Protein 2W82 (pdb70)

CATH classification: 3.10.20.480 (+2 more: 1.10.8.560, 1.10.10.1190)

Foldseek 3Di:
DWKFKKFQQPDDDPNHTFIDIADPPGDLVVRCVRRPADPVSDRMFTPGTDHPDDDDRPDDSVNVNVLVVLLVPADPLCNVCVNQVCVPPVDSVRCSVQRVQKDFPQVAQALLVVLLCCVPVNQVPHDDDDVNSVPDDSVVVSVVCVVPFDWTHDPRGIMGGHD/DWWFKKAAQVQVVVPDTFIDIDDPPGDLVCRCVRRPDDPVSDGMFTPDTDHLADDGRPQDSVNVNVLVVLLVVADPVCNVCVSQVCVVVVGSVRCSVQVVQKDFPQPAQALLSVLCCCVPVVCVPHDDDDVCVVVDDSVVVSVVDVVVFPWTGDPRHIMTGD/DWKFWKWQVLCVVVVHTFIDIDDPPDDVVCRCVRRPDDPRRPDIFTPDIDDLDDDGRRQDSVNVNVLVVLLVVADPLCNVCVNQVCVPPVDSVRCSVQVVQKDFPQVAQALLRVLLCCVPVNVVVHDDDPVCSVVDPSVVVSVVCVVPFDWTGDPRGIMGGDD/DWKFKKFAQPDDDPHHTQIDMADPPGDLVVRCVRRPADPVSDRMFTPGIDDLDDDGRPQDSVNVNVLVVLLVPADPVCSVCVNQVCVPPVGSVVCSVQVVQKDFPQPDPALLSVQCCVCDPVVVVHDDDPVVVVVDDSVVVSVVCVVVFPWTQDPRHIMGGD

InterPro domains:
  IPR009899 Antirestriction [PF07275] (6-162)
  IPR041893 Antirestriction protein ArdA, domain 3 [G3DSA:1.10.10.1190] (104-165)
  IPR041895 Antirestriction protein ArdA, domain 1 [G3DSA:3.10.20.480] (1-61)
  IPR041896 Antirestriction protein ArdA, domain 2 [G3DSA:1.10.8.560] (62-103)

Secondary structure (DSSP, 8-state):
--EEEEEEEEEESSSSEEEEEEESS--HHHHHHHHT--TT--SEEEEEEE-SS---TT--HHHHHHHHHHHHHS-HHHHTTHHHHTTTSS-HHHHHHTGGGEEEETT-SSHHHHHHIIIIII-TTS---TGGGGGB-HHHHHHHHHHHSEEEEETTEEEEE--/--EEEEEEHHHHTTT---EEEEESSPPHHHHHHHHT--TT--SEEEEEEE-SS---TT--HHHHHHHHHHHHHS-HHHHTTHHHHHHHSSSHHHHHHTGGGEEEETT-SSHHHHHHIIIIIS-BTB---TTTGGGB-HHHHHHHHHHTSEEEEETTEEEEE-/--EEEEEEHHHHTTT---EEEEESSP-HHHHHHHHT--SS---EEEEEEE-SS---TT--HHHHHHHHHHHHHS-HHHHTTHHHHTTTSSSHHHHHHHGGGEEEETT-SSHHHHHHIIIIII-TTSPPPGGGTTSB-HHHHHHHHHHHSEEEEETTEEEEE--/--EEEEEEEEEEETTEEEEEEEESSPPHHHHHHHTT--TT--SEEEEEEE-SS---TT--HHHHHHHHHHHHTS-HHHHTTHHHHTTTSSSHHHHHHTGGGEEEETT-SSHHHHHHHHHHTS-TT----HHHHTTB-HHHHHHHHHHHSEEEEETTEEEEE-

Radius of gyration: 52.3 Å; Cα contacts (8 Å, |Δi|>4): 930; chains: 4; bounding box: 96×124×121 Å

B-factor: mean 51.29, std 2.62, range [3.96, 64.61]

Sequence (650 aa):
DMQVYIANLGKYNEGELVGAWFTFPIDFEEVKEKIGLNDEYEEYAIHDYELPFTVDEYTSIGELNRLWEMVSELPEELQSELSALLTHFSSIEELSEHQEDIIIHSDCDDMYDVARYYIEETGALGEVPASLQNYIDYQAYGRDLDLSGTFISTNHGIFEIVYDMQVYIANLGKYNEGELVGAWFTFPIDFEEVKEKIGLNDEYEEYAIHDYELPFTVDEYTSIGELNRLWEMVSELPEELQSELSALLTHFSSIEELSEHQEDIIIHSDCDDMYDVARYYIEETGALGEVPASLQNYIDYQAYGRDLDLSGTFISTNHGIFEIVDMQVYIANLGKYNEGELVGAWFTFPIDFEEVKEKIGLNDEYEEYAIHDYELPFTVDEYTSIGELNRLWEMVSELPEELQSELSALLTHFSSIEELSEHQEDIIIHSDCDDMYDVARYYIEETGALGEVPASLQNYIDYQAYGRDLDLSGTFISTNHGIFEIVYDMQVYIANLGKYNEGELVGAWFTFPIDFEEVKEKIGLNDEYEEYAIHDYELPFTVDEYTSIGELNRLWEMVSELPEELQSELSALLTHFSSIEELSEHQEDIIIHSDCDDMYDVARYYIEETGALGEVPASLQNYIDYQAYGRDLDLSGTFISTNHGIFEIV

GO terms:
  GO:0042802 identical protein binding (F, IPI)

Nearest PDB structures (foldseek):
  2w82-assembly1_B  TM=1.006E+00  e=1.323E-33  Enterococcus faecalis
  7btr-assembly1_B  TM=9.242E-01  e=1.184E-25  Enterococcus faecalis EnGen0302
  2w82-assembly1_B  TM=9.680E-01  e=2.582E-30  Enterococcus faecalis
  7btr-assembly1_B  TM=9.147E-01  e=4.686E-24  Enterococcus faecalis EnGen0302
  2w82-assembly1_B  TM=8.583E-01  e=1.904E-29  Enterococcus faecalis

Structure (mmCIF, N/CA/C/O backbone):
data_2W82
#
_entry.id   2W82
#
_cell.length_a   63.810
_cell.length_b   103.440
_cell.length_c   172.980
_cell.angle_alpha   90.00
_cell.angle_beta   90.00
_cell.angle_gamma   90.00
#
_symmetry.space_group_name_H-M   'P 21 21 21'
#
loop_
_entity.id
_entity.type
_entity.pdbx_description
1 polymer ORF18
2 water water
#
loop_
_atom_site.group_PDB
_atom_site.id
_atom_site.type_symbol
_atom_site.label_atom_id
_atom_site.label_alt_id
_atom_site.label_comp_id
_atom_site.label_asym_id
_atom_site.label_entity_id
_atom_site.label_seq_id
_atom_site.pdbx_PDB_ins_code
_atom_site.Cartn_x
_atom_site.Cartn_y
_atom_site.Cartn_z
_atom_site.occupancy
_atom_site.B_iso_or_equiv
_atom_site.auth_seq_id
_atom_site.auth_comp_id
_atom_site.auth_asym_id
_atom_site.auth_atom_id
_atom_site.pdbx_PDB_model_num
ATOM 1 N N . ASP A 1 3 ? 45.980 31.743 87.792 1.00 52.85 3 ASP A N 1
ATOM 2 C CA . ASP A 1 3 ? 46.146 33.200 88.073 1.00 52.84 3 ASP A CA 1
ATOM 3 C C . ASP A 1 3 ? 46.268 34.026 86.786 1.00 52.74 3 ASP A C 1
ATOM 4 O O . ASP A 1 3 ? 45.770 35.147 86.707 1.00 52.78 3 ASP A O 1
ATOM 9 N N . MET A 1 4 ? 46.912 33.454 85.776 1.00 52.60 4 MET A N 1
ATOM 10 C CA . MET A 1 4 ? 47.298 34.191 84.579 1.00 52.54 4 MET A CA 1
ATOM 11 C C . MET A 1 4 ? 46.441 33.749 83.389 1.00 52.34 4 MET A C 1
ATOM 12 O O . MET A 1 4 ? 46.464 32.577 83.008 1.00 52.32 4 MET A O 1
ATOM 17 N N . GLN A 1 5 ? 45.676 34.680 82.816 1.00 52.09 5 GLN A N 1
ATOM 18 C CA . GLN A 1 5 ? 44.798 34.363 81.682 1.00 51.95 5 GLN A CA 1
ATOM 19 C C . GLN A 1 5 ? 44.400 35.581 80.843 1.00 51.73 5 GLN A C 1
ATOM 20 O O . GLN A 1 5 ? 44.485 36.720 81.305 1.00 51.61 5 GLN A O 1
ATOM 26 N N . VAL A 1 6 ? 43.972 35.315 79.607 1.00 51.57 6 VAL A N 1
ATOM 27 C CA . VAL A 1 6 ? 43.604 36.357 78.634 1.00 51.51 6 VAL A CA 1
ATOM 28 C C . VAL A 1 6 ? 42.288 36.025 77.932 1.00 51.34 6 VAL A C 1
ATOM 29 O O . VAL A 1 6 ? 41.999 34.860 77.673 1.00 51.40 6 VAL A O 1
ATOM 33 N N . TYR A 1 7 ? 41.509 37.059 77.615 1.00 51.14 7 TYR A N 1
ATOM 34 C CA . TYR A 1 7 ? 40.245 36.905 76.888 1.00 50.97 7 TYR A CA 1
ATOM 35 C C . TYR A 1 7 ? 40.447 37.249 75.416 1.00 50.87 7 TYR A C 1
ATOM 36 O O . TYR A 1 7 ? 40.730 38.404 75.084 1.00 50.99 7 TYR A O 1
ATOM 45 N N . ILE A 1 8 ? 40.296 36.254 74.541 1.00 50.70 8 ILE A N 1
ATOM 46 C CA . ILE A 1 8 ? 40.556 36.430 73.107 1.00 50.44 8 ILE A CA 1
ATOM 47 C C . ILE A 1 8 ? 39.251 36.381 72.318 1.00 50.27 8 ILE A C 1
ATOM 48 O O . ILE A 1 8 ? 38.526 35.396 72.383 1.00 50.48 8 ILE A O 1
ATOM 53 N N . ALA A 1 9 ? 38.968 37.446 71.573 1.00 49.98 9 ALA A N 1
ATOM 54 C CA . ALA A 1 9 ? 37.740 37.558 70.792 1.00 49.79 9 ALA A CA 1
ATOM 55 C C . ALA A 1 9 ? 38.016 37.338 69.311 1.00 49.71 9 ALA A C 1
ATOM 56 O O . ALA A 1 9 ? 39.052 37.763 68.797 1.00 49.69 9 ALA A O 1
ATOM 58 N N . ASN A 1 10 ? 37.078 36.671 68.640 1.00 49.46 10 ASN A N 1
ATOM 59 C CA . ASN A 1 10 ? 37.081 36.519 67.184 1.00 49.25 10 ASN A CA 1
ATOM 60 C C . ASN A 1 10 ? 36.427 37.751 66.574 1.00 49.08 10 ASN A C 1
ATOM 61 O O . ASN A 1 10 ? 35.224 37.951 66.712 1.00 49.17 10 ASN A O 1
ATOM 66 N N . LEU A 1 11 ? 37.220 38.573 65.898 1.00 48.93 11 LEU A N 1
ATOM 67 C CA . LEU A 1 11 ? 36.750 39.868 65.398 1.00 48.79 11 LEU A CA 1
ATOM 68 C C . LEU A 1 11 ? 35.685 39.759 64.303 1.00 48.75 11 LEU A C 1
ATOM 69 O O . LEU A 1 11 ? 34.935 40.706 64.064 1.00 48.62 11 LEU A O 1
ATOM 74 N N . GLY A 1 12 ? 35.628 38.608 63.641 1.00 48.80 12 GLY A N 1
ATOM 75 C CA . GLY A 1 12 ? 34.721 38.407 62.520 1.00 48.76 12 GLY A CA 1
ATOM 76 C C . GLY A 1 12 ? 33.511 37.554 62.824 1.00 48.74 12 GLY A C 1
ATOM 77 O O . GLY A 1 12 ? 32.610 37.468 62.000 1.00 48.93 12 GLY A O 1
ATOM 78 N N . LYS A 1 13 ? 33.485 36.918 63.992 1.00 48.62 13 LYS A N 1
ATOM 79 C CA . LYS A 1 13 ? 32.381 36.042 64.358 1.00 48.52 13 LYS A CA 1
ATOM 80 C C . LYS A 1 13 ? 31.589 36.639 65.516 1.00 48.43 13 LYS A C 1
ATOM 81 O O . LYS A 1 13 ? 32.103 36.824 66.621 1.00 48.49 13 LYS A O 1
ATOM 87 N N . TYR A 1 14 ? 30.334 36.955 65.237 1.00 48.31 14 TYR A N 1
ATOM 88 C CA . TYR A 1 14 ? 29.415 37.473 66.236 1.00 48.18 14 TYR A CA 1
ATOM 89 C C . TYR A 1 14 ? 28.484 36.365 66.694 1.00 48.14 14 TYR A C 1
ATOM 90 O O . TYR A 1 14 ? 28.171 35.443 65.944 1.00 48.03 14 TYR A O 1
ATOM 99 N N . ASN A 1 15 ? 28.048 36.463 67.938 1.00 48.24 15 ASN A N 1
ATOM 100 C CA . ASN A 1 15 ? 26.979 35.619 68.435 1.00 48.24 15 ASN A CA 1
ATOM 101 C C . ASN A 1 15 ? 26.079 36.419 69.375 1.00 48.23 15 ASN A C 1
ATOM 102 O O . ASN A 1 15 ? 26.510 36.858 70.438 1.00 48.12 15 ASN A O 1
ATOM 107 N N . GLU A 1 16 ? 24.837 36.622 68.945 1.00 48.34 16 GLU A N 1
ATOM 108 C CA . GLU A 1 16 ? 23.837 37.388 69.692 1.00 48.47 16 GLU A CA 1
ATOM 109 C C . GLU A 1 16 ? 24.287 38.828 69.923 1.00 48.55 16 GLU A C 1
ATOM 110 O O . GLU A 1 16 ? 24.234 39.341 71.037 1.00 48.38 16 GLU A O 1
ATOM 116 N N . GLY A 1 17 ? 24.742 39.466 68.849 1.00 48.74 17 GLY A N 1
ATOM 117 C CA . GLY A 1 17 ? 25.141 40.862 68.882 1.00 48.88 17 GLY A CA 1
ATOM 118 C C . GLY A 1 17 ? 26.418 41.103 69.651 1.00 48.94 17 GLY A C 1
ATOM 119 O O . GLY A 1 17 ? 26.728 42.242 69.989 1.00 49.01 17 GLY A O 1
ATOM 120 N N . GLU A 1 18 ? 27.164 40.040 69.931 1.00 49.08 18 GLU A N 1
ATOM 121 C CA . GLU A 1 18 ? 28.403 40.174 70.677 1.00 49.40 18 GLU A CA 1
ATOM 122 C C . GLU A 1 18 ? 29.453 39.238 70.093 1.00 49.21 18 GLU A C 1
ATOM 123 O O . GLU A 1 18 ? 29.164 38.096 69.755 1.00 49.28 18 GLU A O 1
ATOM 129 N N . LEU A 1 19 ? 30.669 39.745 69.950 1.00 49.13 19 LEU A N 1
ATOM 130 C CA . LEU A 1 19 ? 31.752 38.966 69.385 1.00 49.19 19 LEU A CA 1
ATOM 131 C C . LEU A 1 19 ? 31.962 37.704 70.206 1.00 49.28 19 LEU A C 1
ATOM 132 O O . LEU A 1 19 ? 31.842 37.730 71.429 1.00 49.27 19 LEU A O 1
ATOM 137 N N . VAL A 1 20 ? 32.255 36.603 69.519 1.00 49.39 20 VAL A N 1
ATOM 138 C CA . VAL A 1 20 ? 32.537 35.329 70.169 1.00 49.36 20 VAL A CA 1
ATOM 139 C C . VAL A 1 20 ? 33.926 35.407 70.800 1.00 49.39 20 VAL A C 1
ATOM 140 O O . VAL A 1 20 ? 34.888 35.798 70.138 1.00 49.34 20 VAL A O 1
ATOM 144 N N . GLY A 1 21 ? 34.016 35.054 72.082 1.00 49.32 21 GLY A N 1
ATOM 145 C CA . GLY A 1 21 ? 35.288 35.037 72.800 1.00 49.26 21 GLY A CA 1
ATOM 146 C C . GLY A 1 21 ? 35.289 34.062 73.963 1.00 49.19 21 GLY A C 1
ATOM 147 O O . GLY A 1 21 ? 34.272 33.444 74.268 1.00 49.36 21 GLY A O 1
ATOM 148 N N . ALA A 1 22 ? 36.441 33.927 74.608 1.00 49.19 22 ALA A N 1
ATOM 149 C CA . ALA A 1 22 ? 36.601 33.022 75.745 1.00 49.16 22 ALA A CA 1
ATOM 150 C C . ALA A 1 22 ? 37.889 33.340 76.501 1.00 49.24 22 ALA A C 1
ATOM 151 O O . ALA A 1 22 ? 38.804 33.977 75.955 1.00 49.29 22 ALA A O 1
ATOM 153 N N . TRP A 1 23 ? 37.951 32.897 77.756 1.00 49.12 23 TRP A N 1
ATOM 154 C CA . TRP A 1 23 ? 39.163 33.021 78.560 1.00 49.04 23 TRP A CA 1
ATOM 155 C C . TRP A 1 23 ? 40.067 31.822 78.320 1.00 49.04 23 TRP A C 1
ATOM 156 O O . TRP A 1 23 ? 39.590 30.697 78.166 1.00 49.03 23 TRP A O 1
ATOM 167 N N . PHE A 1 24 ? 41.373 32.075 78.290 1.00 49.11 24 PHE A N 1
ATOM 168 C CA . PHE A 1 24 ? 42.370 31.036 78.060 1.00 49.08 24 PHE A CA 1
ATOM 169 C C . PHE A 1 24 ? 43.502 31.155 79.064 1.00 48.95 24 PHE A C 1
ATOM 170 O O . PHE A 1 24 ? 44.058 32.232 79.251 1.00 48.70 24 PHE A O 1
ATOM 178 N N . THR A 1 25 ? 43.830 30.037 79.705 1.00 48.99 25 THR A N 1
ATOM 179 C CA . THR A 1 25 ? 44.953 29.962 80.627 1.00 49.08 25 THR A CA 1
ATOM 180 C C . THR A 1 25 ? 46.211 29.550 79.865 1.00 49.23 25 THR A C 1
ATOM 181 O O . THR A 1 25 ? 46.126 29.012 78.757 1.00 49.16 25 THR A O 1
ATOM 185 N N . PHE A 1 26 ? 47.373 29.791 80.468 1.00 49.43 26 PHE A N 1
ATOM 186 C CA . PHE A 1 26 ? 48.654 29.507 79.818 1.00 49.52 26 PHE A CA 1
ATOM 187 C C . PHE A 1 26 ? 49.125 28.075 80.067 1.00 49.77 26 PHE A C 1
ATOM 188 O O . PHE A 1 26 ? 48.791 27.487 81.089 1.00 49.68 26 PHE A O 1
ATOM 196 N N . PRO A 1 27 ? 49.893 27.501 79.120 1.00 50.16 27 PRO A N 1
ATOM 197 C CA . PRO A 1 27 ? 50.251 28.088 77.831 1.00 50.52 27 PRO A CA 1
ATOM 198 C C . PRO A 1 27 ? 49.062 28.033 76.878 1.00 50.68 27 PRO A C 1
ATOM 199 O O . PRO A 1 27 ? 48.381 27.011 76.802 1.00 50.60 27 PRO A O 1
ATOM 203 N N . ILE A 1 28 ? 48.815 29.135 76.173 1.00 51.13 28 ILE A N 1
ATOM 204 C CA . ILE A 1 28 ? 47.654 29.251 75.296 1.00 51.40 28 ILE A CA 1
ATOM 205 C C . ILE A 1 28 ? 47.829 28.376 74.064 1.00 51.80 28 ILE A C 1
ATOM 206 O O . ILE A 1 28 ? 48.627 28.685 73.178 1.00 51.79 28 ILE A O 1
ATOM 211 N N . ASP A 1 29 ? 47.069 27.286 74.025 1.00 52.33 29 ASP A N 1
ATOM 212 C CA . ASP A 1 29 ? 47.126 26.322 72.941 1.00 52.53 29 ASP A CA 1
ATOM 213 C C . ASP A 1 29 ? 46.430 26.914 71.716 1.00 52.77 29 ASP A C 1
ATOM 214 O O . ASP A 1 29 ? 45.258 27.277 71.788 1.00 53.01 29 ASP A O 1
ATOM 219 N N . PHE A 1 30 ? 47.154 27.025 70.603 1.00 53.04 30 PHE A N 1
ATOM 220 C CA . PHE A 1 30 ? 46.605 27.587 69.364 1.00 53.34 30 PHE A CA 1
ATOM 221 C C . PHE A 1 30 ? 45.352 26.847 68.900 1.00 53.52 30 PHE A C 1
ATOM 222 O O . PHE A 1 30 ? 44.345 27.467 68.550 1.00 53.53 30 PHE A O 1
ATOM 230 N N . GLU A 1 31 ? 45.423 25.520 68.893 1.00 53.72 31 GLU A N 1
ATOM 231 C CA . GLU A 1 31 ? 44.319 24.711 68.411 1.00 53.77 31 GLU A CA 1
ATOM 232 C C . GLU A 1 31 ? 43.097 24.916 69.292 1.00 53.87 31 GLU A C 1
ATOM 233 O O . GLU A 1 31 ? 41.994 25.108 68.786 1.00 53.96 31 GLU A O 1
ATOM 239 N N . GLU A 1 32 ? 43.297 24.898 70.608 1.00 53.92 32 GLU A N 1
ATOM 240 C CA . GLU A 1 32 ? 42.205 25.167 71.548 1.00 53.93 32 GLU A CA 1
ATOM 241 C C . GLU A 1 32 ? 41.488 26.472 71.192 1.00 53.68 32 GLU A C 1
ATOM 242 O O . GLU A 1 32 ? 40.262 26.505 71.091 1.00 53.50 32 GLU A O 1
ATOM 248 N N . VAL A 1 33 ? 42.263 27.538 70.998 1.00 53.50 33 VAL A N 1
ATOM 249 C CA . VAL A 1 33 ? 41.704 28.847 70.652 1.00 53.43 33 VAL A CA 1
ATOM 250 C C . VAL A 1 33 ? 40.874 28.770 69.377 1.00 53.30 33 VAL A C 1
ATOM 251 O O . VAL A 1 33 ? 39.711 29.165 69.362 1.00 53.14 33 VAL A O 1
ATOM 255 N N . LYS A 1 34 ? 41.490 28.248 68.320 1.00 53.29 34 LYS A N 1
ATOM 256 C CA . LYS A 1 34 ? 40.842 28.088 67.018 1.00 53.23 34 LYS A CA 1
ATOM 257 C C . LYS A 1 34 ? 39.496 27.373 67.165 1.00 53.17 34 LYS A C 1
ATOM 258 O O . LYS A 1 34 ? 38.476 27.843 66.665 1.00 53.17 34 LYS A O 1
ATOM 264 N N . GLU A 1 35 ? 39.505 26.253 67.883 1.00 53.18 35 GLU A N 1
ATOM 265 C CA . GLU A 1 35 ? 38.311 25.431 68.081 1.00 53.05 35 GLU A CA 1
ATOM 266 C C . GLU A 1 35 ? 37.242 26.166 68.895 1.00 52.96 35 GLU A C 1
ATOM 267 O O . GLU A 1 35 ? 36.063 26.102 68.556 1.00 53.02 35 GLU A O 1
ATOM 273 N N . LYS A 1 36 ? 37.657 26.860 69.957 1.00 52.86 36 LYS A N 1
ATOM 274 C CA . LYS A 1 36 ? 36.715 27.485 70.896 1.00 52.84 36 LYS A CA 1
ATOM 275 C C . LYS A 1 36 ? 36.022 28.729 70.335 1.00 52.80 36 LYS A C 1
ATOM 276 O O . LYS A 1 36 ? 34.803 28.852 70.446 1.00 52.88 36 LYS A O 1
ATOM 282 N N . ILE A 1 37 ? 36.786 29.649 69.746 1.00 52.73 37 ILE A N 1
ATOM 283 C CA . ILE A 1 37 ? 36.208 30.885 69.199 1.00 52.61 37 ILE A CA 1
ATOM 284 C C . ILE A 1 37 ? 36.078 30.896 67.667 1.00 52.65 37 ILE A C 1
ATOM 285 O O . ILE A 1 37 ? 35.715 31.915 67.082 1.00 52.50 37 ILE A O 1
ATOM 290 N N . GLY A 1 38 ? 36.376 29.765 67.028 1.00 52.77 38 GLY A N 1
ATOM 291 C CA . GLY A 1 38 ? 36.065 29.556 65.611 1.00 52.84 38 GLY A CA 1
ATOM 292 C C . GLY A 1 38 ? 36.871 30.361 64.605 1.00 52.92 38 GLY A C 1
ATOM 293 O O . GLY A 1 38 ? 36.305 30.933 63.675 1.00 52.95 38 GLY A O 1
ATOM 294 N N . LEU A 1 39 ? 38.189 30.398 64.780 1.00 53.05 39 LEU A N 1
ATOM 295 C CA . LEU A 1 39 ? 39.083 31.057 63.823 1.00 53.17 39 LEU A CA 1
ATOM 296 C C . LEU A 1 39 ? 39.285 30.190 62.578 1.00 53.33 39 LEU A C 1
ATOM 297 O O . LEU A 1 39 ? 39.065 28.977 62.609 1.00 53.22 39 LEU A O 1
ATOM 302 N N . ASN A 1 40 ? 39.714 30.819 61.486 1.00 53.66 40 ASN A N 1
ATOM 303 C CA . ASN A 1 40 ? 39.999 30.099 60.234 1.00 54.00 40 ASN A CA 1
ATOM 304 C C . ASN A 1 40 ? 41.316 29.315 60.300 1.00 54.20 40 ASN A C 1
ATOM 305 O O . ASN A 1 40 ? 42.064 29.418 61.276 1.00 54.08 40 ASN A O 1
ATOM 310 N N . ASP A 1 41 ? 41.597 28.542 59.249 1.00 54.53 41 ASP A N 1
ATOM 311 C CA . ASP A 1 41 ? 42.781 27.668 59.202 1.00 54.75 41 ASP A CA 1
ATOM 312 C C . ASP A 1 41 ? 44.118 28.403 59.331 1.00 54.96 41 ASP A C 1
ATOM 313 O O . ASP A 1 41 ? 45.118 27.800 59.728 1.00 54.87 41 ASP A O 1
ATOM 318 N N . GLU A 1 42 ? 44.130 29.695 59.006 1.00 55.24 42 GLU A N 1
ATOM 319 C CA . GLU A 1 42 ? 45.329 30.522 59.157 1.00 55.40 42 GLU A CA 1
ATOM 320 C C . GLU A 1 42 ? 45.351 31.297 60.488 1.00 55.47 42 GLU A C 1
ATOM 321 O O . GLU A 1 42 ? 46.195 32.175 60.678 1.00 55.36 42 GLU A O 1
ATOM 327 N N . TYR A 1 43 ? 44.434 30.948 61.401 1.00 55.65 43 TYR A N 1
ATOM 328 C CA . TYR A 1 43 ? 44.375 31.494 62.779 1.00 55.67 43 TYR A CA 1
ATOM 329 C C . TYR A 1 43 ? 44.132 33.006 62.831 1.00 55.75 43 TYR A C 1
ATOM 330 O O . TYR A 1 43 ? 44.567 33.681 63.767 1.00 55.89 43 TYR A O 1
ATOM 339 N N . GLU A 1 44 ? 43.416 33.526 61.838 1.00 55.83 44 GLU A N 1
ATOM 340 C CA . GLU A 1 44 ? 43.278 34.971 61.665 1.00 55.89 44 GLU A CA 1
ATOM 341 C C . GLU A 1 44 ? 41.947 35.513 62.171 1.00 55.82 44 GLU A C 1
ATOM 342 O O . GLU A 1 44 ? 40.950 34.783 62.259 1.00 55.64 44 GLU A O 1
ATOM 348 N N . GLU A 1 45 ? 41.971 36.808 62.502 1.00 55.72 45 GLU A N 1
ATOM 349 C CA . GLU A 1 45 ? 40.795 37.586 62.877 1.00 55.36 45 GLU A CA 1
ATOM 350 C C . GLU A 1 45 ? 40.504 37.513 64.379 1.00 54.81 45 GLU A C 1
ATOM 351 O O . GLU A 1 45 ? 39.360 37.324 64.782 1.00 54.64 45 GLU A O 1
ATOM 357 N N . TYR A 1 46 ? 41.538 37.685 65.202 1.00 54.30 46 TYR A N 1
ATOM 358 C CA . TYR A 1 46 ? 41.370 37.695 66.660 1.00 53.95 46 TYR A CA 1
ATOM 359 C C . TYR A 1 46 ? 42.114 38.833 67.344 1.00 53.63 46 TYR A C 1
ATOM 360 O O . TYR A 1 46 ? 43.064 39.376 66.802 1.00 53.45 46 TYR A O 1
ATOM 369 N N . ALA A 1 47 ? 41.675 39.163 68.555 1.00 53.54 47 ALA A N 1
ATOM 370 C CA . ALA A 1 47 ? 42.305 40.201 69.363 1.00 53.47 47 ALA A CA 1
ATOM 371 C C . ALA A 1 47 ? 42.035 39.976 70.848 1.00 53.41 47 ALA A C 1
ATOM 372 O O . ALA A 1 47 ? 41.077 39.292 71.222 1.00 53.56 47 ALA A O 1
ATOM 374 N N . ILE A 1 48 ? 42.878 40.559 71.692 1.00 53.28 48 ILE A N 1
ATOM 375 C CA . ILE A 1 48 ? 42.728 40.429 73.140 1.00 53.24 48 ILE A CA 1
ATOM 376 C C . ILE A 1 48 ? 41.865 41.575 73.657 1.00 53.01 48 ILE A C 1
ATOM 377 O O . ILE A 1 48 ? 42.286 42.729 73.640 1.00 52.78 48 ILE A O 1
ATOM 382 N N . HIS A 1 49 ? 40.656 41.253 74.109 1.00 52.90 49 HIS A N 1
ATOM 383 C CA . HIS A 1 49 ? 39.723 42.270 74.595 1.00 52.70 49 HIS A CA 1
ATOM 384 C C . HIS A 1 49 ? 39.642 42.355 76.114 1.00 52.52 49 HIS A C 1
ATOM 385 O O . HIS A 1 49 ? 38.997 43.249 76.640 1.00 52.64 49 HIS A O 1
ATOM 392 N N . ASP A 1 50 ? 40.296 41.431 76.812 1.00 52.46 50 ASP A N 1
ATOM 393 C CA . ASP A 1 50 ? 40.443 41.516 78.265 1.00 52.28 50 ASP A CA 1
ATOM 394 C C . ASP A 1 50 ? 41.580 40.598 78.706 1.00 52.13 50 ASP A C 1
ATOM 395 O O . ASP A 1 50 ? 41.966 39.682 77.968 1.00 51.92 50 ASP A O 1
ATOM 400 N N . TYR A 1 51 ? 42.118 40.842 79.899 1.00 51.97 51 TYR A N 1
ATOM 401 C CA . TYR A 1 51 ? 43.182 39.991 80.435 1.00 51.89 51 TYR A CA 1
ATOM 402 C C . TYR A 1 51 ? 43.401 40.164 81.932 1.00 51.81 51 TYR A C 1
ATOM 403 O O . TYR A 1 51 ? 43.097 41.215 82.493 1.00 51.99 51 TYR A O 1
ATOM 412 N N . GLU A 1 52 ? 43.913 39.112 82.568 1.00 51.76 52 GLU A N 1
ATOM 413 C CA . GLU A 1 52 ? 44.338 39.170 83.963 1.00 51.82 52 GLU A CA 1
ATOM 414 C C . GLU A 1 52 ? 45.798 38.728 84.025 1.00 51.73 52 GLU A C 1
ATOM 415 O O . GLU A 1 52 ? 46.112 37.549 84.208 1.00 51.79 52 GLU A O 1
ATOM 421 N N . LEU A 1 53 ? 46.677 39.709 83.838 1.00 51.61 53 LEU A N 1
ATOM 422 C CA . LEU A 1 53 ? 48.114 39.503 83.782 1.00 51.46 53 LEU A CA 1
ATOM 423 C C . LEU A 1 53 ? 48.801 40.518 84.690 1.00 51.38 53 LEU A C 1
ATOM 424 O O . LEU A 1 53 ? 48.259 41.595 84.922 1.00 51.45 53 LEU A O 1
ATOM 429 N N . PRO A 1 54 ? 50.006 40.194 85.189 1.00 51.43 54 PRO A N 1
ATOM 430 C CA . PRO A 1 54 ? 50.783 41.151 85.980 1.00 51.52 54 PRO A CA 1
ATOM 431 C C . PRO A 1 54 ? 51.549 42.208 85.160 1.00 51.58 54 PRO A C 1
ATOM 432 O O . PRO A 1 54 ? 52.460 42.847 85.693 1.00 51.58 54 PRO A O 1
ATOM 436 N N . PHE A 1 55 ? 51.183 42.397 83.890 1.00 51.66 55 PHE A N 1
ATOM 437 C CA . PHE A 1 55 ? 51.781 43.440 83.051 1.00 51.68 55 PHE A CA 1
ATOM 438 C C . PHE A 1 55 ? 50.826 43.926 81.954 1.00 51.72 55 PHE A C 1
ATOM 439 O O . PHE A 1 55 ? 49.772 43.331 81.726 1.00 51.73 55 PHE A O 1
ATOM 447 N N . THR A 1 56 ? 51.211 45.014 81.288 1.00 51.74 56 THR A N 1
ATOM 448 C CA . THR A 1 56 ? 50.417 45.619 80.217 1.00 51.70 56 THR A CA 1
ATOM 449 C C . THR A 1 56 ? 50.625 44.882 78.901 1.00 51.70 56 THR A C 1
ATOM 450 O O . THR A 1 56 ? 51.734 44.449 78.593 1.00 51.68 56 THR A O 1
ATOM 454 N N . VAL A 1 57 ? 49.551 44.760 78.128 1.00 51.67 57 VAL A N 1
ATOM 455 C CA . VAL A 1 57 ? 49.594 44.089 76.842 1.00 51.67 57 VAL A CA 1
ATOM 456 C C . VAL A 1 57 ? 48.523 44.699 75.935 1.00 51.71 57 VAL A C 1
ATOM 457 O O . VAL A 1 57 ? 47.482 45.147 76.416 1.00 51.78 57 VAL A O 1
ATOM 461 N N . ASP A 1 58 ? 48.788 44.723 74.631 1.00 51.77 58 ASP A N 1
ATOM 462 C CA . ASP A 1 58 ? 47.917 45.410 73.669 1.00 51.75 58 ASP A CA 1
ATOM 463 C C . ASP A 1 58 ? 46.826 44.516 73.098 1.00 51.64 58 ASP A C 1
ATOM 464 O O . ASP A 1 58 ? 46.926 43.287 73.130 1.00 51.62 58 ASP A O 1
ATOM 469 N N . GLU A 1 59 ? 45.787 45.164 72.573 1.00 51.55 59 GLU A N 1
ATOM 470 C CA . GLU A 1 59 ? 44.672 44.485 71.917 1.00 51.55 59 GLU A CA 1
ATOM 471 C C . GLU A 1 59 ? 45.146 43.648 70.730 1.00 51.48 59 GLU A C 1
ATOM 472 O O . GLU A 1 59 ? 44.589 42.586 70.457 1.00 51.69 59 GLU A O 1
ATOM 478 N N . TYR A 1 60 ? 46.195 44.108 70.053 1.00 51.35 60 TYR A N 1
ATOM 479 C CA . TYR A 1 60 ? 46.724 43.409 68.879 1.00 51.09 60 TYR A CA 1
ATOM 480 C C . TYR A 1 60 ? 47.989 42.568 69.158 1.00 50.71 60 TYR A C 1
ATOM 481 O O . TYR A 1 60 ? 48.793 42.335 68.254 1.00 50.59 60 TYR A O 1
ATOM 490 N N . THR A 1 61 ? 48.147 42.094 70.395 1.00 50.16 61 THR A N 1
ATOM 491 C CA . THR A 1 61 ? 49.275 41.220 70.762 1.00 49.78 61 THR A CA 1
ATOM 492 C C . THR A 1 61 ? 48.955 39.781 70.396 1.00 49.27 61 THR A C 1
ATOM 493 O O . THR A 1 61 ? 47.903 39.280 70.754 1.00 49.18 61 THR A O 1
ATOM 497 N N . SER A 1 62 ? 49.874 39.112 69.708 1.00 48.98 62 SER A N 1
ATOM 498 C CA . SER A 1 62 ? 49.631 37.755 69.203 1.00 48.78 62 SER A CA 1
ATOM 499 C C . SER A 1 62 ? 49.755 36.670 70.276 1.00 48.72 62 SER A C 1
ATOM 500 O O . SER A 1 62 ? 50.463 36.840 71.272 1.00 48.80 62 SER A O 1
ATOM 503 N N . ILE A 1 63 ? 49.086 35.543 70.034 1.00 48.52 63 ILE A N 1
ATOM 504 C CA . ILE A 1 63 ? 49.166 34.366 70.904 1.00 48.43 63 ILE A CA 1
ATOM 505 C C . ILE A 1 63 ? 50.613 33.923 71.108 1.00 48.24 63 ILE A C 1
ATOM 506 O O . ILE A 1 63 ? 50.996 33.506 72.202 1.00 48.21 63 ILE A O 1
ATOM 511 N N . GLY A 1 64 ? 51.408 34.017 70.048 1.00 48.08 64 GLY A N 1
ATOM 512 C CA . GLY A 1 64 ? 52.838 33.727 70.122 1.00 47.94 64 GLY A CA 1
ATOM 513 C C . GLY A 1 64 ? 53.581 34.645 71.077 1.00 47.76 64 GLY A C 1
ATOM 514 O O . GLY A 1 64 ? 54.383 34.183 71.879 1.00 47.87 64 GLY A O 1
ATOM 515 N N . GLU A 1 65 ? 53.316 35.945 70.995 1.00 47.60 65 GLU A N 1
ATOM 516 C CA . GLU A 1 65 ? 53.940 36.903 71.907 1.00 47.48 65 GLU A CA 1
ATOM 517 C C . GLU A 1 65 ? 53.550 36.596 73.352 1.00 47.29 65 GLU A C 1
ATOM 518 O O . GLU A 1 65 ? 54.412 36.519 74.224 1.00 47.27 65 GLU A O 1
ATOM 524 N N . LEU A 1 66 ? 52.257 36.395 73.596 1.00 46.96 66 LEU A N 1
ATOM 525 C CA . LEU A 1 66 ? 51.771 36.097 74.945 1.00 46.82 66 LEU A CA 1
ATOM 526 C C . LEU A 1 66 ? 52.473 34.884 75.544 1.00 46.60 66 LEU A C 1
ATOM 527 O O . LEU A 1 66 ? 52.986 34.950 76.658 1.00 46.60 66 LEU A O 1
ATOM 532 N N . ASN A 1 67 ? 52.488 33.778 74.806 1.00 46.29 67 ASN A N 1
ATOM 533 C CA . ASN A 1 67 ? 53.169 32.565 75.257 1.00 46.18 67 ASN A CA 1
ATOM 534 C C . ASN A 1 67 ? 54.652 32.785 75.508 1.00 46.12 67 ASN A C 1
ATOM 535 O O . ASN A 1 67 ? 55.242 32.135 76.372 1.00 46.01 67 ASN A O 1
ATOM 540 N N . ARG A 1 68 ? 55.251 33.692 74.742 1.00 46.06 68 ARG A N 1
ATOM 541 C CA . ARG A 1 68 ? 56.650 34.059 74.932 1.00 46.03 68 ARG A CA 1
ATOM 542 C C . ARG A 1 68 ? 56.834 34.882 76.218 1.00 45.99 68 ARG A C 1
ATOM 543 O O . ARG A 1 68 ? 57.827 34.711 76.928 1.00 45.91 68 ARG A O 1
ATOM 551 N N . LEU A 1 69 ? 55.875 35.757 76.520 1.00 45.98 69 LEU A N 1
ATOM 552 C CA . LEU A 1 69 ? 55.912 36.531 77.761 1.00 46.11 69 LEU A CA 1
ATOM 553 C C . LEU A 1 69 ? 55.744 35.609 78.960 1.00 46.18 69 LEU A C 1
ATOM 554 O O . LEU A 1 69 ? 56.400 35.782 79.984 1.00 45.98 69 LEU A O 1
ATOM 559 N N . TRP A 1 70 ? 54.853 34.633 78.826 1.00 46.42 70 TRP A N 1
ATOM 560 C CA . TRP A 1 70 ? 54.626 33.654 79.882 1.00 46.68 70 TRP A CA 1
ATOM 561 C C . TRP A 1 70 ? 55.882 32.833 80.160 1.00 46.94 70 TRP A C 1
ATOM 562 O O . TRP A 1 70 ? 56.239 32.605 81.318 1.00 47.02 70 TRP A O 1
ATOM 573 N N . GLU A 1 71 ? 56.544 32.386 79.096 1.00 47.23 71 GLU A N 1
ATOM 574 C CA . GLU A 1 71 ? 57.799 31.651 79.232 1.00 47.52 71 GLU A CA 1
ATOM 575 C C . GLU A 1 71 ? 58.847 32.485 79.955 1.00 48.02 71 GLU A C 1
ATOM 576 O O . GLU A 1 71 ? 59.548 31.982 80.831 1.00 48.13 71 GLU A O 1
ATOM 582 N N . MET A 1 72 ? 58.946 33.761 79.587 1.00 48.53 72 MET A N 1
ATOM 583 C CA . MET A 1 72 ? 59.973 34.640 80.141 1.00 48.85 72 MET A CA 1
ATOM 584 C C . MET A 1 72 ? 59.751 34.892 81.619 1.00 49.10 72 MET A C 1
ATOM 585 O O . MET A 1 72 ? 60.695 34.849 82.405 1.00 49.44 72 MET A O 1
ATOM 590 N N . VAL A 1 73 ? 58.503 35.152 81.991 1.00 49.54 73 VAL A N 1
ATOM 591 C CA . VAL A 1 73 ? 58.136 35.349 83.396 1.00 49.67 73 VAL A CA 1
ATOM 592 C C . VAL A 1 73 ? 58.355 34.069 84.215 1.00 49.84 73 VAL A C 1
ATOM 593 O O . VAL A 1 73 ? 58.946 34.122 85.290 1.00 49.90 73 VAL A O 1
ATOM 597 N N . SER A 1 74 ? 57.910 32.927 83.693 1.00 50.10 74 SER A N 1
ATOM 598 C CA . SER A 1 74 ? 58.064 31.639 84.385 1.00 50.45 74 SER A CA 1
ATOM 599 C C . SER A 1 74 ? 59.521 31.266 84.665 1.00 50.65 74 SER A C 1
ATOM 600 O O . SER A 1 74 ? 59.813 30.531 85.607 1.00 50.60 74 SER A O 1
ATOM 603 N N . GLU A 1 75 ? 60.425 31.775 83.839 1.00 51.16 75 GLU A N 1
ATOM 604 C CA . GLU A 1 75 ? 61.839 31.435 83.923 1.00 51.42 75 GLU A CA 1
ATOM 605 C C . GLU A 1 75 ? 62.585 32.310 84.932 1.00 51.48 75 GLU A C 1
ATOM 606 O O . GLU A 1 75 ? 63.679 31.955 85.367 1.00 51.36 75 GLU A O 1
ATOM 612 N N . LEU A 1 76 ? 62.000 33.454 85.293 1.00 51.68 76 LEU A N 1
ATOM 613 C CA . LEU A 1 76 ? 62.590 34.343 86.300 1.00 51.71 76 LEU A CA 1
ATOM 614 C C . LEU A 1 76 ? 62.593 33.675 87.670 1.00 51.85 76 LEU A C 1
ATOM 615 O O . LEU A 1 76 ? 61.787 32.777 87.923 1.00 51.95 76 LEU A O 1
ATOM 620 N N . PRO A 1 77 ? 63.495 34.113 88.565 1.00 52.04 77 PRO A N 1
ATOM 621 C CA . PRO A 1 77 ? 63.434 33.685 89.963 1.00 52.17 77 PRO A CA 1
ATOM 622 C C . PRO A 1 77 ? 62.109 34.079 90.627 1.00 52.32 77 PRO A C 1
ATOM 623 O O . PRO A 1 77 ? 61.512 35.089 90.251 1.00 52.26 77 PRO A O 1
ATOM 627 N N . GLU A 1 78 ? 61.666 33.292 91.607 1.00 52.54 78 GLU A N 1
ATOM 628 C CA . GLU A 1 78 ? 60.354 33.497 92.238 1.00 52.73 78 GLU A CA 1
ATOM 629 C C . GLU A 1 78 ? 60.173 34.913 92.774 1.00 52.73 78 GLU A C 1
ATOM 630 O O . GLU A 1 78 ? 59.133 35.534 92.565 1.00 52.73 78 GLU A O 1
ATOM 636 N N . GLU A 1 79 ? 61.186 35.416 93.471 1.00 52.77 79 GLU A N 1
ATOM 637 C CA . GLU A 1 79 ? 61.096 36.739 94.099 1.00 52.78 79 GLU A CA 1
ATOM 638 C C . GLU A 1 79 ? 60.952 37.866 93.076 1.00 52.77 79 GLU A C 1
ATOM 639 O O . GLU A 1 79 ? 60.317 38.879 93.362 1.00 52.83 79 GLU A O 1
ATOM 645 N N . LEU A 1 80 ? 61.525 37.690 91.889 1.00 52.79 80 LEU A N 1
ATOM 646 C CA . LEU A 1 80 ? 61.301 38.629 90.790 1.00 52.73 80 LEU A CA 1
ATOM 647 C C . LEU A 1 80 ? 59.895 38.465 90.223 1.00 52.70 80 LEU A C 1
ATOM 648 O O . LEU A 1 80 ? 59.258 39.448 89.862 1.00 52.80 80 LEU A O 1
ATOM 653 N N . GLN A 1 81 ? 59.420 37.224 90.135 1.00 52.65 81 GLN A N 1
ATOM 654 C CA . GLN A 1 81 ? 58.076 36.951 89.628 1.00 52.56 81 GLN A CA 1
ATOM 655 C C . GLN A 1 81 ? 57.021 37.686 90.437 1.00 52.58 81 GLN A C 1
ATOM 656 O O . GLN A 1 81 ? 56.125 38.312 89.874 1.00 52.77 81 GLN A O 1
ATOM 662 N N . SER A 1 82 ? 57.135 37.624 91.757 1.00 52.48 82 SER A N 1
ATOM 663 C CA . SER A 1 82 ? 56.119 38.200 92.628 1.00 52.49 82 SER A CA 1
ATOM 664 C C . SER A 1 82 ? 56.242 39.720 92.789 1.00 52.42 82 SER A C 1
ATOM 665 O O . SER A 1 82 ? 55.410 40.338 93.454 1.00 52.49 82 SER A O 1
ATOM 668 N N . GLU A 1 83 ? 57.267 40.322 92.191 1.00 52.34 83 GLU A N 1
ATOM 669 C CA . GLU A 1 83 ? 57.464 41.769 92.282 1.00 52.36 83 GLU A CA 1
ATOM 670 C C . GLU A 1 83 ? 57.651 42.394 90.898 1.00 52.27 83 GLU A C 1
ATOM 671 O O . GLU A 1 83 ? 58.525 43.238 90.692 1.00 52.29 83 GLU A O 1
ATOM 677 N N . LEU A 1 84 ? 56.805 41.984 89.957 1.00 52.21 84 LEU A N 1
ATOM 678 C CA . LEU A 1 84 ? 56.882 42.472 88.580 1.00 52.19 84 LEU A CA 1
ATOM 679 C C . LEU A 1 84 ? 56.478 43.933 88.474 1.00 52.11 84 LEU A C 1
ATOM 680 O O . LEU A 1 84 ? 57.127 44.713 87.782 1.00 52.24 84 LEU A O 1
ATOM 685 N N . SER A 1 85 ? 55.399 44.297 89.151 1.00 52.02 85 SER A N 1
ATOM 686 C CA . SER A 1 85 ? 54.892 45.659 89.082 1.00 51.98 85 SER A CA 1
ATOM 687 C C . SER A 1 85 ? 55.964 46.678 89.462 1.00 51.98 85 SER A C 1
ATOM 688 O O . SER A 1 85 ? 56.048 47.749 88.854 1.00 52.02 85 SER A O 1
ATOM 691 N N . ALA A 1 86 ? 56.783 46.335 90.457 1.00 51.91 86 ALA A N 1
ATOM 692 C CA . ALA A 1 86 ? 57.872 47.211 90.906 1.00 51.77 86 ALA A CA 1
ATOM 693 C C . ALA A 1 86 ? 59.025 47.241 89.909 1.00 51.64 86 ALA A C 1
ATOM 694 O O . ALA A 1 86 ? 59.614 48.295 89.670 1.00 51.62 86 ALA A O 1
ATOM 696 N N . LEU A 1 87 ? 59.353 46.083 89.344 1.00 51.50 87 LEU A N 1
ATOM 697 C CA . LEU A 1 87 ? 60.433 45.990 88.359 1.00 51.50 87 LEU A CA 1
ATOM 698 C C . LEU A 1 87 ? 60.108 46.774 87.091 1.00 51.53 87 LEU A C 1
ATOM 699 O O . LEU A 1 87 ? 60.982 47.445 86.532 1.00 51.64 87 LEU A O 1
ATOM 704 N N . LEU A 1 88 ? 58.851 46.700 86.650 1.00 51.44 88 LEU A N 1
ATOM 705 C CA . LEU A 1 88 ? 58.420 47.364 85.419 1.00 51.32 88 LEU A CA 1
ATOM 706 C C . LEU A 1 88 ? 58.243 48.876 85.572 1.00 51.21 88 LEU A C 1
ATOM 707 O O . LEU A 1 88 ? 57.842 49.545 84.625 1.00 51.23 88 LEU A O 1
ATOM 712 N N . THR A 1 89 ? 58.534 49.415 86.754 1.00 51.14 89 THR A N 1
ATOM 713 C CA . THR A 1 89 ? 58.666 50.864 86.913 1.00 51.25 89 THR A CA 1
ATOM 714 C C . THR A 1 89 ? 60.094 51.297 86.586 1.00 51.27 89 THR A C 1
ATOM 715 O O . THR A 1 89 ? 60.377 52.489 86.493 1.00 51.38 89 THR A O 1
ATOM 719 N N . HIS A 1 90 ? 60.988 50.323 86.433 1.00 51.42 90 HIS A N 1
ATOM 720 C CA . HIS A 1 90 ? 62.379 50.581 86.080 1.00 51.38 90 HIS A CA 1
ATOM 721 C C . HIS A 1 90 ? 62.678 50.090 84.662 1.00 51.34 90 HIS A C 1
ATOM 722 O O . HIS A 1 90 ? 63.149 50.860 83.823 1.00 51.30 90 HIS A O 1
ATOM 729 N N . PHE A 1 91 ? 62.409 48.810 84.408 1.00 51.10 91 PHE A N 1
ATOM 730 C CA . PHE A 1 91 ? 62.564 48.236 83.076 1.00 51.02 91 PHE A CA 1
ATOM 731 C C . PHE A 1 91 ? 61.327 48.571 82.256 1.00 51.08 91 PHE A C 1
ATOM 732 O O . PHE A 1 91 ? 60.222 48.633 82.794 1.00 51.25 91 PHE A O 1
ATOM 740 N N . SER A 1 92 ? 61.507 48.768 80.954 1.00 51.07 92 SER A N 1
ATOM 741 C CA . SER A 1 92 ? 60.410 49.186 80.084 1.00 51.00 92 SER A CA 1
ATOM 742 C C . SER A 1 92 ? 59.489 48.040 79.651 1.00 51.08 92 SER A C 1
ATOM 743 O O . SER A 1 92 ? 58.402 48.292 79.141 1.00 51.35 92 SER A O 1
ATOM 746 N N . SER A 1 93 ? 59.907 46.794 79.852 1.00 51.07 93 SER A N 1
ATOM 747 C CA . SER A 1 93 ? 59.126 45.647 79.396 1.00 51.06 93 SER A CA 1
ATOM 748 C C . SER A 1 93 ? 59.612 44.342 80.014 1.00 51.23 93 SER A C 1
ATOM 749 O O . SER A 1 93 ? 60.693 44.286 80.603 1.00 51.29 93 SER A O 1
ATOM 752 N N . ILE A 1 94 ? 58.815 43.289 79.858 1.00 51.43 94 ILE A N 1
ATOM 753 C CA . ILE A 1 94 ? 59.189 41.958 80.342 1.00 51.57 94 ILE A CA 1
ATOM 754 C C . ILE A 1 94 ? 60.377 41.452 79.530 1.00 51.73 94 ILE A C 1
ATOM 755 O O . ILE A 1 94 ? 61.261 40.786 80.063 1.00 51.73 94 ILE A O 1
ATOM 760 N N . GLU A 1 95 ? 60.391 41.788 78.239 1.00 52.06 95 GLU A N 1
ATOM 761 C CA . GLU A 1 95 ? 61.511 41.472 77.353 1.00 52.21 95 GLU A CA 1
ATOM 762 C C . GLU A 1 95 ? 62.820 42.026 77.915 1.00 52.18 95 GLU A C 1
ATOM 763 O O . GLU A 1 95 ? 63.814 41.300 78.004 1.00 52.22 95 GLU A O 1
ATOM 769 N N . GLU A 1 96 ? 62.817 43.301 78.307 1.00 52.02 96 GLU A N 1
ATOM 770 C CA . GLU A 1 96 ? 64.034 43.940 78.829 1.00 51.98 96 GLU A CA 1
ATOM 771 C C . GLU A 1 96 ? 64.431 43.397 80.201 1.00 51.73 96 GLU A C 1
ATOM 772 O O . GLU A 1 96 ? 65.609 43.237 80.484 1.00 51.56 96 GLU A O 1
ATOM 778 N N . LEU A 1 97 ? 63.443 43.124 81.044 1.00 51.85 97 LEU A N 1
ATOM 779 C CA . LEU A 1 97 ? 63.682 42.526 82.354 1.00 51.92 97 LEU A CA 1
ATOM 780 C C . LEU A 1 97 ? 64.346 41.164 82.206 1.00 52.08 97 LEU A C 1
ATOM 781 O O . LEU A 1 97 ? 65.338 40.874 82.874 1.00 52.25 97 LEU A O 1
ATOM 786 N N . SER A 1 98 ? 63.792 40.338 81.320 1.00 52.20 98 SER A N 1
ATOM 787 C CA . SER A 1 98 ? 64.340 39.010 81.024 1.00 52.22 98 SER A CA 1
ATOM 788 C C . SER A 1 98 ? 65.801 39.091 80.561 1.00 52.13 98 SER A C 1
ATOM 789 O O . SER A 1 98 ? 66.643 38.348 81.052 1.00 51.86 98 SER A O 1
ATOM 792 N N . GLU A 1 99 ? 66.086 39.999 79.626 1.00 52.30 99 GLU A N 1
ATOM 793 C CA . GLU A 1 99 ? 67.454 40.234 79.131 1.00 52.79 99 GLU A CA 1
ATOM 794 C C . GLU A 1 99 ? 68.450 40.601 80.227 1.00 52.64 99 GLU A C 1
ATOM 795 O O . GLU A 1 99 ? 69.583 40.112 80.236 1.00 52.49 99 GLU A O 1
ATOM 801 N N . HIS A 1 100 ? 68.020 41.468 81.141 1.00 52.56 100 HIS A N 1
ATOM 802 C CA . HIS A 1 100 ? 68.892 41.987 82.186 1.00 52.57 100 HIS A CA 1
ATOM 803 C C . HIS A 1 100 ? 68.744 41.265 83.536 1.00 52.55 100 HIS A C 1
ATOM 804 O O . HIS A 1 100 ? 69.298 41.721 84.540 1.00 52.59 100 HIS A O 1
ATOM 811 N N . GLN A 1 101 ? 68.042 40.130 83.559 1.00 52.48 101 GLN A N 1
ATOM 812 C CA . GLN A 1 101 ? 67.755 39.421 84.819 1.00 52.45 101 GLN A CA 1
ATOM 813 C C . GLN A 1 101 ? 69.000 38.975 85.599 1.00 52.35 101 GLN A C 1
ATOM 814 O O . GLN A 1 101 ? 68.968 38.904 86.820 1.00 52.27 101 GLN A O 1
ATOM 820 N N . GLU A 1 102 ? 70.088 38.684 84.897 1.00 52.40 102 GLU A N 1
ATOM 821 C CA . GLU A 1 102 ? 71.326 38.251 85.548 1.00 52.63 102 GLU A CA 1
ATOM 822 C C . GLU A 1 102 ? 72.152 39.418 86.124 1.00 52.40 102 GLU A C 1
ATOM 823 O O . GLU A 1 102 ? 73.166 39.194 86.786 1.00 52.35 102 GLU A O 1
ATOM 829 N N . ASP A 1 103 ? 71.709 40.651 85.878 1.00 52.23 103 ASP A N 1
ATOM 830 C CA . ASP A 1 103 ? 72.322 41.850 86.457 1.00 52.10 103 ASP A CA 1
ATOM 831 C C . ASP A 1 103 ? 71.524 42.376 87.650 1.00 51.92 103 ASP A C 1
ATOM 832 O O . ASP A 1 103 ? 71.862 43.414 88.212 1.00 51.97 103 ASP A O 1
ATOM 837 N N . ILE A 1 104 ? 70.462 41.665 88.022 1.00 51.68 104 ILE A N 1
ATOM 838 C CA . ILE A 1 104 ? 69.675 41.995 89.201 1.00 51.66 104 ILE A CA 1
ATOM 839 C C . ILE A 1 104 ? 70.199 41.187 90.388 1.00 51.64 104 ILE A C 1
ATOM 840 O O . ILE A 1 104 ? 70.298 39.964 90.306 1.00 51.51 104 ILE A O 1
ATOM 845 N N . ILE A 1 105 ? 70.551 41.878 91.472 1.00 51.69 105 ILE A N 1
ATOM 846 C CA . ILE A 1 105 ? 70.937 41.236 92.730 1.00 51.69 105 ILE A CA 1
ATOM 847 C C . ILE A 1 105 ? 69.776 41.329 93.711 1.00 51.71 105 ILE A C 1
ATOM 848 O O . ILE A 1 105 ? 69.314 42.426 94.024 1.00 51.69 105 ILE A O 1
ATOM 853 N N . ILE A 1 106 ? 69.327 40.172 94.196 1.00 51.72 106 ILE A N 1
ATOM 854 C CA . ILE A 1 106 ? 68.209 40.078 95.128 1.00 51.71 106 ILE A CA 1
ATOM 855 C C . ILE A 1 106 ? 68.715 39.989 96.566 1.00 51.75 106 ILE A C 1
ATOM 856 O O . ILE A 1 106 ? 69.124 38.925 97.018 1.00 51.62 106 ILE A O 1
ATOM 861 N N . HIS A 1 107 ? 68.693 41.112 97.277 1.00 51.97 107 HIS A N 1
ATOM 862 C CA . HIS A 1 107 ? 69.013 41.125 98.704 1.00 52.18 107 HIS A CA 1
ATOM 863 C C . HIS A 1 107 ? 67.765 40.738 99.495 1.00 52.41 107 HIS A C 1
ATOM 864 O O . HIS A 1 107 ? 67.079 41.599 100.056 1.00 52.46 107 HIS A O 1
ATOM 871 N N . SER A 1 108 ? 67.477 39.439 99.535 1.00 52.65 108 SER A N 1
ATOM 872 C CA . SER A 1 108 ? 66.210 38.940 100.083 1.00 52.87 108 SER A CA 1
ATOM 873 C C . SER A 1 108 ? 66.085 39.175 101.587 1.00 53.08 108 SER A C 1
ATOM 874 O O . SER A 1 108 ? 64.984 39.377 102.103 1.00 53.09 108 SER A O 1
ATOM 877 N N . ASP A 1 109 ? 67.222 39.167 102.274 1.00 53.38 109 ASP A N 1
ATOM 878 C CA . ASP A 1 109 ? 67.273 39.320 103.732 1.00 53.62 109 ASP A CA 1
ATOM 879 C C . ASP A 1 109 ? 67.303 40.788 104.213 1.00 53.60 109 ASP A C 1
ATOM 880 O O . ASP A 1 109 ? 67.337 41.039 105.416 1.00 53.63 109 ASP A O 1
ATOM 885 N N . CYS A 1 110 ? 67.281 41.744 103.281 1.00 53.62 110 CYS A N 1
ATOM 886 C CA . CYS A 1 110 ? 67.377 43.175 103.608 1.00 53.61 110 CYS A CA 1
ATOM 887 C C . CYS A 1 110 ? 66.050 43.919 103.487 1.00 53.52 110 CYS A C 1
ATOM 888 O O . CYS A 1 110 ? 65.366 43.821 102.460 1.00 53.56 110 CYS A O 1
ATOM 891 N N . ASP A 1 111 ? 65.720 44.687 104.525 1.00 53.34 111 ASP A N 1
ATOM 892 C CA . ASP A 1 111 ? 64.482 45.470 104.577 1.00 53.28 111 ASP A CA 1
ATOM 893 C C . ASP A 1 111 ? 64.688 46.937 104.192 1.00 53.12 111 ASP A C 1
ATOM 894 O O . ASP A 1 111 ? 63.738 47.607 103.788 1.00 53.18 111 ASP A O 1
ATOM 899 N N . ASP A 1 112 ? 65.915 47.437 104.331 1.00 52.86 112 ASP A N 1
ATOM 900 C CA . ASP A 1 112 ? 66.237 48.813 103.943 1.00 52.59 112 ASP A CA 1
ATOM 901 C C . ASP A 1 112 ? 67.724 48.961 103.618 1.00 52.26 112 ASP A C 1
ATOM 902 O O . ASP A 1 112 ? 68.481 47.999 103.718 1.00 52.23 112 ASP A O 1
ATOM 907 N N . MET A 1 113 ? 68.140 50.165 103.233 1.00 51.93 113 MET A N 1
ATOM 908 C CA . MET A 1 113 ? 69.510 50.383 102.770 1.00 51.75 113 MET A CA 1
ATOM 909 C C . MET A 1 113 ? 70.570 50.211 103.853 1.00 51.41 113 MET A C 1
ATOM 910 O O . MET A 1 113 ? 71.722 49.941 103.545 1.00 51.27 113 MET A O 1
ATOM 915 N N . TYR A 1 114 ? 70.184 50.369 105.113 1.00 51.31 114 TYR A N 1
ATOM 916 C CA . TYR A 1 114 ? 71.088 50.104 106.228 1.00 51.22 114 TYR A CA 1
ATOM 917 C C . TYR A 1 114 ? 71.525 48.644 106.171 1.00 51.14 114 TYR A C 1
ATOM 918 O O . TYR A 1 114 ? 72.718 48.340 106.252 1.00 51.16 114 TYR A O 1
ATOM 927 N N . ASP A 1 115 ? 70.551 47.751 106.009 1.00 50.89 115 ASP A N 1
ATOM 928 C CA . ASP A 1 115 ? 70.816 46.316 105.929 1.00 50.68 115 ASP A CA 1
ATOM 929 C C . ASP A 1 115 ? 71.693 45.973 104.723 1.00 50.53 115 ASP A C 1
ATOM 930 O O . ASP A 1 115 ? 72.506 45.052 104.781 1.00 50.61 115 ASP A O 1
ATOM 935 N N . VAL A 1 116 ? 71.521 46.715 103.633 1.00 50.41 116 VAL A N 1
ATOM 936 C CA . VAL A 1 116 ? 72.320 46.518 102.424 1.00 50.23 116 VAL A CA 1
ATOM 937 C C . VAL A 1 116 ? 73.765 46.967 102.632 1.00 50.15 116 VAL A C 1
ATOM 938 O O . VAL A 1 116 ? 74.694 46.265 102.235 1.00 50.02 116 VAL A O 1
ATOM 942 N N . ALA A 1 117 ? 73.940 48.131 103.258 1.00 50.16 117 ALA A N 1
ATOM 943 C CA . ALA A 1 117 ? 75.265 48.653 103.608 1.00 50.23 117 ALA A CA 1
ATOM 944 C C . ALA A 1 117 ? 76.011 47.701 104.542 1.00 50.36 117 ALA A C 1
ATOM 945 O O . ALA A 1 117 ? 77.187 47.389 104.328 1.00 50.36 117 ALA A O 1
ATOM 947 N N . ARG A 1 118 ? 75.305 47.260 105.580 1.00 50.51 118 ARG A N 1
ATOM 948 C CA . ARG A 1 118 ? 75.797 46.273 106.545 1.00 50.52 118 ARG A CA 1
ATOM 949 C C . ARG A 1 118 ? 76.351 45.026 105.845 1.00 50.45 118 ARG A C 1
ATOM 950 O O . ARG A 1 118 ? 77.439 44.547 106.173 1.00 50.42 118 ARG A O 1
ATOM 958 N N . TYR A 1 119 ? 75.597 44.517 104.873 1.00 50.42 119 TYR A N 1
ATOM 959 C CA . TYR A 1 119 ? 75.985 43.320 104.121 1.00 50.41 119 TYR A CA 1
ATOM 960 C C . TYR A 1 119 ? 77.237 43.555 103.281 1.00 50.31 119 TYR A C 1
ATOM 961 O O . TYR A 1 119 ? 78.142 42.733 103.290 1.00 50.27 119 TYR A O 1
ATOM 970 N N . TYR A 1 120 ? 77.296 44.672 102.561 1.00 50.41 120 TYR A N 1
ATOM 971 C CA . TYR A 1 120 ? 78.454 44.942 101.703 1.00 50.57 120 TYR A CA 1
ATOM 972 C C . TYR A 1 120 ? 79.745 45.168 102.495 1.00 50.68 120 TYR A C 1
ATOM 973 O O . TYR A 1 120 ? 80.814 44.707 102.089 1.00 50.66 120 TYR A O 1
ATOM 982 N N . ILE A 1 121 ? 79.649 45.862 103.625 1.00 50.80 121 ILE A N 1
ATOM 983 C CA . ILE A 1 121 ? 80.828 46.130 104.445 1.00 51.00 121 ILE A CA 1
ATOM 984 C C . ILE A 1 121 ? 81.292 44.873 105.192 1.00 51.14 121 ILE A C 1
ATOM 985 O O . ILE A 1 121 ? 82.472 44.524 105.137 1.00 51.01 121 ILE A O 1
ATOM 990 N N . GLU A 1 122 ? 80.361 44.185 105.854 1.00 51.34 122 GLU A N 1
ATOM 991 C CA . GLU A 1 122 ? 80.696 43.048 106.723 1.00 51.58 122 GLU A CA 1
ATOM 992 C C . GLU A 1 122 ? 80.855 41.718 105.979 1.00 51.63 122 GLU A C 1
ATOM 993 O O . GLU A 1 122 ? 81.805 40.970 106.234 1.00 51.53 122 GLU A O 1
ATOM 999 N N . GLU A 1 123 ? 79.917 41.426 105.079 1.00 51.77 123 GLU A N 1
ATOM 1000 C CA . GLU A 1 123 ? 79.867 40.136 104.377 1.00 51.89 123 GLU A CA 1
ATOM 1001 C C . GLU A 1 123 ? 80.687 40.114 103.086 1.00 51.93 123 GLU A C 1
ATOM 1002 O O . GLU A 1 123 ? 81.165 39.057 102.674 1.00 51.86 123 GLU A O 1
ATOM 1008 N N . THR A 1 124 ? 80.852 41.278 102.463 1.00 52.12 124 THR A N 1
ATOM 1009 C CA . THR A 1 124 ? 81.497 41.392 101.149 1.00 52.26 124 THR A CA 1
ATOM 1010 C C . THR A 1 124 ? 82.917 41.955 101.195 1.00 52.32 124 THR A C 1
ATOM 1011 O O . THR A 1 124 ? 83.755 41.590 100.373 1.00 52.37 124 THR A O 1
ATOM 1015 N N . GLY A 1 125 ? 83.184 42.849 102.140 1.00 52.39 125 GLY A N 1
ATOM 1016 C CA . GLY A 1 125 ? 84.477 43.525 102.195 1.00 52.47 125 GLY A CA 1
ATOM 1017 C C . GLY A 1 125 ? 84.629 44.541 101.075 1.00 52.47 125 GLY A C 1
ATOM 1018 O O . GLY A 1 125 ? 85.704 44.701 100.507 1.00 52.40 125 GLY A O 1
ATOM 1019 N N . ALA A 1 126 ? 83.543 45.240 100.765 1.00 52.65 126 ALA A N 1
ATOM 1020 C CA . ALA A 1 126 ? 83.542 46.241 99.698 1.00 52.69 126 ALA A CA 1
ATOM 1021 C C . ALA A 1 126 ? 84.442 47.443 100.010 1.00 52.84 126 ALA A C 1
ATOM 1022 O O . ALA A 1 126 ? 84.827 48.178 99.096 1.00 53.01 126 ALA A O 1
ATOM 1024 N N . LEU A 1 127 ? 84.760 47.650 101.288 1.00 52.75 127 LEU A N 1
ATOM 1025 C CA . LEU A 1 127 ? 85.657 48.726 101.701 1.00 52.73 127 LEU A CA 1
ATOM 1026 C C . LEU A 1 127 ? 86.876 48.201 102.464 1.00 52.74 127 LEU A C 1
ATOM 1027 O O . LEU A 1 127 ? 87.534 48.961 103.180 1.00 52.65 127 LEU A O 1
ATOM 1032 N N . GLY A 1 128 ? 87.181 46.912 102.304 1.00 52.72 128 GLY A N 1
ATOM 1033 C CA . GLY A 1 128 ? 88.329 46.294 102.975 1.00 52.79 128 GLY A CA 1
ATOM 1034 C C . GLY A 1 128 ? 87.999 45.630 104.302 1.00 52.82 128 GLY A C 1
ATOM 1035 O O . GLY A 1 128 ? 86.847 45.624 104.738 1.00 52.85 128 GLY A O 1
ATOM 1036 N N . GLU A 1 129 ? 89.031 45.086 104.946 1.00 52.89 129 GLU A N 1
ATOM 1037 C CA . GLU A 1 129 ? 88.886 44.284 106.166 1.00 52.97 129 GLU A CA 1
ATOM 1038 C C . GLU A 1 129 ? 88.345 45.105 107.342 1.00 53.05 129 GLU A C 1
ATOM 1039 O O . GLU A 1 129 ? 89.058 45.947 107.892 1.00 53.20 129 GLU A O 1
ATOM 1045 N N . VAL A 1 130 ? 87.094 44.850 107.727 1.00 53.05 130 VAL A N 1
ATOM 1046 C CA . VAL A 1 130 ? 86.486 45.502 108.892 1.00 53.04 130 VAL A CA 1
ATOM 1047 C C . VAL A 1 130 ? 86.631 44.603 110.124 1.00 53.11 130 VAL A C 1
ATOM 1048 O O . VAL A 1 130 ? 85.963 43.571 110.213 1.00 53.21 130 VAL A O 1
ATOM 1052 N N . PRO A 1 131 ? 87.506 44.985 111.078 1.00 53.10 131 PRO A N 1
ATOM 1053 C CA . PRO A 1 131 ? 87.707 44.158 112.272 1.00 53.07 131 PRO A CA 1
ATOM 1054 C C . PRO A 1 131 ? 86.505 44.115 113.225 1.00 53.09 131 PRO A C 1
ATOM 1055 O O . PRO A 1 131 ? 85.514 44.818 113.021 1.00 53.05 131 PRO A O 1
ATOM 1059 N N . ALA A 1 132 ? 86.618 43.287 114.262 1.00 53.22 132 ALA A N 1
ATOM 1060 C CA . ALA A 1 132 ? 85.515 43.005 115.187 1.00 53.20 132 ALA A CA 1
ATOM 1061 C C . ALA A 1 132 ? 84.984 44.252 115.904 1.00 53.20 132 ALA A C 1
ATOM 1062 O O . ALA A 1 132 ? 83.834 44.648 115.706 1.00 53.15 132 ALA A O 1
ATOM 1064 N N . SER A 1 133 ? 85.827 44.863 116.731 1.00 53.17 133 SER A N 1
ATOM 1065 C CA . SER A 1 133 ? 85.417 45.999 117.558 1.00 53.18 133 SER A CA 1
ATOM 1066 C C . SER A 1 133 ? 84.988 47.222 116.741 1.00 53.11 133 SER A C 1
ATOM 1067 O O . SER A 1 133 ? 84.074 47.942 117.144 1.00 53.18 133 SER A O 1
ATOM 1070 N N . LEU A 1 134 ? 85.639 47.446 115.600 1.00 53.04 134 LEU A N 1
ATOM 1071 C CA . LEU A 1 134 ? 85.349 48.608 114.744 1.00 53.00 134 LEU A CA 1
ATOM 1072 C C . LEU A 1 134 ? 83.938 48.577 114.152 1.00 52.89 134 LEU A C 1
ATOM 1073 O O . LEU A 1 134 ? 83.322 49.622 113.959 1.00 52.75 134 LEU A O 1
ATOM 1078 N N . GLN A 1 135 ? 83.440 47.374 113.870 1.00 53.05 135 GLN A N 1
ATOM 1079 C CA . GLN A 1 135 ? 82.097 47.171 113.294 1.00 52.93 135 GLN A CA 1
ATOM 1080 C C . GLN A 1 135 ? 80.995 47.903 114.070 1.00 52.76 135 GLN A C 1
ATOM 1081 O O . GLN A 1 135 ? 80.004 48.345 113.480 1.00 52.85 135 GLN A O 1
ATOM 1087 N N . ASN A 1 136 ? 81.185 48.051 115.379 1.00 52.47 136 ASN A N 1
ATOM 1088 C CA . ASN A 1 136 ? 80.184 48.674 116.241 1.00 52.27 136 ASN A CA 1
ATOM 1089 C C . ASN A 1 136 ? 80.102 50.206 116.110 1.00 52.02 136 ASN A C 1
ATOM 1090 O O . ASN A 1 136 ? 79.218 50.823 116.709 1.00 51.84 136 ASN A O 1
ATOM 1095 N N . TYR A 1 137 ? 81.007 50.809 115.332 1.00 51.80 137 TYR A N 1
ATOM 1096 C CA . TYR A 1 137 ? 81.061 52.270 115.163 1.00 51.73 137 TYR A CA 1
ATOM 1097 C C . TYR A 1 137 ? 81.106 52.716 113.703 1.00 51.61 137 TYR A C 1
ATOM 1098 O O . TYR A 1 137 ? 81.582 53.815 113.404 1.00 51.60 137 TYR A O 1
ATOM 1107 N N . ILE A 1 138 ? 80.615 51.874 112.798 1.00 51.53 138 ILE A N 1
ATOM 1108 C CA . ILE A 1 138 ? 80.548 52.225 111.384 1.00 51.42 138 ILE A CA 1
ATOM 1109 C C . ILE A 1 138 ? 79.177 52.818 111.075 1.00 51.28 138 ILE A C 1
ATOM 1110 O O . ILE A 1 138 ? 78.153 52.293 111.509 1.00 51.27 138 ILE A O 1
ATOM 1115 N N . ASP A 1 139 ? 79.168 53.913 110.323 1.00 51.20 139 ASP A N 1
ATOM 1116 C CA . ASP A 1 139 ? 77.935 54.603 109.975 1.00 51.23 139 ASP A CA 1
ATOM 1117 C C . ASP A 1 139 ? 77.312 53.960 108.730 1.00 51.22 139 ASP A C 1
ATOM 1118 O O . ASP A 1 139 ? 77.519 54.419 107.608 1.00 51.22 139 ASP A O 1
ATOM 1123 N N . TYR A 1 140 ? 76.550 52.890 108.943 1.00 51.23 140 TYR A N 1
ATOM 1124 C CA . TYR A 1 140 ? 75.954 52.132 107.843 1.00 51.19 140 TYR A CA 1
ATOM 1125 C C . TYR A 1 140 ? 74.819 52.888 107.146 1.00 51.27 140 TYR A C 1
ATOM 1126 O O . TYR A 1 140 ? 74.644 52.740 105.937 1.00 51.30 140 TYR A O 1
ATOM 1135 N N . GLN A 1 141 ? 74.038 53.670 107.900 1.00 51.36 141 GLN A N 1
ATOM 1136 C CA . GLN A 1 141 ? 73.005 54.539 107.300 1.00 51.49 141 GLN A CA 1
ATOM 1137 C C . GLN A 1 141 ? 73.643 55.481 106.284 1.00 51.18 141 GLN A C 1
ATOM 1138 O O . GLN A 1 141 ? 73.116 55.677 105.197 1.00 51.17 141 GLN A O 1
ATOM 1144 N N . ALA A 1 142 ? 74.790 56.047 106.641 1.00 51.07 142 ALA A N 1
ATOM 1145 C CA . ALA A 1 142 ? 75.520 56.938 105.745 1.00 50.99 142 ALA A CA 1
ATOM 1146 C C . ALA A 1 142 ? 75.949 56.222 104.460 1.00 50.81 142 ALA A C 1
ATOM 1147 O O . ALA A 1 142 ? 75.795 56.765 103.364 1.00 50.94 142 ALA A O 1
ATOM 1149 N N . TYR A 1 143 ? 76.467 55.003 104.592 1.00 50.55 143 TYR A N 1
ATOM 1150 C CA . TYR A 1 143 ? 76.934 54.243 103.429 1.00 50.55 143 TYR A CA 1
ATOM 1151 C C . TYR A 1 143 ? 75.782 53.791 102.532 1.00 50.49 143 TYR A C 1
ATOM 1152 O O . TYR A 1 143 ? 75.892 53.839 101.310 1.00 50.58 143 TYR A O 1
ATOM 1161 N N . GLY A 1 144 ? 74.687 53.348 103.144 1.00 50.42 144 GLY A N 1
ATOM 1162 C CA . GLY A 1 144 ? 73.497 52.943 102.402 1.00 50.36 144 GLY A CA 1
ATOM 1163 C C . GLY A 1 144 ? 72.862 54.098 101.645 1.00 50.30 144 GLY A C 1
ATOM 1164 O O . GLY A 1 144 ? 72.301 53.912 100.562 1.00 50.32 144 GLY A O 1
ATOM 1165 N N . ARG A 1 145 ? 72.947 55.294 102.219 1.00 50.03 145 ARG A N 1
ATOM 1166 C CA . ARG A 1 145 ? 72.432 56.484 101.567 1.00 50.02 145 ARG A CA 1
ATOM 1167 C C . ARG A 1 145 ? 73.282 56.817 100.344 1.00 50.00 145 ARG A C 1
ATOM 1168 O O . ARG A 1 145 ? 72.745 57.116 99.281 1.00 49.90 145 ARG A O 1
ATOM 1176 N N . ASP A 1 146 ? 74.604 56.747 100.497 1.00 50.01 146 ASP A N 1
ATOM 1177 C CA . ASP A 1 146 ? 75.522 56.961 99.379 1.00 50.09 146 ASP A CA 1
ATOM 1178 C C . ASP A 1 146 ? 75.308 55.939 98.260 1.00 50.21 146 ASP A C 1
ATOM 1179 O O . ASP A 1 146 ? 75.352 56.295 97.084 1.00 50.28 146 ASP A O 1
ATOM 1184 N N . LEU A 1 147 ? 75.085 54.673 98.613 1.00 50.31 147 LEU A N 1
ATOM 1185 C CA . LEU A 1 147 ? 74.811 53.648 97.602 1.00 50.35 147 LEU A CA 1
ATOM 1186 C C . LEU A 1 147 ? 73.511 53.967 96.855 1.00 50.48 147 LEU A C 1
ATOM 1187 O O . LEU A 1 147 ? 73.462 53.884 95.630 1.00 50.45 147 LEU A O 1
ATOM 1192 N N . ASP A 1 148 ? 72.473 54.350 97.598 1.00 50.57 148 ASP A N 1
ATOM 1193 C CA . ASP A 1 148 ? 71.169 54.650 97.012 1.00 50.57 148 ASP A CA 1
ATOM 1194 C C . ASP A 1 148 ? 71.239 55.882 96.105 1.00 50.65 148 ASP A C 1
ATOM 1195 O O . ASP A 1 148 ? 70.639 55.893 95.034 1.00 50.87 148 ASP A O 1
ATOM 1200 N N . LEU A 1 149 ? 71.987 56.904 96.526 1.00 50.66 149 LEU A N 1
ATOM 1201 C CA . LEU A 1 149 ? 72.148 58.139 95.738 1.00 50.52 149 LEU A CA 1
ATOM 1202 C C . LEU A 1 149 ? 72.872 57.939 94.402 1.00 50.58 149 LEU A C 1
ATOM 1203 O O . LEU A 1 149 ? 72.641 58.700 93.465 1.00 50.51 149 LEU A O 1
ATOM 1208 N N . SER A 1 150 ? 73.741 56.929 94.323 1.00 50.69 150 SER A N 1
ATOM 1209 C CA . SER A 1 150 ? 74.558 56.684 93.127 1.00 50.76 150 SER A CA 1
ATOM 1210 C C . SER A 1 150 ? 74.261 55.360 92.406 1.00 50.86 150 SER A C 1
ATOM 1211 O O . SER A 1 150 ? 74.597 55.208 91.232 1.00 51.00 150 SER A O 1
ATOM 1214 N N . GLY A 1 151 ? 73.649 54.408 93.103 1.00 50.95 151 GLY A N 1
ATOM 1215 C CA . GLY A 1 151 ? 73.287 53.118 92.511 1.00 50.98 151 GLY A CA 1
ATOM 1216 C C . GLY A 1 151 ? 71.802 53.031 92.203 1.00 51.17 151 GLY A C 1
ATOM 1217 O O . GLY A 1 151 ? 71.076 54.027 92.294 1.00 51.54 151 GLY A O 1
ATOM 1218 N N . THR A 1 152 ? 71.349 51.838 91.832 1.00 51.14 152 THR A N 1
ATOM 1219 C CA . THR A 1 152 ? 69.936 51.593 91.557 1.00 51.14 152 THR A CA 1
ATOM 1220 C C . THR A 1 152 ? 69.456 50.457 92.449 1.00 51.08 152 THR A C 1
ATOM 1221 O O . THR A 1 152 ? 69.837 49.302 92.250 1.00 50.93 152 THR A O 1
ATOM 1225 N N . PHE A 1 153 ? 68.638 50.810 93.441 1.00 51.04 153 PHE A N 1
ATOM 1226 C CA . PHE A 1 153 ? 68.087 49.860 94.396 1.00 51.11 153 PHE A CA 1
ATOM 1227 C C . PHE A 1 153 ? 66.572 50.042 94.466 1.00 51.14 153 PHE A C 1
ATOM 1228 O O . PHE A 1 153 ? 66.086 51.162 94.582 1.00 51.36 153 PHE A O 1
ATOM 1236 N N . ILE A 1 154 ? 65.830 48.941 94.396 1.00 51.22 154 ILE A N 1
ATOM 1237 C CA . ILE A 1 154 ? 64.369 48.977 94.458 1.00 51.21 154 ILE A CA 1
ATOM 1238 C C . ILE A 1 154 ? 63.905 48.253 95.716 1.00 51.28 154 ILE A C 1
ATOM 1239 O O . ILE A 1 154 ? 64.287 47.101 95.936 1.00 51.36 154 ILE A O 1
ATOM 1244 N N . SER A 1 155 ? 63.096 48.923 96.538 1.00 51.26 155 SER A N 1
ATOM 1245 C CA . SER A 1 155 ? 62.526 48.305 97.741 1.00 51.26 155 SER A CA 1
ATOM 1246 C C . SER A 1 155 ? 61.256 47.559 97.378 1.00 51.14 155 SER A C 1
ATOM 1247 O O . SER A 1 155 ? 60.382 48.105 96.708 1.00 50.97 155 SER A O 1
ATOM 1250 N N . THR A 1 156 ? 61.166 46.309 97.819 1.00 51.18 156 THR A N 1
ATOM 1251 C CA . THR A 1 156 ? 59.986 45.481 97.586 1.00 51.32 156 THR A CA 1
ATOM 1252 C C . THR A 1 156 ? 59.671 44.655 98.833 1.00 51.31 156 THR A C 1
ATOM 1253 O O . THR A 1 156 ? 60.466 44.606 99.770 1.00 51.32 156 THR A O 1
ATOM 1257 N N . ASN A 1 157 ? 58.516 43.999 98.832 1.00 51.33 157 ASN A N 1
ATOM 1258 C CA . ASN A 1 157 ? 58.116 43.149 99.951 1.00 51.33 157 ASN A CA 1
ATOM 1259 C C . ASN A 1 157 ? 58.929 41.858 100.032 1.00 51.36 157 ASN A C 1
ATOM 1260 O O . ASN A 1 157 ? 58.945 41.200 101.071 1.00 51.47 157 ASN A O 1
ATOM 1265 N N . HIS A 1 158 ? 59.597 41.499 98.938 1.00 51.47 158 HIS A N 1
ATOM 1266 C CA . HIS A 1 158 ? 60.482 40.337 98.912 1.00 51.54 158 HIS A CA 1
ATOM 1267 C C . HIS A 1 158 ? 61.955 40.756 98.954 1.00 51.52 158 HIS A C 1
ATOM 1268 O O . HIS A 1 158 ? 62.836 39.977 98.589 1.00 51.59 158 HIS A O 1
ATOM 1275 N N . GLY A 1 159 ? 62.210 41.984 99.408 1.00 51.56 159 GLY A N 1
ATOM 1276 C CA . GLY A 1 159 ? 63.569 42.482 99.640 1.00 51.67 159 GLY A CA 1
ATOM 1277 C C . GLY A 1 159 ? 63.957 43.689 98.804 1.00 51.68 159 GLY A C 1
ATOM 1278 O O . GLY A 1 159 ? 63.126 44.299 98.136 1.00 51.65 159 GLY A O 1
ATOM 1279 N N . ILE A 1 160 ? 65.239 44.033 98.859 1.00 51.80 160 ILE A N 1
ATOM 1280 C CA . ILE A 1 160 ? 65.811 45.100 98.047 1.00 51.86 160 ILE A CA 1
ATOM 1281 C C . ILE A 1 160 ? 66.446 44.484 96.802 1.00 51.97 160 ILE A C 1
ATOM 1282 O O . ILE A 1 160 ? 67.293 43.598 96.914 1.00 52.06 160 ILE A O 1
ATOM 1287 N N . PHE A 1 161 ? 66.037 44.942 95.623 1.00 52.04 161 PHE A N 1
ATOM 1288 C CA . PHE A 1 161 ? 66.664 44.508 94.383 1.00 52.22 161 PHE A CA 1
ATOM 1289 C C . PHE A 1 161 ? 67.656 45.565 93.919 1.00 52.48 161 PHE A C 1
ATOM 1290 O O . PHE A 1 161 ? 67.320 46.750 93.847 1.00 52.60 161 PHE A O 1
ATOM 1298 N N . GLU A 1 162 ? 68.870 45.135 93.588 1.00 52.59 162 GLU A N 1
ATOM 1299 C CA . GLU A 1 162 ? 69.892 46.043 93.082 1.00 52.63 162 GLU A CA 1
ATOM 1300 C C . GLU A 1 162 ? 70.193 45.715 91.626 1.00 52.67 162 GLU A C 1
ATOM 1301 O O . GLU A 1 162 ? 70.441 44.552 91.296 1.00 52.63 162 GLU A O 1
ATOM 1307 N N . ILE A 1 163 ? 70.172 46.733 90.764 1.00 52.62 163 ILE A N 1
ATOM 1308 C CA . ILE A 1 163 ? 70.538 46.559 89.362 1.00 52.66 163 ILE A CA 1
ATOM 1309 C C . ILE A 1 163 ? 71.956 47.074 89.167 1.00 52.73 163 ILE A C 1
ATOM 1310 O O . ILE A 1 163 ? 72.250 48.232 89.458 1.00 53.20 163 ILE A O 1
ATOM 1315 N N . VAL A 1 164 ? 72.823 46.207 88.663 1.00 52.73 164 VAL A N 1
ATOM 1316 C CA . VAL A 1 164 ? 74.244 46.488 88.538 1.00 52.81 164 VAL A CA 1
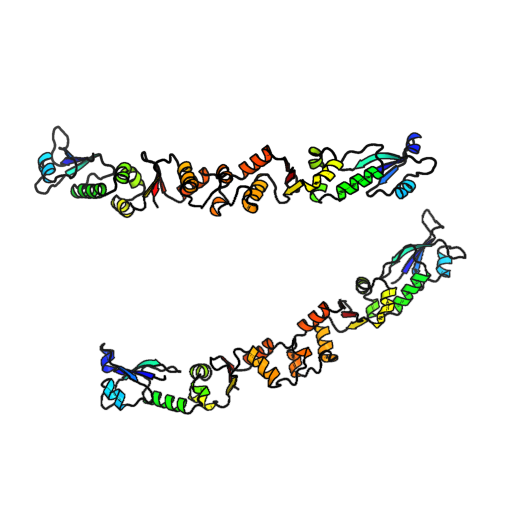ATOM 1317 C C . VAL A 1 164 ? 74.650 46.457 87.067 1.00 52.90 164 VAL A C 1
ATOM 1318 O O . VAL A 1 164 ? 74.064 45.711 86.280 1.00 52.83 164 VAL A O 1
ATOM 1322 N N . TYR A 1 165 ? 75.635 47.270 86.684 1.00 52.88 165 TYR A N 1
ATOM 1323 C CA . TYR A 1 165 ? 76.149 47.210 85.316 1.00 52.98 165 TYR A CA 1
ATOM 1324 C C . TYR A 1 165 ? 76.837 45.860 85.068 1.00 53.17 165 TYR A C 1
ATOM 1325 O O . TYR A 1 165 ? 76.625 45.226 84.031 1.00 53.21 165 TYR A O 1
ATOM 1335 N N . ASP B 1 3 ? 103.586 81.199 141.938 1.00 52.53 3 ASP B N 1
ATOM 1336 C CA . ASP B 1 3 ? 102.217 81.801 141.899 1.00 52.60 3 ASP B CA 1
ATOM 1337 C C . ASP B 1 3 ? 101.351 81.345 143.081 1.00 52.52 3 ASP B C 1
ATOM 1338 O O . ASP B 1 3 ? 100.248 81.852 143.289 1.00 52.65 3 ASP B O 1
ATOM 1343 N N . MET B 1 4 ? 101.861 80.391 143.851 1.00 52.41 4 MET B N 1
ATOM 1344 C CA . MET B 1 4 ? 101.158 79.862 145.012 1.00 52.32 4 MET B CA 1
ATOM 1345 C C . MET B 1 4 ? 101.427 80.796 146.199 1.00 52.18 4 MET B C 1
ATOM 1346 O O . MET B 1 4 ? 102.584 81.025 146.557 1.00 52.20 4 MET B O 1
ATOM 1351 N N . GLN B 1 5 ? 100.367 81.354 146.786 1.00 52.05 5 GLN B N 1
ATOM 1352 C CA . GLN B 1 5 ? 100.509 82.303 147.904 1.00 51.89 5 GLN B CA 1
ATOM 1353 C C . GLN B 1 5 ? 99.236 82.466 148.749 1.00 51.78 5 GLN B C 1
ATOM 1354 O O . GLN B 1 5 ? 98.118 82.267 148.263 1.00 51.64 5 GLN B O 1
ATOM 1360 N N . VAL B 1 6 ? 99.428 82.846 150.011 1.00 51.63 6 VAL B N 1
ATOM 1361 C CA . VAL B 1 6 ? 98.330 83.023 150.965 1.00 51.53 6 VAL B CA 1
ATOM 1362 C C . VAL B 1 6 ? 98.468 84.351 151.710 1.00 51.33 6 VAL B C 1
ATOM 1363 O O . VAL B 1 6 ? 99.577 84.858 151.899 1.00 51.17 6 VAL B O 1
ATOM 1367 N N . TYR B 1 7 ? 97.330 84.907 152.124 1.00 51.14 7 TYR B N 1
ATOM 1368 C CA . TYR B 1 7 ? 97.299 86.148 152.896 1.00 50.98 7 TYR B CA 1
ATOM 1369 C C . TYR B 1 7 ? 96.880 85.838 154.325 1.00 50.75 7 TYR B C 1
ATOM 1370 O O . TYR B 1 7 ? 95.726 85.486 154.574 1.00 50.71 7 TYR B O 1
ATOM 1379 N N . ILE B 1 8 ? 97.824 85.979 155.253 1.00 50.59 8 ILE B N 1
ATOM 1380 C CA . ILE B 1 8 ? 97.621 85.617 156.657 1.00 50.43 8 ILE B CA 1
ATOM 1381 C C . ILE B 1 8 ? 97.486 86.881 157.494 1.00 50.26 8 ILE B C 1
ATOM 1382 O O . ILE B 1 8 ? 98.376 87.730 157.489 1.00 50.28 8 ILE B O 1
ATOM 1387 N N . ALA B 1 9 ? 96.369 86.991 158.210 1.00 50.11 9 ALA B N 1
ATOM 1388 C CA . ALA B 1 9 ? 96.068 88.168 159.019 1.00 49.91 9 ALA B CA 1
ATOM 1389 C C . ALA B 1 9 ? 96.224 87.862 160.501 1.00 49.77 9 ALA B C 1
ATOM 1390 O O . ALA B 1 9 ? 96.087 86.713 160.923 1.00 49.62 9 ALA B O 1
ATOM 1392 N N . ASN B 1 10 ? 96.518 88.904 161.277 1.00 49.65 10 ASN B N 1
ATOM 1393 C CA . ASN B 1 10 ? 96.510 88.827 162.734 1.00 49.55 10 ASN B CA 1
ATOM 1394 C C . ASN B 1 10 ? 95.067 88.889 163.232 1.00 49.44 10 ASN B C 1
ATOM 1395 O O . ASN B 1 10 ? 94.368 89.877 163.008 1.00 49.41 10 ASN B O 1
ATOM 1400 N N . LEU B 1 11 ? 94.632 87.826 163.904 1.00 49.40 11 LEU B N 1
ATOM 1401 C CA . LEU B 1 11 ? 93.253 87.703 164.375 1.00 49.41 11 LEU B CA 1
ATOM 1402 C C . LEU B 1 11 ? 93.013 88.574 165.608 1.00 49.40 11 LEU B C 1
ATOM 1403 O O . LEU B 1 11 ? 91.896 89.036 165.837 1.00 49.36 11 LEU B O 1
ATOM 1408 N N . GLY B 1 12 ? 94.066 88.798 166.394 1.00 49.51 12 GLY B N 1
ATOM 1409 C CA . GLY B 1 12 ? 93.991 89.665 167.570 1.00 49.61 12 GLY B CA 1
ATOM 1410 C C . GLY B 1 12 ? 93.773 91.130 167.232 1.00 49.67 12 GLY B C 1
ATOM 1411 O O . GLY B 1 12 ? 93.264 91.887 168.055 1.00 49.67 12 GLY B O 1
ATOM 1412 N N . LYS B 1 13 ? 94.166 91.527 166.022 1.00 49.89 13 LYS B N 1
ATOM 1413 C CA . LYS B 1 13 ? 93.954 92.889 165.528 1.00 50.07 13 LYS B CA 1
ATOM 1414 C C . LYS B 1 13 ? 92.715 92.998 164.629 1.00 50.27 13 LYS B C 1
ATOM 1415 O O . LYS B 1 13 ? 92.012 94.011 164.662 1.00 50.26 13 LYS B O 1
ATOM 1421 N N . TYR B 1 14 ? 92.456 91.963 163.830 1.00 50.54 14 TYR B N 1
ATOM 1422 C CA . TYR B 1 14 ? 91.323 91.956 162.894 1.00 50.61 14 TYR B CA 1
ATOM 1423 C C . TYR B 1 14 ? 89.960 91.980 163.604 1.00 50.68 14 TYR B C 1
ATOM 1424 O O . TYR B 1 14 ? 89.056 92.713 163.191 1.00 50.62 14 TYR B O 1
ATOM 1433 N N . ASN B 1 15 ? 89.821 91.174 164.659 1.00 50.71 15 ASN B N 1
ATOM 1434 C CA . ASN B 1 15 ? 88.584 91.119 165.456 1.00 50.76 15 ASN B CA 1
ATOM 1435 C C . ASN B 1 15 ? 88.166 92.488 165.991 1.00 50.80 15 ASN B C 1
ATOM 1436 O O . ASN B 1 15 ? 86.974 92.778 166.126 1.00 50.75 15 ASN B O 1
ATOM 1441 N N . GLU B 1 16 ? 89.162 93.314 166.300 1.00 50.88 16 GLU B N 1
ATOM 1442 C CA . GLU B 1 16 ? 88.941 94.670 166.791 1.00 50.91 16 GLU B CA 1
ATOM 1443 C C . GLU B 1 16 ? 88.496 95.595 165.656 1.00 50.96 16 GLU B C 1
ATOM 1444 O O . GLU B 1 16 ? 87.617 96.436 165.846 1.00 50.95 16 GLU B O 1
ATOM 1450 N N . GLY B 1 17 ? 89.098 95.425 164.479 1.00 51.05 17 GLY B N 1
ATOM 1451 C CA . GLY B 1 17 ? 88.780 96.249 163.307 1.00 51.06 17 GLY B CA 1
ATOM 1452 C C . GLY B 1 17 ? 89.971 96.516 162.399 1.00 51.12 17 GLY B C 1
ATOM 1453 O O . GLY B 1 17 ? 89.811 96.636 161.182 1.00 51.18 17 GLY B O 1
ATOM 1454 N N . GLU B 1 18 ? 91.162 96.607 162.992 1.00 51.08 18 GLU B N 1
ATOM 1455 C CA . GLU B 1 18 ? 92.380 96.956 162.258 1.00 51.01 18 GLU B CA 1
ATOM 1456 C C . GLU B 1 18 ? 92.890 95.801 161.391 1.00 50.96 18 GLU B C 1
ATOM 1457 O O . GLU B 1 18 ? 93.108 94.689 161.877 1.00 50.95 18 GLU B O 1
ATOM 1463 N N . LEU B 1 19 ? 93.087 96.091 160.107 1.00 50.87 19 LEU B N 1
ATOM 1464 C CA . LEU B 1 19 ? 93.555 95.106 159.134 1.00 50.72 19 LEU B CA 1
ATOM 1465 C C . LEU B 1 19 ? 95.084 95.046 159.141 1.00 50.54 19 LEU B C 1
ATOM 1466 O O . LEU B 1 19 ? 95.750 95.936 158.607 1.00 50.50 19 LEU B O 1
ATOM 1471 N N . VAL B 1 20 ? 95.636 94.005 159.763 1.00 50.28 20 VAL B N 1
ATOM 1472 C CA . VAL B 1 20 ? 97.079 93.771 159.749 1.00 50.04 20 VAL B CA 1
ATOM 1473 C C . VAL B 1 20 ? 97.363 92.354 159.255 1.00 49.85 20 VAL B C 1
ATOM 1474 O O . VAL B 1 20 ? 97.148 91.376 159.972 1.00 49.77 20 VAL B O 1
ATOM 1478 N N . GLY B 1 21 ? 97.832 92.261 158.014 1.00 49.69 21 GLY B N 1
ATOM 1479 C CA . GLY B 1 21 ? 98.199 90.989 157.395 1.00 49.53 21 GLY B CA 1
ATOM 1480 C C . GLY B 1 21 ? 99.258 91.178 156.319 1.00 49.41 21 GLY B C 1
ATOM 1481 O O . GLY B 1 21 ? 99.875 92.247 156.217 1.00 49.32 21 GLY B O 1
ATOM 1482 N N . ALA B 1 22 ? 99.469 90.136 155.518 1.00 49.28 22 ALA B N 1
ATOM 1483 C CA . ALA B 1 22 ? 100.463 90.167 154.447 1.00 49.20 22 ALA B CA 1
ATOM 1484 C C . ALA B 1 22 ? 100.332 88.954 153.533 1.00 49.17 22 ALA B C 1
ATOM 1485 O O . ALA B 1 22 ? 99.884 87.892 153.963 1.00 49.25 22 ALA B O 1
ATOM 1487 N N . TRP B 1 23 ? 100.718 89.124 152.271 1.00 49.09 23 TRP B N 1
ATOM 1488 C CA . TRP B 1 23 ? 100.789 88.009 151.335 1.00 49.03 23 TRP B CA 1
ATOM 1489 C C . TRP B 1 23 ? 102.111 87.288 151.541 1.00 48.99 23 TRP B C 1
ATOM 1490 O O . TRP B 1 23 ? 103.170 87.909 151.496 1.00 48.98 23 TRP B O 1
ATOM 1501 N N . PHE B 1 24 ? 102.044 85.981 151.764 1.00 48.99 24 PHE B N 1
ATOM 1502 C CA . PHE B 1 24 ? 103.234 85.158 151.907 1.00 48.87 24 PHE B CA 1
ATOM 1503 C C . PHE B 1 24 ? 103.282 84.126 150.797 1.00 48.83 24 PHE B C 1
ATOM 1504 O O . PHE B 1 24 ? 102.260 83.552 150.428 1.00 48.80 24 PHE B O 1
ATOM 1512 N N . THR B 1 25 ? 104.481 83.888 150.280 1.00 48.92 25 THR B N 1
ATOM 1513 C CA . THR B 1 25 ? 104.716 82.823 149.315 1.00 48.96 25 THR B CA 1
ATOM 1514 C C . THR B 1 25 ? 105.303 81.599 150.027 1.00 49.07 25 THR B C 1
ATOM 1515 O O . THR B 1 25 ? 105.594 81.642 151.226 1.00 49.06 25 THR B O 1
ATOM 1519 N N . PHE B 1 26 ? 105.470 80.511 149.284 1.00 49.20 26 PHE B N 1
ATOM 1520 C CA . PHE B 1 26 ? 105.911 79.254 149.865 1.00 49.30 26 PHE B CA 1
ATOM 1521 C C . PHE B 1 26 ? 107.398 79.007 149.634 1.00 49.60 26 PHE B C 1
ATOM 1522 O O . PHE B 1 26 ? 107.949 79.459 148.635 1.00 49.56 26 PHE B O 1
ATOM 1530 N N . PRO B 1 27 ? 108.053 78.288 150.563 1.00 50.09 27 PRO B N 1
ATOM 1531 C CA . PRO B 1 27 ? 107.481 77.729 151.789 1.00 50.49 27 PRO B CA 1
ATOM 1532 C C . PRO B 1 27 ? 107.300 78.819 152.846 1.00 50.67 27 PRO B C 1
ATOM 1533 O O . PRO B 1 27 ? 108.194 79.649 153.028 1.00 50.55 27 PRO B O 1
ATOM 1537 N N . ILE B 1 28 ? 106.150 78.822 153.519 1.00 50.99 28 ILE B N 1
ATOM 1538 C CA . ILE B 1 28 ? 105.838 79.875 154.483 1.00 51.37 28 ILE B CA 1
ATOM 1539 C C . ILE B 1 28 ? 106.644 79.632 155.732 1.00 51.72 28 ILE B C 1
ATOM 1540 O O . ILE B 1 28 ? 106.500 78.588 156.365 1.00 51.80 28 ILE B O 1
ATOM 1545 N N . ASP B 1 29 ? 107.495 80.591 156.085 1.00 52.29 29 ASP B N 1
ATOM 1546 C CA . ASP B 1 29 ? 108.343 80.451 157.271 1.00 52.75 29 ASP B CA 1
ATOM 1547 C C . ASP B 1 29 ? 107.755 81.230 158.445 1.00 52.93 29 ASP B C 1
ATOM 1548 O O . ASP B 1 29 ? 107.392 82.397 158.319 1.00 52.89 29 ASP B O 1
ATOM 1553 N N . PHE B 1 30 ? 107.678 80.560 159.589 1.00 53.24 30 PHE B N 1
ATOM 1554 C CA . PHE B 1 30 ? 106.883 81.031 160.717 1.00 53.51 30 PHE B CA 1
ATOM 1555 C C . PHE B 1 30 ? 107.454 82.333 161.293 1.00 53.51 30 PHE B C 1
ATOM 1556 O O . PHE B 1 30 ? 106.707 83.217 161.708 1.00 53.36 30 PHE B O 1
ATOM 1564 N N . GLU B 1 31 ? 108.779 82.449 161.307 1.00 53.59 31 GLU B N 1
ATOM 1565 C CA . GLU B 1 31 ? 109.442 83.626 161.870 1.00 53.63 31 GLU B CA 1
ATOM 1566 C C . GLU B 1 31 ? 109.151 84.872 161.028 1.00 53.60 31 GLU B C 1
ATOM 1567 O O . GLU B 1 31 ? 109.015 85.967 161.569 1.00 53.64 31 GLU B O 1
ATOM 1573 N N . GLU B 1 32 ? 109.052 84.696 159.712 1.00 53.58 32 GLU B N 1
ATOM 1574 C CA . GLU B 1 32 ? 108.696 85.791 158.806 1.00 53.53 32 GLU B CA 1
ATOM 1575 C C . GLU B 1 32 ? 107.276 86.291 159.070 1.00 53.31 32 GLU B C 1
ATOM 1576 O O . GLU B 1 32 ? 107.041 87.497 159.117 1.00 53.10 32 GLU B O 1
ATOM 1582 N N . VAL B 1 33 ? 106.339 85.358 159.241 1.00 53.21 33 VAL B N 1
ATOM 1583 C CA . VAL B 1 33 ? 104.948 85.699 159.552 1.00 53.12 33 VAL B CA 1
ATOM 1584 C C . VAL B 1 33 ? 104.869 86.396 160.909 1.00 53.03 33 VAL B C 1
ATOM 1585 O O . VAL B 1 33 ? 104.260 87.457 161.032 1.00 52.84 33 VAL B O 1
ATOM 1589 N N . LYS B 1 34 ? 105.506 85.797 161.914 1.00 53.03 34 LYS B N 1
ATOM 1590 C CA . LYS B 1 34 ? 105.558 86.361 163.265 1.00 53.00 34 LYS B CA 1
ATOM 1591 C C . LYS B 1 34 ? 106.013 87.823 163.228 1.00 52.90 34 LYS B C 1
ATOM 1592 O O . LYS B 1 34 ? 105.376 88.690 163.822 1.00 52.83 34 LYS B O 1
ATOM 1598 N N . GLU B 1 35 ? 107.101 88.088 162.507 1.00 52.87 35 GLU B N 1
ATOM 1599 C CA . GLU B 1 35 ? 107.622 89.451 162.344 1.00 52.93 35 GLU B CA 1
ATOM 1600 C C . GLU B 1 35 ? 106.708 90.374 161.523 1.00 52.89 35 GLU B C 1
ATOM 1601 O O . GLU B 1 35 ? 106.525 91.538 161.886 1.00 52.97 35 GLU B O 1
ATOM 1607 N N . LYS B 1 36 ? 106.142 89.863 160.428 1.00 52.85 36 LYS B N 1
ATOM 1608 C CA . LYS B 1 36 ? 105.398 90.710 159.481 1.00 52.76 36 LYS B CA 1
ATOM 1609 C C . LYS B 1 36 ? 104.037 91.186 159.995 1.00 52.76 36 LYS B C 1
ATOM 1610 O O . LYS B 1 36 ? 103.661 92.330 159.750 1.00 52.79 36 LYS B O 1
ATOM 1616 N N . ILE B 1 37 ? 103.305 90.322 160.696 1.00 52.73 37 ILE B N 1
ATOM 1617 C CA . ILE B 1 37 ? 101.958 90.668 161.166 1.00 52.63 37 ILE B CA 1
ATOM 1618 C C . ILE B 1 37 ? 101.842 90.778 162.696 1.00 52.67 37 ILE B C 1
ATOM 1619 O O . ILE B 1 37 ? 100.743 90.928 163.226 1.00 52.56 37 ILE B O 1
ATOM 1624 N N . GLY B 1 38 ? 102.973 90.711 163.394 1.00 52.78 38 GLY B N 1
ATOM 1625 C CA . GLY B 1 38 ? 103.020 91.002 164.827 1.00 52.98 38 GLY B CA 1
ATOM 1626 C C . GLY B 1 38 ? 102.370 89.973 165.735 1.00 53.13 38 GLY B C 1
ATOM 1627 O O . GLY B 1 38 ? 101.506 90.309 166.541 1.00 53.15 38 GLY B O 1
ATOM 1628 N N . LEU B 1 39 ? 102.792 88.720 165.610 1.00 53.37 39 LEU B N 1
ATOM 1629 C CA . LEU B 1 39 ? 102.306 87.647 166.476 1.00 53.48 39 LEU B CA 1
ATOM 1630 C C . LEU B 1 39 ? 103.195 87.521 167.713 1.00 53.65 39 LEU B C 1
ATOM 1631 O O . LEU B 1 39 ? 104.161 88.274 167.867 1.00 53.65 39 LEU B O 1
ATOM 1636 N N . ASN B 1 40 ? 102.856 86.568 168.583 1.00 53.89 40 ASN B N 1
ATOM 1637 C CA . ASN B 1 40 ? 103.598 86.305 169.830 1.00 54.05 40 ASN B CA 1
ATOM 1638 C C . ASN B 1 40 ? 104.454 85.028 169.748 1.00 54.20 40 ASN B C 1
ATOM 1639 O O . ASN B 1 40 ? 104.425 84.320 168.739 1.00 54.23 40 ASN B O 1
ATOM 1644 N N . ASP B 1 41 ? 105.203 84.743 170.816 1.00 54.38 41 ASP B N 1
ATOM 1645 C CA . ASP B 1 41 ? 106.088 83.563 170.889 1.00 54.55 41 ASP B CA 1
ATOM 1646 C C . ASP B 1 41 ? 105.430 82.247 170.453 1.00 54.75 41 ASP B C 1
ATOM 1647 O O . ASP B 1 41 ? 106.085 81.393 169.847 1.00 54.81 41 ASP B O 1
ATOM 1652 N N . GLU B 1 42 ? 104.144 82.095 170.765 1.00 54.91 42 GLU B N 1
ATOM 1653 C CA . GLU B 1 42 ? 103.388 80.880 170.436 1.00 54.95 42 GLU B CA 1
ATOM 1654 C C . GLU B 1 42 ? 102.886 80.832 168.987 1.00 55.04 42 GLU B C 1
ATOM 1655 O O . GLU B 1 42 ? 102.288 79.830 168.582 1.00 55.11 42 GLU B O 1
ATOM 1661 N N . TYR B 1 43 ? 103.132 81.893 168.212 1.00 55.11 43 TYR B N 1
ATOM 1662 C CA . TYR B 1 43 ? 102.592 82.026 166.844 1.00 55.18 43 TYR B CA 1
ATOM 1663 C C . TYR B 1 43 ? 101.057 81.977 166.894 1.00 55.16 43 TYR B C 1
ATOM 1664 O O . TYR B 1 43 ? 100.406 81.320 166.076 1.00 55.15 43 TYR B O 1
ATOM 1673 N N . GLU B 1 44 ? 100.502 82.715 167.856 1.00 55.08 44 GLU B N 1
ATOM 1674 C CA . GLU B 1 44 ? 99.112 82.557 168.275 1.00 54.95 44 GLU B CA 1
ATOM 1675 C C . GLU B 1 44 ? 98.162 83.546 167.594 1.00 54.78 44 GLU B C 1
ATOM 1676 O O . GLU B 1 44 ? 98.476 84.731 167.442 1.00 54.58 44 GLU B O 1
ATOM 1682 N N . GLU B 1 45 ? 96.996 83.021 167.212 1.00 54.62 45 GLU B N 1
ATOM 1683 C CA . GLU B 1 45 ? 95.890 83.775 166.616 1.00 54.38 45 GLU B CA 1
ATOM 1684 C C . GLU B 1 45 ? 96.233 84.413 165.275 1.00 54.09 45 GLU B C 1
ATOM 1685 O O . GLU B 1 45 ? 96.416 85.626 165.167 1.00 53.94 45 GLU B O 1
ATOM 1691 N N . TYR B 1 46 ? 96.323 83.560 164.261 1.00 53.80 46 TYR B N 1
ATOM 1692 C CA . TYR B 1 46 ? 96.336 83.992 162.872 1.00 53.56 46 TYR B CA 1
ATOM 1693 C C . TYR B 1 46 ? 95.241 83.229 162.132 1.00 53.35 46 TYR B C 1
ATOM 1694 O O . TYR B 1 46 ? 94.858 82.130 162.536 1.00 53.21 46 TYR B O 1
ATOM 1703 N N . ALA B 1 47 ? 94.731 83.835 161.065 1.00 53.23 47 ALA B N 1
ATOM 1704 C CA . ALA B 1 47 ? 93.756 83.197 160.190 1.00 53.16 47 ALA B CA 1
ATOM 1705 C C . ALA B 1 47 ? 94.076 83.540 158.742 1.00 53.10 47 ALA B C 1
ATOM 1706 O O . ALA B 1 47 ? 94.733 84.545 158.472 1.00 53.13 47 ALA B O 1
ATOM 1708 N N . ILE B 1 48 ? 93.621 82.695 157.818 1.00 53.02 48 ILE B N 1
ATOM 1709 C CA . ILE B 1 48 ? 93.809 82.927 156.385 1.00 52.98 48 ILE B CA 1
ATOM 1710 C C . ILE B 1 48 ? 92.587 83.648 155.829 1.00 52.81 48 ILE B C 1
ATOM 1711 O O . ILE B 1 48 ? 91.510 83.065 155.729 1.00 52.83 48 ILE B O 1
ATOM 1716 N N . HIS B 1 49 ? 92.760 84.918 155.471 1.00 52.72 49 HIS B N 1
ATOM 1717 C CA . HIS B 1 49 ? 91.654 85.743 154.984 1.00 52.63 49 HIS B CA 1
ATOM 1718 C C . HIS B 1 49 ? 91.633 85.923 153.461 1.00 52.46 49 HIS B C 1
ATOM 1719 O O . HIS B 1 49 ? 90.653 86.422 152.917 1.00 52.52 49 HIS B O 1
ATOM 1726 N N . ASP B 1 50 ? 92.698 85.514 152.777 1.00 52.28 50 ASP B N 1
ATOM 1727 C CA . ASP B 1 50 ? 92.687 85.439 151.314 1.00 52.15 50 ASP B CA 1
ATOM 1728 C C . ASP B 1 50 ? 93.802 84.513 150.832 1.00 51.97 50 ASP B C 1
ATOM 1729 O O . ASP B 1 50 ? 94.766 84.259 151.564 1.00 51.81 50 ASP B O 1
ATOM 1734 N N . TYR B 1 51 ? 93.660 83.999 149.612 1.00 51.75 51 TYR B N 1
ATOM 1735 C CA . TYR B 1 51 ? 94.685 83.133 149.029 1.00 51.73 51 TYR B CA 1
ATOM 1736 C C . TYR B 1 51 ? 94.602 82.995 147.508 1.00 51.62 51 TYR B C 1
ATOM 1737 O O . TYR B 1 51 ? 93.603 83.338 146.882 1.00 51.56 51 TYR B O 1
ATOM 1746 N N . GLU B 1 52 ? 95.697 82.506 146.938 1.00 51.74 52 GLU B N 1
ATOM 1747 C CA . GLU B 1 52 ? 95.782 82.156 145.530 1.00 51.76 52 GLU B CA 1
ATOM 1748 C C . GLU B 1 52 ? 96.434 80.768 145.465 1.00 51.67 52 GLU B C 1
ATOM 1749 O O . GLU B 1 52 ? 97.662 80.642 145.455 1.00 51.61 52 GLU B O 1
ATOM 1755 N N . LEU B 1 53 ? 95.593 79.734 145.468 1.00 51.52 53 LEU B N 1
ATOM 1756 C CA . LEU B 1 53 ? 96.039 78.340 145.493 1.00 51.45 53 LEU B CA 1
ATOM 1757 C C . LEU B 1 53 ? 95.204 77.509 144.518 1.00 51.35 53 LEU B C 1
ATOM 1758 O O . LEU B 1 53 ? 94.127 77.940 144.111 1.00 51.30 53 LEU B O 1
ATOM 1763 N N . PRO B 1 54 ? 95.688 76.308 144.147 1.00 51.38 54 PRO B N 1
ATOM 1764 C CA . PRO B 1 54 ? 94.909 75.412 143.296 1.00 51.41 54 PRO B CA 1
ATOM 1765 C C . PRO B 1 54 ? 93.940 74.500 144.064 1.00 51.41 54 PRO B C 1
ATOM 1766 O O . PRO B 1 54 ? 93.386 73.575 143.477 1.00 51.40 54 PRO B O 1
ATOM 1770 N N . PHE B 1 55 ? 93.737 74.764 145.354 1.00 51.50 55 PHE B N 1
ATOM 1771 C CA . PHE B 1 55 ? 92.792 74.003 146.179 1.00 51.50 55 PHE B CA 1
ATOM 1772 C C . PHE B 1 55 ? 92.150 74.895 147.244 1.00 51.54 55 PHE B C 1
ATOM 1773 O O . PHE B 1 55 ? 92.643 75.986 147.524 1.00 51.55 55 PHE B O 1
ATOM 1781 N N . THR B 1 56 ? 91.047 74.424 147.824 1.00 51.64 56 THR B N 1
ATOM 1782 C CA . THR B 1 56 ? 90.338 75.156 148.877 1.00 51.68 56 THR B CA 1
ATOM 1783 C C . THR B 1 56 ? 91.129 75.142 150.187 1.00 51.77 56 THR B C 1
ATOM 1784 O O . THR B 1 56 ? 91.924 74.238 150.430 1.00 51.89 56 THR B O 1
ATOM 1788 N N . VAL B 1 57 ? 90.915 76.162 151.015 1.00 51.77 57 VAL B N 1
ATOM 1789 C CA . VAL B 1 57 ? 91.525 76.248 152.339 1.00 51.74 57 VAL B CA 1
ATOM 1790 C C . VAL B 1 57 ? 90.575 76.977 153.289 1.00 51.73 57 VAL B C 1
ATOM 1791 O O . VAL B 1 57 ? 89.794 77.821 152.853 1.00 51.84 57 VAL B O 1
ATOM 1795 N N . ASP B 1 58 ? 90.633 76.641 154.577 1.00 51.74 58 ASP B N 1
ATOM 1796 C CA . ASP B 1 58 ? 89.813 77.303 155.600 1.00 51.74 58 ASP B CA 1
ATOM 1797 C C . ASP B 1 58 ? 90.538 78.495 156.202 1.00 51.59 58 ASP B C 1
ATOM 1798 O O . ASP B 1 58 ? 91.754 78.623 156.070 1.00 51.61 58 ASP B O 1
ATOM 1803 N N . GLU B 1 59 ? 89.783 79.357 156.880 1.00 51.48 59 GLU B N 1
ATOM 1804 C CA . GLU B 1 59 ? 90.365 80.446 157.667 1.00 51.41 59 GLU B CA 1
ATOM 1805 C C . GLU B 1 59 ? 91.292 79.918 158.762 1.00 51.32 59 GLU B C 1
ATOM 1806 O O . GLU B 1 59 ? 92.322 80.529 159.066 1.00 51.33 59 GLU B O 1
ATOM 1812 N N . TYR B 1 60 ? 90.927 78.774 159.334 1.00 51.07 60 TYR B N 1
ATOM 1813 C CA . TYR B 1 60 ? 91.660 78.198 160.458 1.00 50.89 60 TYR B CA 1
ATOM 1814 C C . TYR B 1 60 ? 92.656 77.103 160.055 1.00 50.63 60 TYR B C 1
ATOM 1815 O O . TYR B 1 60 ? 93.035 76.280 160.885 1.00 50.73 60 TYR B O 1
ATOM 1824 N N . THR B 1 61 ? 93.090 77.093 158.795 1.00 50.22 61 THR B N 1
ATOM 1825 C CA . THR B 1 61 ? 94.089 76.126 158.342 1.00 49.89 61 THR B CA 1
ATOM 1826 C C . THR B 1 61 ? 95.464 76.619 158.759 1.00 49.64 61 THR B C 1
ATOM 1827 O O . THR B 1 61 ? 95.841 77.754 158.466 1.00 49.63 61 THR B O 1
ATOM 1831 N N . SER B 1 62 ? 96.213 75.760 159.440 1.00 49.36 62 SER B N 1
ATOM 1832 C CA . SER B 1 62 ? 97.503 76.143 159.997 1.00 49.13 62 SER B CA 1
ATOM 1833 C C . SER B 1 62 ? 98.554 76.313 158.912 1.00 48.97 62 SER B C 1
ATOM 1834 O O . SER B 1 62 ? 98.415 75.784 157.811 1.00 48.99 62 SER B O 1
ATOM 1837 N N . ILE B 1 63 ? 99.601 77.060 159.247 1.00 48.77 63 ILE B N 1
ATOM 1838 C CA . ILE B 1 63 ? 100.767 77.218 158.389 1.00 48.71 63 ILE B CA 1
ATOM 1839 C C . ILE B 1 63 ? 101.400 75.858 158.094 1.00 48.70 63 ILE B C 1
ATOM 1840 O O . ILE B 1 63 ? 101.860 75.610 156.980 1.00 49.03 63 ILE B O 1
ATOM 1845 N N . GLY B 1 64 ? 101.419 74.982 159.095 1.00 48.40 64 GLY B N 1
ATOM 1846 C CA . GLY B 1 64 ? 101.954 73.638 158.926 1.00 48.21 64 GLY B CA 1
ATOM 1847 C C . GLY B 1 64 ? 101.178 72.825 157.906 1.00 48.09 64 GLY B C 1
ATOM 1848 O O . GLY B 1 64 ? 101.768 72.078 157.125 1.00 48.17 64 GLY B O 1
ATOM 1849 N N . GLU B 1 65 ? 99.853 72.959 157.912 1.00 47.84 65 GLU B N 1
ATOM 1850 C CA . GLU B 1 65 ? 99.025 72.289 156.912 1.00 47.76 65 GLU B CA 1
ATOM 1851 C C . GLU B 1 65 ? 99.396 72.793 155.518 1.00 47.38 65 GLU B C 1
ATOM 1852 O O . GLU B 1 65 ? 99.600 72.000 154.598 1.00 47.32 65 GLU B O 1
ATOM 1858 N N . LEU B 1 66 ? 99.503 74.109 155.377 1.00 46.88 66 LEU B N 1
ATOM 1859 C CA . LEU B 1 66 ? 99.767 74.711 154.080 1.00 46.83 66 LEU B CA 1
ATOM 1860 C C . LEU B 1 66 ? 101.114 74.249 153.512 1.00 46.63 66 LEU B C 1
ATOM 1861 O O . LEU B 1 66 ? 101.190 73.786 152.370 1.00 46.45 66 LEU B O 1
ATOM 1866 N N . ASN B 1 67 ? 102.165 74.364 154.320 1.00 46.37 67 ASN B N 1
ATOM 1867 C CA . ASN B 1 67 ? 103.503 73.924 153.930 1.00 46.18 67 ASN B CA 1
ATOM 1868 C C . ASN B 1 67 ? 103.555 72.448 153.557 1.00 45.96 67 ASN B C 1
ATOM 1869 O O . ASN B 1 67 ? 104.311 72.054 152.671 1.00 45.72 67 ASN B O 1
ATOM 1874 N N . ARG B 1 68 ? 102.758 71.635 154.242 1.00 45.95 68 ARG B N 1
ATOM 1875 C CA . ARG B 1 68 ? 102.708 70.202 153.967 1.00 46.04 68 ARG B CA 1
ATOM 1876 C C . ARG B 1 68 ? 102.083 69.934 152.602 1.00 45.99 68 ARG B C 1
ATOM 1877 O O . ARG B 1 68 ? 102.582 69.106 151.845 1.00 45.97 68 ARG B O 1
ATOM 1885 N N . LEU B 1 69 ? 100.991 70.631 152.300 1.00 46.08 69 LEU B N 1
ATOM 1886 C CA . LEU B 1 69 ? 100.327 70.510 150.996 1.00 46.15 69 LEU B CA 1
ATOM 1887 C C . LEU B 1 69 ? 101.250 70.996 149.882 1.00 46.27 69 LEU B C 1
ATOM 1888 O O . LEU B 1 69 ? 101.289 70.408 148.804 1.00 46.34 69 LEU B O 1
ATOM 1893 N N . TRP B 1 70 ? 102.001 72.059 150.156 1.00 46.53 70 TRP B N 1
ATOM 1894 C CA . TRP B 1 70 ? 103.018 72.559 149.229 1.00 46.69 70 TRP B CA 1
ATOM 1895 C C . TRP B 1 70 ? 104.095 71.511 148.936 1.00 46.89 70 TRP B C 1
ATOM 1896 O O . TRP B 1 70 ? 104.518 71.370 147.792 1.00 47.01 70 TRP B O 1
ATOM 1907 N N . GLU B 1 71 ? 104.543 70.792 149.962 1.00 47.06 71 GLU B N 1
ATOM 1908 C CA . GLU B 1 71 ? 105.532 69.735 149.767 1.00 47.35 71 GLU B CA 1
ATOM 1909 C C . GLU B 1 71 ? 104.986 68.669 148.825 1.00 47.70 71 GLU B C 1
ATOM 1910 O O . GLU B 1 71 ? 105.659 68.276 147.872 1.00 47.72 71 GLU B O 1
ATOM 1916 N N . MET B 1 72 ? 103.765 68.213 149.100 1.00 48.03 72 MET B N 1
ATOM 1917 C CA . MET B 1 72 ? 103.133 67.161 148.307 1.00 48.28 72 MET B CA 1
ATOM 1918 C C . MET B 1 72 ? 102.967 67.594 146.861 1.00 48.68 72 MET B C 1
ATOM 1919 O O . MET B 1 72 ? 103.230 66.810 145.948 1.00 48.91 72 MET B O 1
ATOM 1924 N N . VAL B 1 73 ? 102.5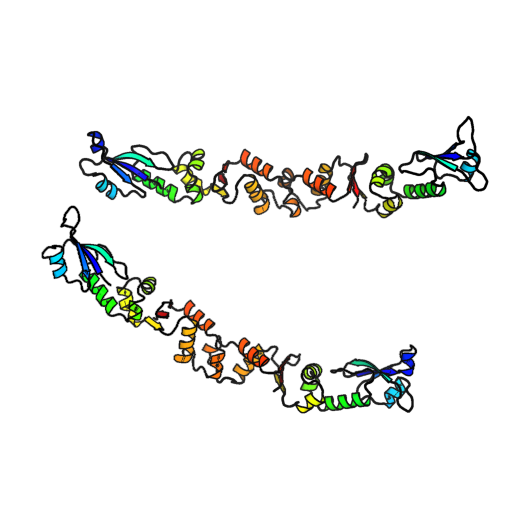49 68.843 146.659 1.00 49.02 73 VAL B N 1
ATOM 1925 C CA . VAL B 1 73 ? 102.422 69.405 145.311 1.00 49.26 73 VAL B CA 1
ATOM 1926 C C . VAL B 1 73 ? 103.771 69.449 144.592 1.00 49.48 73 VAL B C 1
ATOM 1927 O O . VAL B 1 73 ? 103.831 69.204 143.395 1.00 49.63 73 VAL B O 1
ATOM 1931 N N . SER B 1 74 ? 104.843 69.744 145.325 1.00 49.76 74 SER B N 1
ATOM 1932 C CA . SER B 1 74 ? 106.191 69.814 144.744 1.00 50.06 74 SER B CA 1
ATOM 1933 C C . SER B 1 74 ? 106.749 68.464 144.293 1.00 50.28 74 SER B C 1
ATOM 1934 O O . SER B 1 74 ? 107.565 68.420 143.375 1.00 50.31 74 SER B O 1
ATOM 1937 N N . GLU B 1 75 ? 106.320 67.377 144.936 1.00 50.68 75 GLU B N 1
ATOM 1938 C CA . GLU B 1 75 ? 106.786 66.030 144.579 1.00 50.97 75 GLU B CA 1
ATOM 1939 C C . GLU B 1 75 ? 106.176 65.558 143.261 1.00 51.13 75 GLU B C 1
ATOM 1940 O O . GLU B 1 75 ? 106.721 64.666 142.612 1.00 51.25 75 GLU B O 1
ATOM 1946 N N . LEU B 1 76 ? 105.042 66.142 142.878 1.00 51.23 76 LEU B N 1
ATOM 1947 C CA . LEU B 1 76 ? 104.376 65.790 141.625 1.00 51.36 76 LEU B CA 1
ATOM 1948 C C . LEU B 1 76 ? 105.191 66.218 140.397 1.00 51.51 76 LEU B C 1
ATOM 1949 O O . LEU B 1 76 ? 105.922 67.204 140.449 1.00 51.48 76 LEU B O 1
ATOM 1954 N N . PRO B 1 77 ? 105.070 65.467 139.288 1.00 51.78 77 PRO B N 1
ATOM 1955 C CA . PRO B 1 77 ? 105.613 65.909 138.000 1.00 52.04 77 PRO B CA 1
ATOM 1956 C C . PRO B 1 77 ? 105.057 67.270 137.578 1.00 52.29 77 PRO B C 1
ATOM 1957 O O . PRO B 1 77 ? 103.889 67.562 137.844 1.00 52.40 77 PRO B O 1
ATOM 1961 N N . GLU B 1 78 ? 105.874 68.077 136.903 1.00 52.42 78 GLU B N 1
ATOM 1962 C CA . GLU B 1 78 ? 105.478 69.444 136.541 1.00 52.71 78 GLU B CA 1
ATOM 1963 C C . GLU B 1 78 ? 104.215 69.491 135.664 1.00 52.78 78 GLU B C 1
ATOM 1964 O O . GLU B 1 78 ? 103.435 70.442 135.750 1.00 52.79 78 GLU B O 1
ATOM 1970 N N . GLU B 1 79 ? 104.006 68.464 134.839 1.00 52.86 79 GLU B N 1
ATOM 1971 C CA . GLU B 1 79 ? 102.817 68.389 133.974 1.00 52.89 79 GLU B CA 1
ATOM 1972 C C . GLU B 1 79 ? 101.525 68.367 134.789 1.00 52.86 79 GLU B C 1
ATOM 1973 O O . GLU B 1 79 ? 100.514 68.924 134.363 1.00 53.02 79 GLU B O 1
ATOM 1979 N N . LEU B 1 80 ? 101.561 67.711 135.948 1.00 52.68 80 LEU B N 1
ATOM 1980 C CA . LEU B 1 80 ? 100.389 67.611 136.819 1.00 52.58 80 LEU B CA 1
ATOM 1981 C C . LEU B 1 80 ? 100.191 68.886 137.650 1.00 52.62 80 LEU B C 1
ATOM 1982 O O . LEU B 1 80 ? 99.056 69.309 137.882 1.00 52.68 80 LEU B O 1
ATOM 1987 N N . GLN B 1 81 ? 101.296 69.494 138.085 1.00 52.57 81 GLN B N 1
ATOM 1988 C CA . GLN B 1 81 ? 101.258 70.727 138.881 1.00 52.47 81 GLN B CA 1
ATOM 1989 C C . GLN B 1 81 ? 100.603 71.896 138.140 1.00 52.48 81 GLN B C 1
ATOM 1990 O O . GLN B 1 81 ? 99.910 72.711 138.743 1.00 52.46 81 GLN B O 1
ATOM 1996 N N . SER B 1 82 ? 100.829 71.977 136.832 1.00 52.50 82 SER B N 1
ATOM 1997 C CA . SER B 1 82 ? 100.292 73.075 136.027 1.00 52.50 82 SER B CA 1
ATOM 1998 C C . SER B 1 82 ? 98.794 72.947 135.741 1.00 52.43 82 SER B C 1
ATOM 1999 O O . SER B 1 82 ? 98.177 73.906 135.286 1.00 52.38 82 SER B O 1
ATOM 2002 N N . GLU B 1 83 ? 98.220 71.769 135.988 1.00 52.41 83 GLU B N 1
ATOM 2003 C CA . GLU B 1 83 ? 96.768 71.573 135.895 1.00 52.38 83 GLU B CA 1
ATOM 2004 C C . GLU B 1 83 ? 96.228 70.881 137.151 1.00 52.27 83 GLU B C 1
ATOM 2005 O O . GLU B 1 83 ? 95.325 70.043 137.088 1.00 52.22 83 GLU B O 1
ATOM 2011 N N . LEU B 1 84 ? 96.780 71.268 138.294 1.00 52.24 84 LEU B N 1
ATOM 2012 C CA . LEU B 1 84 ? 96.444 70.658 139.577 1.00 52.26 84 LEU B CA 1
ATOM 2013 C C . LEU B 1 84 ? 95.005 70.948 139.978 1.00 52.11 84 LEU B C 1
ATOM 2014 O O . LEU B 1 84 ? 94.294 70.061 140.449 1.00 52.22 84 LEU B O 1
ATOM 2019 N N . SER B 1 85 ? 94.582 72.192 139.787 1.00 51.91 85 SER B N 1
ATOM 2020 C CA . SER B 1 85 ? 93.242 72.604 140.162 1.00 51.82 85 SER B CA 1
ATOM 2021 C C . SER B 1 85 ? 92.180 71.770 139.451 1.00 51.70 85 SER B C 1
ATOM 2022 O O . SER B 1 85 ? 91.199 71.356 140.067 1.00 51.77 85 SER B O 1
ATOM 2025 N N . ALA B 1 86 ? 92.386 71.515 138.161 1.00 51.56 86 ALA B N 1
ATOM 2026 C CA . ALA B 1 86 ? 91.465 70.692 137.385 1.00 51.44 86 ALA B CA 1
ATOM 2027 C C . ALA B 1 86 ? 91.488 69.241 137.857 1.00 51.37 86 ALA B C 1
ATOM 2028 O O . ALA B 1 86 ? 90.443 68.594 137.928 1.00 51.51 86 ALA B O 1
ATOM 2030 N N . LEU B 1 87 ? 92.676 68.734 138.177 1.00 51.22 87 LEU B N 1
ATOM 2031 C CA . LEU B 1 87 ? 92.823 67.342 138.605 1.00 51.14 87 LEU B CA 1
ATOM 2032 C C . LEU B 1 87 ? 92.173 67.109 139.961 1.00 51.06 87 LEU B C 1
ATOM 2033 O O . LEU B 1 87 ? 91.539 66.077 140.184 1.00 50.96 87 LEU B O 1
ATOM 2038 N N . LEU B 1 88 ? 92.298 68.086 140.855 1.00 51.10 88 LEU B N 1
ATOM 2039 C CA . LEU B 1 88 ? 91.669 67.999 142.175 1.00 51.10 88 LEU B CA 1
ATOM 2040 C C . LEU B 1 88 ? 90.136 68.146 142.141 1.00 51.17 88 LEU B C 1
ATOM 2041 O O . LEU B 1 88 ? 89.502 68.204 143.190 1.00 51.33 88 LEU B O 1
ATOM 2046 N N . THR B 1 89 ? 89.540 68.214 140.955 1.00 51.23 89 THR B N 1
ATOM 2047 C CA . THR B 1 89 ? 88.093 68.134 140.830 1.00 51.26 89 THR B CA 1
ATOM 2048 C C . THR B 1 89 ? 87.646 66.671 140.851 1.00 51.34 89 THR B C 1
ATOM 2049 O O . THR B 1 89 ? 86.627 66.356 141.463 1.00 51.37 89 THR B O 1
ATOM 2053 N N . HIS B 1 90 ? 88.393 65.788 140.183 1.00 51.38 90 HIS B N 1
ATOM 2054 C CA . HIS B 1 90 ? 88.097 64.348 140.218 1.00 51.32 90 HIS B CA 1
ATOM 2055 C C . HIS B 1 90 ? 88.652 63.749 141.502 1.00 51.19 90 HIS B C 1
ATOM 2056 O O . HIS B 1 90 ? 87.899 63.239 142.333 1.00 51.17 90 HIS B O 1
ATOM 2063 N N . PHE B 1 91 ? 89.975 63.798 141.646 1.00 51.10 91 PHE B N 1
ATOM 2064 C CA . PHE B 1 91 ? 90.627 63.418 142.894 1.00 51.04 91 PHE B CA 1
ATOM 2065 C C . PHE B 1 91 ? 90.223 64.505 143.859 1.00 51.13 91 PHE B C 1
ATOM 2066 O O . PHE B 1 91 ? 90.312 65.673 143.526 1.00 51.57 91 PHE B O 1
ATOM 2074 N N . SER B 1 92 ? 89.759 64.155 145.042 1.00 51.15 92 SER B N 1
ATOM 2075 C CA . SER B 1 92 ? 89.278 65.193 145.940 1.00 51.25 92 SER B CA 1
ATOM 2076 C C . SER B 1 92 ? 90.366 65.692 146.904 1.00 51.49 92 SER B C 1
ATOM 2077 O O . SER B 1 92 ? 90.105 66.564 147.730 1.00 51.83 92 SER B O 1
ATOM 2080 N N . SER B 1 93 ? 91.587 65.167 146.768 1.00 51.49 93 SER B N 1
ATOM 2081 C CA . SER B 1 93 ? 92.695 65.505 147.659 1.00 51.39 93 SER B CA 1
ATOM 2082 C C . SER B 1 93 ? 94.029 65.261 146.970 1.00 51.55 93 SER B C 1
ATOM 2083 O O . SER B 1 93 ? 94.126 64.393 146.098 1.00 51.49 93 SER B O 1
ATOM 2086 N N . ILE B 1 94 ? 95.059 66.005 147.376 1.00 51.64 94 ILE B N 1
ATOM 2087 C CA . ILE B 1 94 ? 96.409 65.809 146.829 1.00 51.84 94 ILE B CA 1
ATOM 2088 C C . ILE B 1 94 ? 96.927 64.420 147.189 1.00 51.92 94 ILE B C 1
ATOM 2089 O O . ILE B 1 94 ? 97.655 63.802 146.411 1.00 51.90 94 ILE B O 1
ATOM 2094 N N . GLU B 1 95 ? 96.546 63.948 148.374 1.00 51.98 95 GLU B N 1
ATOM 2095 C CA . GLU B 1 95 ? 96.852 62.592 148.816 1.00 52.10 95 GLU B CA 1
ATOM 2096 C C . GLU B 1 95 ? 96.457 61.596 147.734 1.00 52.05 95 GLU B C 1
ATOM 2097 O O . GLU B 1 95 ? 97.264 60.767 147.320 1.00 52.07 95 GLU B O 1
ATOM 2103 N N . GLU B 1 96 ? 95.215 61.704 147.269 1.00 52.11 96 GLU B N 1
ATOM 2104 C CA . GLU B 1 96 ? 94.664 60.784 146.264 1.00 52.15 96 GLU B CA 1
ATOM 2105 C C . GLU B 1 96 ? 95.325 60.925 144.878 1.00 52.09 96 GLU B C 1
ATOM 2106 O O . GLU B 1 96 ? 95.614 59.924 144.218 1.00 51.86 96 GLU B O 1
ATOM 2112 N N . LEU B 1 97 ? 95.544 62.169 144.450 1.00 52.02 97 LEU B N 1
ATOM 2113 C CA . LEU B 1 97 ? 96.203 62.466 143.174 1.00 52.11 97 LEU B CA 1
ATOM 2114 C C . LEU B 1 97 ? 97.596 61.841 143.098 1.00 52.19 97 LEU B C 1
ATOM 2115 O O . LEU B 1 97 ? 97.953 61.205 142.106 1.00 52.04 97 LEU B O 1
ATOM 2120 N N . SER B 1 98 ? 98.376 62.030 144.156 1.00 52.42 98 SER B N 1
ATOM 2121 C CA . SER B 1 98 ? 99.710 61.448 144.242 1.00 52.57 98 SER B CA 1
ATOM 2122 C C . SER B 1 98 ? 99.651 59.921 144.268 1.00 52.66 98 SER B C 1
ATOM 2123 O O . SER B 1 98 ? 100.522 59.249 143.712 1.00 52.65 98 SER B O 1
ATOM 2126 N N . GLU B 1 99 ? 98.621 59.381 144.915 1.00 52.78 99 GLU B N 1
ATOM 2127 C CA . GLU B 1 99 ? 98.427 57.936 144.995 1.00 52.83 99 GLU B CA 1
ATOM 2128 C C . GLU B 1 99 ? 98.293 57.308 143.603 1.00 52.83 99 GLU B C 1
ATOM 2129 O O . GLU B 1 99 ? 98.874 56.257 143.335 1.00 52.77 99 GLU B O 1
ATOM 2135 N N . HIS B 1 100 ? 97.526 57.958 142.728 1.00 52.83 100 HIS B N 1
ATOM 2136 C CA . HIS B 1 100 ? 97.271 57.441 141.380 1.00 52.80 100 HIS B CA 1
ATOM 2137 C C . HIS B 1 100 ? 97.944 58.274 140.284 1.00 52.75 100 HIS B C 1
ATOM 2138 O O . HIS B 1 100 ? 97.510 58.242 139.137 1.00 52.94 100 HIS B O 1
ATOM 2145 N N . GLN B 1 101 ? 99.011 58.995 140.620 1.00 52.74 101 GLN B N 1
ATOM 2146 C CA . GLN B 1 101 ? 99.657 59.899 139.660 1.00 52.67 101 GLN B CA 1
ATOM 2147 C C . GLN B 1 101 ? 100.044 59.231 138.336 1.00 52.65 101 GLN B C 1
ATOM 2148 O O . GLN B 1 101 ? 99.943 59.851 137.279 1.00 52.63 101 GLN B O 1
ATOM 2154 N N . GLU B 1 102 ? 100.472 57.971 138.393 1.00 52.62 102 GLU B N 1
ATOM 2155 C CA . GLU B 1 102 ? 100.917 57.263 137.189 1.00 52.67 102 GLU B CA 1
ATOM 2156 C C . GLU B 1 102 ? 99.781 56.649 136.361 1.00 52.62 102 GLU B C 1
ATOM 2157 O O . GLU B 1 102 ? 100.034 56.061 135.306 1.00 52.60 102 GLU B O 1
ATOM 2163 N N . ASP B 1 103 ? 98.540 56.791 136.822 1.00 52.53 103 ASP B N 1
ATOM 2164 C CA . ASP B 1 103 ? 97.379 56.319 136.063 1.00 52.50 103 ASP B CA 1
ATOM 2165 C C . ASP B 1 103 ? 96.742 57.451 135.247 1.00 52.48 103 ASP B C 1
ATOM 2166 O O . ASP B 1 103 ? 95.531 57.444 135.008 1.00 52.67 103 ASP B O 1
ATOM 2171 N N . ILE B 1 104 ? 97.558 58.409 134.805 1.00 52.22 104 ILE B N 1
ATOM 2172 C CA . ILE B 1 104 ? 97.068 59.581 134.083 1.00 52.01 104 ILE B CA 1
ATOM 2173 C C . ILE B 1 104 ? 97.764 59.692 132.726 1.00 51.91 104 ILE B C 1
ATOM 2174 O O . ILE B 1 104 ? 98.979 59.516 132.629 1.00 51.89 104 ILE B O 1
ATOM 2179 N N . ILE B 1 105 ? 96.982 59.976 131.687 1.00 51.82 105 ILE B N 1
ATOM 2180 C CA . ILE B 1 105 ? 97.496 60.125 130.329 1.00 51.78 105 ILE B CA 1
ATOM 2181 C C . ILE B 1 105 ? 97.174 61.523 129.817 1.00 51.75 105 ILE B C 1
ATOM 2182 O O . ILE B 1 105 ? 96.009 61.913 129.782 1.00 51.71 105 ILE B O 1
ATOM 2187 N N . ILE B 1 106 ? 98.207 62.264 129.416 1.00 51.75 106 ILE B N 1
ATOM 2188 C CA . ILE B 1 106 ? 98.043 63.625 128.910 1.00 51.80 106 ILE B CA 1
ATOM 2189 C C . ILE B 1 106 ? 97.966 63.654 127.380 1.00 51.88 106 ILE B C 1
ATOM 2190 O O . ILE B 1 106 ? 98.989 63.625 126.703 1.00 51.96 106 ILE B O 1
ATOM 2195 N N . HIS B 1 107 ? 96.750 63.716 126.843 1.00 52.00 107 HIS B N 1
ATOM 2196 C CA . HIS B 1 107 ? 96.547 63.898 125.406 1.00 52.10 107 HIS B CA 1
ATOM 2197 C C . HIS B 1 107 ? 96.783 65.372 125.070 1.00 52.27 107 HIS B C 1
ATOM 2198 O O . HIS B 1 107 ? 95.857 66.183 125.085 1.00 52.33 107 HIS B O 1
ATOM 2205 N N . SER B 1 108 ? 98.035 65.701 124.766 1.00 52.48 108 SER B N 1
ATOM 2206 C CA . SER B 1 108 ? 98.493 67.091 124.677 1.00 52.58 108 SER B CA 1
ATOM 2207 C C . SER B 1 108 ? 97.846 67.921 123.565 1.00 52.70 108 SER B C 1
ATOM 2208 O O . SER B 1 108 ? 97.605 69.114 123.750 1.00 52.69 108 SER B O 1
ATOM 2211 N N . ASP B 1 109 ? 97.572 67.295 122.421 1.00 52.87 109 ASP B N 1
ATOM 2212 C CA . ASP B 1 109 ? 97.048 68.007 121.248 1.00 52.96 109 ASP B CA 1
ATOM 2213 C C . ASP B 1 109 ? 95.558 67.739 120.994 1.00 53.07 109 ASP B C 1
ATOM 2214 O O . ASP B 1 109 ? 95.096 67.834 119.858 1.00 53.15 109 ASP B O 1
ATOM 2219 N N . CYS B 1 110 ? 94.810 67.418 122.051 1.00 53.19 110 CYS B N 1
ATOM 2220 C CA . CYS B 1 110 ? 93.369 67.163 121.954 1.00 53.13 110 CYS B CA 1
ATOM 2221 C C . CYS B 1 110 ? 92.576 68.268 122.638 1.00 53.12 110 CYS B C 1
ATOM 2222 O O . CYS B 1 110 ? 92.866 68.624 123.781 1.00 53.06 110 CYS B O 1
ATOM 2225 N N . ASP B 1 111 ? 91.572 68.796 121.939 1.00 53.11 111 ASP B N 1
ATOM 2226 C CA . ASP B 1 111 ? 90.700 69.841 122.484 1.00 53.05 111 ASP B CA 1
ATOM 2227 C C . ASP B 1 111 ? 89.303 69.333 122.863 1.00 52.91 111 ASP B C 1
ATOM 2228 O O . ASP B 1 111 ? 88.557 70.034 123.552 1.00 52.92 111 ASP B O 1
ATOM 2233 N N . ASP B 1 112 ? 88.949 68.130 122.413 1.00 52.69 112 ASP B N 1
ATOM 2234 C CA . ASP B 1 112 ? 87.679 67.503 122.790 1.00 52.41 112 ASP B CA 1
ATOM 2235 C C . ASP B 1 112 ? 87.711 65.988 122.564 1.00 52.16 112 ASP B C 1
ATOM 2236 O O . ASP B 1 112 ? 88.706 65.444 122.088 1.00 52.08 112 ASP B O 1
ATOM 2241 N N . MET B 1 113 ? 86.617 65.316 122.910 1.00 51.97 113 MET B N 1
ATOM 2242 C CA . MET B 1 113 ? 86.543 63.860 122.805 1.00 51.86 113 MET B CA 1
ATOM 2243 C C . MET B 1 113 ? 86.663 63.342 121.372 1.00 51.75 113 MET B C 1
ATOM 2244 O O . MET B 1 113 ? 87.144 62.228 121.162 1.00 51.84 113 MET B O 1
ATOM 2249 N N . TYR B 1 114 ? 86.231 64.138 120.395 1.00 51.55 114 TYR B N 1
ATOM 2250 C CA . TYR B 1 114 ? 86.434 63.799 118.987 1.00 51.38 114 TYR B CA 1
ATOM 2251 C C . TYR B 1 114 ? 87.928 63.640 118.688 1.00 51.16 114 TYR B C 1
ATOM 2252 O O . TYR B 1 114 ? 88.338 62.653 118.077 1.00 51.08 114 TYR B O 1
ATOM 2261 N N . ASP B 1 115 ? 88.731 64.607 119.134 1.00 50.89 115 ASP B N 1
ATOM 2262 C CA . ASP B 1 115 ? 90.186 64.554 118.965 1.00 50.79 115 ASP B CA 1
ATOM 2263 C C . ASP B 1 115 ? 90.794 63.336 119.662 1.00 50.62 115 ASP B C 1
ATOM 2264 O O . ASP B 1 115 ? 91.744 62.733 119.155 1.00 50.55 115 ASP B O 1
ATOM 2269 N N . VAL B 1 116 ? 90.245 62.983 120.821 1.00 50.49 116 VAL B N 1
ATOM 2270 C CA . VAL B 1 116 ? 90.705 61.814 121.569 1.00 50.50 116 VAL B CA 1
ATOM 2271 C C . VAL B 1 116 ? 90.291 60.517 120.865 1.00 50.40 116 VAL B C 1
ATOM 2272 O O . VAL B 1 116 ? 91.056 59.556 120.830 1.00 50.29 116 VAL B O 1
ATOM 2276 N N . ALA B 1 117 ? 89.085 60.497 120.305 1.00 50.40 117 ALA B N 1
ATOM 2277 C CA . ALA B 1 117 ? 88.601 59.337 119.557 1.00 50.49 117 ALA B CA 1
ATOM 2278 C C . ALA B 1 117 ? 89.452 59.107 118.313 1.00 50.54 117 ALA B C 1
ATOM 2279 O O . ALA B 1 117 ? 89.863 57.980 118.027 1.00 50.52 117 ALA B O 1
ATOM 2281 N N . ARG B 1 118 ? 89.720 60.186 117.586 1.00 50.72 118 ARG B N 1
ATOM 2282 C CA . ARG B 1 118 ? 90.501 60.117 116.353 1.00 50.78 118 ARG B CA 1
ATOM 2283 C C . ARG B 1 118 ? 91.947 59.688 116.617 1.00 50.59 118 ARG B C 1
ATOM 2284 O O . ARG B 1 118 ? 92.567 59.039 115.780 1.00 50.53 118 ARG B O 1
ATOM 2292 N N . TYR B 1 119 ? 92.477 60.058 117.779 1.00 50.52 119 TYR B N 1
ATOM 2293 C CA . TYR B 1 119 ? 93.822 59.648 118.184 1.00 50.52 119 TYR B CA 1
ATOM 2294 C C . TYR B 1 119 ? 93.924 58.136 118.378 1.00 50.51 119 TYR B C 1
ATOM 2295 O O . TYR B 1 119 ? 94.811 57.492 117.808 1.00 50.52 119 TYR B O 1
ATOM 2304 N N . TYR B 1 120 ? 93.026 57.581 119.192 1.00 50.50 120 TYR B N 1
ATOM 2305 C CA . TYR B 1 120 ? 93.058 56.150 119.516 1.00 50.61 120 TYR B CA 1
ATOM 2306 C C . TYR B 1 120 ? 92.797 55.258 118.296 1.00 50.69 120 TYR B C 1
ATOM 2307 O O . TYR B 1 120 ? 93.360 54.168 118.190 1.00 50.68 120 TYR B O 1
ATOM 2316 N N . ILE B 1 121 ? 91.947 55.716 117.383 1.00 50.77 121 ILE B N 1
ATOM 2317 C CA . ILE B 1 121 ? 91.623 54.942 116.188 1.00 50.87 121 ILE B CA 1
ATOM 2318 C C . ILE B 1 121 ? 92.749 55.010 115.156 1.00 50.97 121 ILE B C 1
ATOM 2319 O O . ILE B 1 121 ? 93.226 53.977 114.686 1.00 50.86 121 ILE B O 1
ATOM 2324 N N . GLU B 1 122 ? 93.178 56.225 114.824 1.00 51.18 122 GLU B N 1
ATOM 2325 C CA . GLU B 1 122 ? 94.161 56.432 113.758 1.00 51.39 122 GLU B CA 1
ATOM 2326 C C . GLU B 1 122 ? 95.587 56.079 114.183 1.00 51.49 122 GLU B C 1
ATOM 2327 O O . GLU B 1 122 ? 96.170 55.129 113.663 1.00 51.59 122 GLU B O 1
ATOM 2333 N N . GLU B 1 123 ? 96.143 56.835 115.125 1.00 51.65 123 GLU B N 1
ATOM 2334 C CA . GLU B 1 123 ? 97.570 56.718 115.460 1.00 51.79 123 GLU B CA 1
ATOM 2335 C C . GLU B 1 123 ? 97.890 55.765 116.628 1.00 51.86 123 GLU B C 1
ATOM 2336 O O . GLU B 1 123 ? 99.044 55.675 117.053 1.00 51.90 123 GLU B O 1
ATOM 2342 N N . THR B 1 124 ? 96.881 55.058 117.136 1.00 51.88 124 THR B N 1
ATOM 2343 C CA . THR B 1 124 ? 97.090 54.009 118.143 1.00 51.90 124 THR B CA 1
ATOM 2344 C C . THR B 1 124 ? 96.714 52.616 117.633 1.00 51.94 124 THR B C 1
ATOM 2345 O O . THR B 1 124 ? 97.317 51.627 118.041 1.00 51.96 124 THR B O 1
ATOM 2349 N N . GLY B 1 125 ? 95.723 52.537 116.749 1.00 52.07 125 GLY B N 1
ATOM 2350 C CA . GLY B 1 125 ? 95.229 51.254 116.253 1.00 52.12 125 GLY B CA 1
ATOM 2351 C C . GLY B 1 125 ? 94.449 50.516 117.323 1.00 52.19 125 GLY B C 1
ATOM 2352 O O . GLY B 1 125 ? 94.576 49.302 117.469 1.00 52.14 125 GLY B O 1
ATOM 2353 N N . ALA B 1 126 ? 93.629 51.261 118.064 1.00 52.38 126 ALA B N 1
ATOM 2354 C CA . ALA B 1 126 ? 92.863 50.719 119.191 1.00 52.43 126 ALA B CA 1
ATOM 2355 C C . ALA B 1 126 ? 91.792 49.724 118.754 1.00 52.47 126 ALA B C 1
ATOM 2356 O O . ALA B 1 126 ? 91.316 48.927 119.563 1.00 52.59 126 ALA B O 1
ATOM 2358 N N . LEU B 1 127 ? 91.412 49.778 117.480 1.00 52.47 127 LEU B N 1
ATOM 2359 C CA . LEU B 1 127 ? 90.400 48.882 116.929 1.00 52.48 127 LEU B CA 1
ATOM 2360 C C . LEU B 1 127 ? 90.923 48.138 115.692 1.00 52.48 127 LEU B C 1
ATOM 2361 O O . LEU B 1 127 ? 90.146 47.784 114.805 1.00 52.51 127 LEU B O 1
ATOM 2366 N N . GLY B 1 128 ? 92.234 47.893 115.643 1.00 52.43 128 GLY B N 1
ATOM 2367 C CA . GLY B 1 128 ? 92.868 47.289 114.469 1.00 52.41 128 GLY B CA 1
ATOM 2368 C C . GLY B 1 128 ? 93.024 48.281 113.326 1.00 52.40 128 GLY B C 1
ATOM 2369 O O . GLY B 1 128 ? 92.534 49.412 113.403 1.00 52.32 128 GLY B O 1
ATOM 2370 N N . GLU B 1 129 ? 93.708 47.865 112.261 1.00 52.36 129 GLU B N 1
ATOM 2371 C CA . GLU B 1 129 ? 93.947 48.760 111.127 1.00 52.33 129 GLU B CA 1
ATOM 2372 C C . GLU B 1 129 ? 92.633 49.153 110.456 1.00 52.23 129 GLU B C 1
ATOM 2373 O O . GLU B 1 129 ? 91.708 48.346 110.361 1.00 52.16 129 GLU B O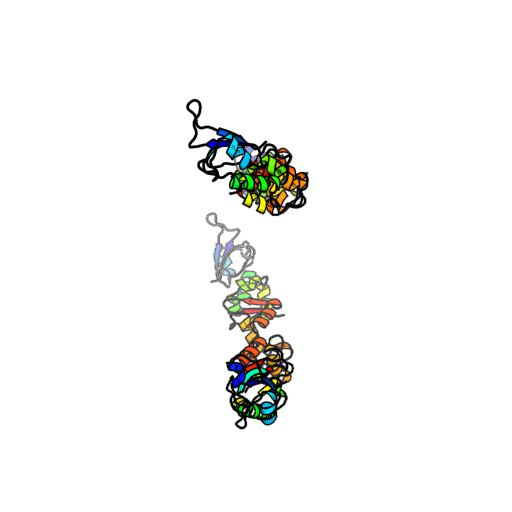 1
ATOM 2379 N N . VAL B 1 130 ? 92.559 50.405 110.015 1.00 52.19 130 VAL B N 1
ATOM 2380 C CA . VAL B 1 130 ? 91.379 50.925 109.337 1.00 52.14 130 VAL B CA 1
ATOM 2381 C C . VAL B 1 130 ? 91.702 51.138 107.865 1.00 52.09 130 VAL B C 1
ATOM 2382 O O . VAL B 1 130 ? 92.681 51.810 107.548 1.00 52.16 130 VAL B O 1
ATOM 2386 N N . PRO B 1 131 ? 90.895 50.561 106.957 1.00 52.04 131 PRO B N 1
ATOM 2387 C CA . PRO B 1 131 ? 91.104 50.833 105.532 1.00 52.05 131 PRO B CA 1
ATOM 2388 C C . PRO B 1 131 ? 90.882 52.299 105.156 1.00 52.02 131 PRO B C 1
ATOM 2389 O O . PRO B 1 131 ? 90.322 53.065 105.940 1.00 51.95 131 PRO B O 1
ATOM 2393 N N . ALA B 1 132 ? 91.327 52.669 103.957 1.00 52.05 132 ALA B N 1
ATOM 2394 C CA . ALA B 1 132 ? 91.189 54.036 103.460 1.00 52.05 132 ALA B CA 1
ATOM 2395 C C . ALA B 1 132 ? 89.734 54.362 103.145 1.00 52.04 132 ALA B C 1
ATOM 2396 O O . ALA B 1 132 ? 89.189 55.349 103.644 1.00 52.16 132 ALA B O 1
ATOM 2398 N N . SER B 1 133 ? 89.106 53.519 102.329 1.00 51.97 133 SER B N 1
ATOM 2399 C CA . SER B 1 133 ? 87.720 53.736 101.904 1.00 51.96 133 SER B CA 1
ATOM 2400 C C . SER B 1 133 ? 86.720 53.783 103.059 1.00 51.96 133 SER B C 1
ATOM 2401 O O . SER B 1 133 ? 85.653 54.382 102.925 1.00 52.12 133 SER B O 1
ATOM 2404 N N . LEU B 1 134 ? 87.062 53.157 104.184 1.00 51.87 134 LEU B N 1
ATOM 2405 C CA . LEU B 1 134 ? 86.155 53.070 105.328 1.00 51.83 134 LEU B CA 1
ATOM 2406 C C . LEU B 1 134 ? 86.225 54.290 106.251 1.00 51.84 134 LEU B C 1
ATOM 2407 O O . LEU B 1 134 ? 85.309 54.516 107.045 1.00 51.90 134 LEU B O 1
ATOM 2412 N N . GLN B 1 135 ? 87.302 55.069 106.142 1.00 51.80 135 GLN B N 1
ATOM 2413 C CA . GLN B 1 135 ? 87.577 56.169 107.077 1.00 51.61 135 GLN B CA 1
ATOM 2414 C C . GLN B 1 135 ? 86.474 57.224 107.144 1.00 51.40 135 GLN B C 1
ATOM 2415 O O . GLN B 1 135 ? 86.197 57.764 108.218 1.00 51.46 135 GLN B O 1
ATOM 2421 N N . ASN B 1 136 ? 85.849 57.517 106.006 1.00 51.07 136 ASN B N 1
ATOM 2422 C CA . ASN B 1 136 ? 84.779 58.519 105.961 1.00 50.76 136 ASN B CA 1
ATOM 2423 C C . ASN B 1 136 ? 83.448 58.043 106.550 1.00 50.43 136 ASN B C 1
ATOM 2424 O O . ASN B 1 136 ? 82.497 58.816 106.614 1.00 50.24 136 ASN B O 1
ATOM 2429 N N . TYR B 1 137 ? 83.383 56.785 106.986 1.00 50.11 137 TYR B N 1
ATOM 2430 C CA . TYR B 1 137 ? 82.178 56.243 107.606 1.00 50.02 137 TYR B CA 1
ATOM 2431 C C . TYR B 1 137 ? 82.357 55.882 109.083 1.00 50.05 137 TYR B C 1
ATOM 2432 O O . TYR B 1 137 ? 81.414 55.409 109.721 1.00 50.02 137 TYR B O 1
ATOM 2441 N N . ILE B 1 138 ? 83.551 56.111 109.633 1.00 50.20 138 ILE B N 1
ATOM 2442 C CA . ILE B 1 138 ? 83.796 55.872 111.058 1.00 50.24 138 ILE B CA 1
ATOM 2443 C C . ILE B 1 138 ? 83.248 57.053 111.848 1.00 50.31 138 ILE B C 1
ATOM 2444 O O . ILE B 1 138 ? 83.662 58.195 111.632 1.00 50.06 138 ILE B O 1
ATOM 2449 N N . ASP B 1 139 ? 82.314 56.765 112.752 1.00 50.51 139 ASP B N 1
ATOM 2450 C CA . ASP B 1 139 ? 81.724 57.779 113.615 1.00 50.59 139 ASP B CA 1
ATOM 2451 C C . ASP B 1 139 ? 82.621 57.953 114.841 1.00 50.72 139 ASP B C 1
ATOM 2452 O O . ASP B 1 139 ? 82.441 57.283 115.856 1.00 50.83 139 ASP B O 1
ATOM 2457 N N . TYR B 1 140 ? 83.601 58.845 114.726 1.00 50.88 140 TYR B N 1
ATOM 2458 C CA . TYR B 1 140 ? 84.507 59.155 115.835 1.00 50.91 140 TYR B CA 1
ATOM 2459 C C . TYR B 1 140 ? 83.758 59.822 116.985 1.00 50.99 140 TYR B C 1
ATOM 2460 O O . TYR B 1 140 ? 84.044 59.565 118.150 1.00 51.13 140 TYR B O 1
ATOM 2469 N N . GLN B 1 141 ? 82.802 60.681 116.647 1.00 51.00 141 GLN B N 1
ATOM 2470 C CA . GLN B 1 141 ? 81.980 61.355 117.644 1.00 51.13 141 GLN B CA 1
ATOM 2471 C C . GLN B 1 141 ? 81.341 60.327 118.583 1.00 50.99 141 GLN B C 1
ATOM 2472 O O . GLN B 1 141 ? 81.306 60.526 119.794 1.00 51.05 141 GLN B O 1
ATOM 2478 N N . ALA B 1 142 ? 80.872 59.217 118.017 1.00 50.96 142 ALA B N 1
ATOM 2479 C CA . ALA B 1 142 ? 80.218 58.148 118.783 1.00 50.81 142 ALA B CA 1
ATOM 2480 C C . ALA B 1 142 ? 81.185 57.385 119.689 1.00 50.65 142 ALA B C 1
ATOM 2481 O O . ALA B 1 142 ? 80.814 56.979 120.788 1.00 50.56 142 ALA B O 1
ATOM 2483 N N . TYR B 1 143 ? 82.412 57.177 119.216 1.00 50.54 143 TYR B N 1
ATOM 2484 C CA . TYR B 1 143 ? 83.426 56.455 119.982 1.00 50.60 143 TYR B CA 1
ATOM 2485 C C . TYR B 1 143 ? 83.939 57.305 121.140 1.00 50.64 143 TYR B C 1
ATOM 2486 O O . TYR B 1 143 ? 84.094 56.813 122.258 1.00 50.70 143 TYR B O 1
ATOM 2495 N N . GLY B 1 144 ? 84.200 58.581 120.864 1.00 50.69 144 GLY B N 1
ATOM 2496 C CA . GLY B 1 144 ? 84.589 59.536 121.898 1.00 50.68 144 GLY B CA 1
ATOM 2497 C C . GLY B 1 144 ? 83.555 59.623 123.004 1.00 50.71 144 GLY B C 1
ATOM 2498 O O . GLY B 1 144 ? 83.897 59.763 124.179 1.00 50.87 144 GLY B O 1
ATOM 2499 N N . ARG B 1 145 ? 82.284 59.540 122.623 1.00 50.68 145 ARG B N 1
ATOM 2500 C CA . ARG B 1 145 ? 81.186 59.508 123.582 1.00 50.62 145 ARG B CA 1
ATOM 2501 C C . ARG B 1 145 ? 81.265 58.264 124.465 1.00 50.51 145 ARG B C 1
ATOM 2502 O O . ARG B 1 145 ? 81.181 58.360 125.684 1.00 50.50 145 ARG B O 1
ATOM 2510 N N . ASP B 1 146 ? 81.420 57.098 123.841 1.00 50.47 146 ASP B N 1
ATOM 2511 C CA . ASP B 1 146 ? 81.485 55.828 124.572 1.00 50.52 146 ASP B CA 1
ATOM 2512 C C . ASP B 1 146 ? 82.681 55.782 125.522 1.00 50.48 146 ASP B C 1
ATOM 2513 O O . ASP B 1 146 ? 82.629 55.122 126.561 1.00 50.35 146 ASP B O 1
ATOM 2518 N N . LEU B 1 147 ? 83.754 56.479 125.157 1.00 50.56 147 LEU B N 1
ATOM 2519 C CA . LEU B 1 147 ? 84.923 56.601 126.017 1.00 50.71 147 LEU B CA 1
ATOM 2520 C C . LEU B 1 147 ? 84.630 57.479 127.232 1.00 50.83 147 LEU B C 1
ATOM 2521 O O . LEU B 1 147 ? 84.924 57.097 128.368 1.00 50.96 147 LEU B O 1
ATOM 2526 N N . ASP B 1 148 ? 84.045 58.649 126.983 1.00 50.98 148 ASP B N 1
ATOM 2527 C CA . ASP B 1 148 ? 83.757 59.623 128.039 1.00 50.97 148 ASP B CA 1
ATOM 2528 C C . ASP B 1 148 ? 82.753 59.077 129.055 1.00 50.90 148 ASP B C 1
ATOM 2529 O O . ASP B 1 148 ? 82.853 59.364 130.248 1.00 50.86 148 ASP B O 1
ATOM 2534 N N . LEU B 1 149 ? 81.788 58.298 128.574 1.00 50.95 149 LEU B N 1
ATOM 2535 C CA . LEU B 1 149 ? 80.794 57.672 129.442 1.00 51.01 149 LEU B CA 1
ATOM 2536 C C . LEU B 1 149 ? 81.415 56.558 130.282 1.00 51.01 149 LEU B C 1
ATOM 2537 O O . LEU B 1 149 ? 81.034 56.371 131.437 1.00 51.03 149 LEU B O 1
ATOM 2542 N N . SER B 1 150 ? 82.377 55.837 129.704 1.00 51.04 150 SER B N 1
ATOM 2543 C CA . SER B 1 150 ? 83.010 54.692 130.372 1.00 51.05 150 SER B CA 1
ATOM 2544 C C . SER B 1 150 ? 84.374 55.023 131.002 1.00 51.03 150 SER B C 1
ATOM 2545 O O . SER B 1 150 ? 85.169 54.121 131.273 1.00 51.15 150 SER B O 1
ATOM 2548 N N . GLY B 1 151 ? 84.638 56.305 131.242 1.00 50.98 151 GLY B N 1
ATOM 2549 C CA . GLY B 1 151 ? 85.887 56.724 131.878 1.00 50.88 151 GLY B CA 1
ATOM 2550 C C . GLY B 1 151 ? 85.827 58.142 132.409 1.00 50.81 151 GLY B C 1
ATOM 2551 O O . GLY B 1 151 ? 84.743 58.697 132.603 1.00 50.74 151 GLY B O 1
ATOM 2552 N N . THR B 1 152 ? 86.999 58.725 132.654 1.00 50.79 152 THR B N 1
ATOM 2553 C CA . THR B 1 152 ? 87.098 60.106 133.128 1.00 50.73 152 THR B CA 1
ATOM 2554 C C . THR B 1 152 ? 88.106 60.877 132.284 1.00 50.61 152 THR B C 1
ATOM 2555 O O . THR B 1 152 ? 89.276 60.509 132.214 1.00 50.46 152 THR B O 1
ATOM 2559 N N . PHE B 1 153 ? 87.633 61.939 131.640 1.00 50.64 153 PHE B N 1
ATOM 2560 C CA . PHE B 1 153 ? 88.466 62.786 130.795 1.00 50.65 153 PHE B CA 1
ATOM 2561 C C . PHE B 1 153 ? 88.305 64.234 131.234 1.00 50.72 153 PHE B C 1
ATOM 2562 O O . PHE B 1 153 ? 87.186 64.745 131.281 1.00 50.80 153 PHE B O 1
ATOM 2570 N N . ILE B 1 154 ? 89.423 64.883 131.559 1.00 50.83 154 ILE B N 1
ATOM 2571 C CA . ILE B 1 154 ? 89.422 66.245 132.103 1.00 50.79 154 ILE B CA 1
ATOM 2572 C C . ILE B 1 154 ? 90.002 67.212 131.083 1.00 50.79 154 ILE B C 1
ATOM 2573 O O . ILE B 1 154 ? 91.161 67.091 130.694 1.00 50.63 154 ILE B O 1
ATOM 2578 N N . SER B 1 155 ? 89.188 68.174 130.664 1.00 50.97 155 SER B N 1
ATOM 2579 C CA . SER B 1 155 ? 89.586 69.148 129.653 1.00 51.05 155 SER B CA 1
ATOM 2580 C C . SER B 1 155 ? 90.362 70.280 130.294 1.00 51.03 155 SER B C 1
ATOM 2581 O O . SER B 1 155 ? 89.933 70.821 131.308 1.00 51.18 155 SER B O 1
ATOM 2584 N N . THR B 1 156 ? 91.491 70.647 129.696 1.00 51.04 156 THR B N 1
ATOM 2585 C CA . THR B 1 156 ? 92.312 71.725 130.227 1.00 51.07 156 THR B CA 1
ATOM 2586 C C . THR B 1 156 ? 93.157 72.427 129.163 1.00 51.03 156 THR B C 1
ATOM 2587 O O . THR B 1 156 ? 93.164 72.035 128.004 1.00 51.12 156 THR B O 1
ATOM 2591 N N . ASN B 1 157 ? 93.865 73.472 129.579 1.00 51.13 157 ASN B N 1
ATOM 2592 C CA . ASN B 1 157 ? 94.687 74.277 128.673 1.00 51.14 157 ASN B CA 1
ATOM 2593 C C . ASN B 1 157 ? 95.912 73.538 128.130 1.00 51.21 157 ASN B C 1
ATOM 2594 O O . ASN B 1 157 ? 96.449 73.918 127.091 1.00 51.32 157 ASN B O 1
ATOM 2599 N N . HIS B 1 158 ? 96.361 72.506 128.842 1.00 51.26 158 HIS B N 1
ATOM 2600 C CA . HIS B 1 158 ? 97.451 71.647 128.374 1.00 51.24 158 HIS B CA 1
ATOM 2601 C C . HIS B 1 158 ? 96.911 70.345 127.772 1.00 51.26 158 HIS B C 1
ATOM 2602 O O . HIS B 1 158 ? 97.593 69.323 127.778 1.00 51.34 158 HIS B O 1
ATOM 2609 N N . GLY B 1 159 ? 95.687 70.385 127.252 1.00 51.30 159 GLY B N 1
ATOM 2610 C CA . GLY B 1 159 ? 95.083 69.225 126.597 1.00 51.41 159 GLY B CA 1
ATOM 2611 C C . GLY B 1 159 ? 94.100 68.464 127.470 1.00 51.47 159 GLY B C 1
ATOM 2612 O O . GLY B 1 159 ? 93.635 68.969 128.491 1.00 51.53 159 GLY B O 1
ATOM 2613 N N . ILE B 1 160 ? 93.781 67.242 127.055 1.00 51.43 160 ILE B N 1
ATOM 2614 C CA . ILE B 1 160 ? 92.855 66.395 127.788 1.00 51.47 160 ILE B CA 1
ATOM 2615 C C . ILE B 1 160 ? 93.628 65.379 128.628 1.00 51.61 160 ILE B C 1
ATOM 2616 O O . ILE B 1 160 ? 94.514 64.680 128.130 1.00 51.45 160 ILE B O 1
ATOM 2621 N N . PHE B 1 161 ? 93.289 65.332 129.914 1.00 51.84 161 PHE B N 1
ATOM 2622 C CA . PHE B 1 161 ? 93.867 64.384 130.854 1.00 51.94 161 PHE B CA 1
ATOM 2623 C C . PHE B 1 161 ? 92.894 63.229 131.041 1.00 52.08 161 PHE B C 1
ATOM 2624 O O . PHE B 1 161 ? 91.738 63.449 131.408 1.00 52.06 161 PHE B O 1
ATOM 2632 N N . GLU B 1 162 ? 93.363 62.009 130.784 1.00 52.25 162 GLU B N 1
ATOM 2633 C CA . GLU B 1 162 ? 92.550 60.803 130.932 1.00 52.35 162 GLU B CA 1
ATOM 2634 C C . GLU B 1 162 ? 93.031 59.993 132.129 1.00 52.36 162 GLU B C 1
ATOM 2635 O O . GLU B 1 162 ? 94.231 59.785 132.297 1.00 52.28 162 GLU B O 1
ATOM 2641 N N . ILE B 1 163 ? 92.085 59.519 132.936 1.00 52.47 163 ILE B N 1
ATOM 2642 C CA . ILE B 1 163 ? 92.390 58.778 134.160 1.00 52.57 163 ILE B CA 1
ATOM 2643 C C . ILE B 1 163 ? 91.926 57.331 134.018 1.00 52.64 163 ILE B C 1
ATOM 2644 O O . ILE B 1 163 ? 90.758 57.079 133.723 1.00 52.73 163 ILE B O 1
ATOM 2649 N N . VAL B 1 164 ? 92.842 56.391 134.237 1.00 52.72 164 VAL B N 1
ATOM 2650 C CA . VAL B 1 164 ? 92.559 54.964 134.071 1.00 52.71 164 VAL B CA 1
ATOM 2651 C C . VAL B 1 164 ? 91.947 54.361 135.337 1.00 52.67 164 VAL B C 1
ATOM 2652 O O . VAL B 1 164 ? 92.657 53.988 136.271 1.00 52.57 164 VAL B O 1
ATOM 2656 N N . ASP C 1 3 ? 33.732 68.371 80.229 1.00 54.26 3 ASP C N 1
ATOM 2657 C CA . ASP C 1 3 ? 32.810 69.506 80.512 1.00 53.97 3 ASP C CA 1
ATOM 2658 C C . ASP C 1 3 ? 32.197 70.057 79.220 1.00 53.83 3 ASP C C 1
ATOM 2659 O O . ASP C 1 3 ? 30.980 70.221 79.129 1.00 53.81 3 ASP C O 1
ATOM 2664 N N . MET C 1 4 ? 33.053 70.340 78.236 1.00 53.46 4 MET C N 1
ATOM 2665 C CA . MET C 1 4 ? 32.635 70.890 76.945 1.00 53.14 4 MET C CA 1
ATOM 2666 C C . MET C 1 4 ? 32.244 69.774 75.978 1.00 52.80 4 MET C C 1
ATOM 2667 O O . MET C 1 4 ? 32.978 68.796 75.833 1.00 52.74 4 MET C O 1
ATOM 2672 N N . GLN C 1 5 ? 31.102 69.924 75.308 1.00 52.34 5 GLN C N 1
ATOM 2673 C CA . GLN C 1 5 ? 30.685 68.949 74.297 1.00 52.19 5 GLN C CA 1
ATOM 2674 C C . GLN C 1 5 ? 29.730 69.512 73.246 1.00 51.95 5 GLN C C 1
ATOM 2675 O O . GLN C 1 5 ? 29.030 70.500 73.471 1.00 51.80 5 GLN C O 1
ATOM 2681 N N . VAL C 1 6 ? 29.690 68.831 72.108 1.00 51.76 6 VAL C N 1
ATOM 2682 C CA . VAL C 1 6 ? 28.986 69.306 70.930 1.00 51.60 6 VAL C CA 1
ATOM 2683 C C . VAL C 1 6 ? 28.128 68.195 70.336 1.00 51.38 6 VAL C C 1
ATOM 2684 O O . VAL C 1 6 ? 28.597 67.065 70.191 1.00 51.35 6 VAL C O 1
ATOM 2688 N N . TYR C 1 7 ? 26.871 68.513 70.011 1.00 51.18 7 TYR C N 1
ATOM 2689 C CA . TYR C 1 7 ? 25.979 67.545 69.356 1.00 50.95 7 TYR C CA 1
ATOM 2690 C C . TYR C 1 7 ? 26.020 67.753 67.853 1.00 50.70 7 TYR C C 1
ATOM 2691 O O . TYR C 1 7 ? 25.430 68.711 67.329 1.00 50.58 7 TYR C O 1
ATOM 2700 N N . ILE C 1 8 ? 26.722 66.845 67.173 1.00 50.48 8 ILE C N 1
ATOM 2701 C CA . ILE C 1 8 ? 26.930 66.920 65.729 1.00 50.31 8 ILE C CA 1
ATOM 2702 C C . ILE C 1 8 ? 25.909 66.030 65.019 1.00 50.08 8 ILE C C 1
ATOM 2703 O O . ILE C 1 8 ? 25.818 64.836 65.305 1.00 50.09 8 ILE C O 1
ATOM 2708 N N . ALA C 1 9 ? 25.141 66.619 64.105 1.00 49.83 9 ALA C N 1
ATOM 2709 C CA . ALA C 1 9 ? 24.098 65.894 63.377 1.00 49.71 9 ALA C CA 1
ATOM 2710 C C . ALA C 1 9 ? 24.465 65.683 61.903 1.00 49.62 9 ALA C C 1
ATOM 2711 O O . ALA C 1 9 ? 25.255 66.442 61.329 1.00 49.63 9 ALA C O 1
ATOM 2713 N N . ASN C 1 10 ? 23.871 64.647 61.309 1.00 49.40 10 ASN C N 1
ATOM 2714 C CA . ASN C 1 10 ? 24.067 64.295 59.906 1.00 49.25 10 ASN C CA 1
ATOM 2715 C C . ASN C 1 10 ? 23.110 65.109 59.038 1.00 49.14 10 ASN C C 1
ATOM 2716 O O . ASN C 1 10 ? 21.932 64.771 58.930 1.00 49.33 10 ASN C O 1
ATOM 2721 N N . LEU C 1 11 ? 23.615 66.176 58.418 1.00 48.87 11 LEU C N 1
ATOM 2722 C CA . LEU C 1 11 ? 22.752 67.173 57.774 1.00 48.75 11 LEU C CA 1
ATOM 2723 C C . LEU C 1 11 ? 22.004 66.612 56.573 1.00 48.64 11 LEU C C 1
ATOM 2724 O O . LEU C 1 11 ? 20.853 66.967 56.339 1.00 48.57 11 LEU C O 1
ATOM 2729 N N . GLY C 1 12 ? 22.659 65.738 55.816 1.00 48.64 12 GLY C N 1
ATOM 2730 C CA . GLY C 1 12 ? 22.022 65.082 54.678 1.00 48.61 12 GLY C CA 1
ATOM 2731 C C . GLY C 1 12 ? 20.854 64.205 55.094 1.00 48.55 12 GLY C C 1
ATOM 2732 O O . GLY C 1 12 ? 19.788 64.241 54.475 1.00 48.46 12 GLY C O 1
ATOM 2733 N N . LYS C 1 13 ? 21.060 63.416 56.146 1.00 48.56 13 LYS C N 1
ATOM 2734 C CA . LYS C 1 13 ? 19.998 62.581 56.709 1.00 48.54 13 LYS C CA 1
ATOM 2735 C C . LYS C 1 13 ? 18.927 63.443 57.368 1.00 48.48 13 LYS C C 1
ATOM 2736 O O . LYS C 1 13 ? 17.732 63.190 57.206 1.00 48.45 13 LYS C O 1
ATOM 2742 N N . TYR C 1 14 ? 19.363 64.459 58.107 1.00 48.46 14 TYR C N 1
ATOM 2743 C CA . TYR C 1 14 ? 18.450 65.397 58.768 1.00 48.46 14 TYR C CA 1
ATOM 2744 C C . TYR C 1 14 ? 17.457 65.975 57.773 1.00 48.39 14 TYR C C 1
ATOM 2745 O O . TYR C 1 14 ? 16.271 66.103 58.071 1.00 48.34 14 TYR C O 1
ATOM 2754 N N . ASN C 1 15 ? 17.950 66.303 56.584 1.00 48.44 15 ASN C N 1
ATOM 2755 C CA . ASN C 1 15 ? 17.122 66.901 55.538 1.00 48.51 15 ASN C CA 1
ATOM 2756 C C . ASN C 1 15 ? 16.125 65.938 54.883 1.00 48.54 15 ASN C C 1
ATOM 2757 O O . ASN C 1 15 ? 15.311 66.370 54.075 1.00 48.49 15 ASN C O 1
ATOM 2762 N N . GLU C 1 16 ? 16.177 64.651 55.228 1.00 48.68 16 GLU C N 1
ATOM 2763 C CA . GLU C 1 16 ? 15.201 63.677 54.732 1.00 48.82 16 GLU C CA 1
ATOM 2764 C C . GLU C 1 16 ? 14.145 63.366 55.798 1.00 48.92 16 GLU C C 1
ATOM 2765 O O . GLU C 1 16 ? 13.384 62.403 55.669 1.00 48.89 16 GLU C O 1
ATOM 2771 N N . GLY C 1 17 ? 14.090 64.214 56.828 1.00 49.05 17 GLY C N 1
ATOM 2772 C CA . GLY C 1 17 ? 13.162 64.054 57.942 1.00 49.18 17 GLY C CA 1
ATOM 2773 C C . GLY C 1 17 ? 13.656 63.029 58.942 1.00 49.28 17 GLY C C 1
ATOM 2774 O O . GLY C 1 17 ? 12.880 62.538 59.763 1.00 49.36 17 GLY C O 1
ATOM 2775 N N . GLU C 1 18 ? 14.951 62.725 58.882 1.00 49.35 18 GLU C N 1
ATOM 2776 C CA . GLU C 1 18 ? 15.534 61.646 59.663 1.00 49.41 18 GLU C CA 1
ATOM 2777 C C . GLU C 1 18 ? 16.662 62.159 60.572 1.00 49.42 18 GLU C C 1
ATOM 2778 O O . GLU C 1 18 ? 17.720 62.571 60.105 1.00 49.47 18 GLU C O 1
ATOM 2784 N N . LEU C 1 19 ? 16.419 62.119 61.876 1.00 49.39 19 LEU C N 1
ATOM 2785 C CA . LEU C 1 19 ? 17.348 62.651 62.864 1.00 49.45 19 LEU C CA 1
ATOM 2786 C C . LEU C 1 19 ? 18.415 61.604 63.220 1.00 49.46 19 LEU C C 1
ATOM 2787 O O . LEU C 1 19 ? 18.117 60.601 63.864 1.00 49.38 19 LEU C O 1
ATOM 2792 N N . VAL C 1 20 ? 19.652 61.836 62.787 1.00 49.50 20 VAL C N 1
ATOM 2793 C CA . VAL C 1 20 ? 20.787 60.980 63.143 1.00 49.45 20 VAL C CA 1
ATOM 2794 C C . VAL C 1 20 ? 21.942 61.867 63.596 1.00 49.49 20 VAL C C 1
ATOM 2795 O O . VAL C 1 20 ? 22.363 62.761 62.865 1.00 49.66 20 VAL C O 1
ATOM 2799 N N . GLY C 1 21 ? 22.453 61.623 64.798 1.00 49.50 21 GLY C N 1
ATOM 2800 C CA . GLY C 1 21 ? 23.537 62.441 65.355 1.00 49.41 21 GLY C CA 1
ATOM 2801 C C . GLY C 1 21 ? 24.042 61.911 66.683 1.00 49.34 21 GLY C C 1
ATOM 2802 O O . GLY C 1 21 ? 23.607 60.851 67.134 1.00 49.48 21 GLY C O 1
ATOM 2803 N N . ALA C 1 22 ? 24.958 62.645 67.312 1.00 49.28 22 ALA C N 1
ATOM 2804 C CA . ALA C 1 22 ? 25.557 62.203 68.581 1.00 49.28 22 ALA C CA 1
ATOM 2805 C C . ALA C 1 22 ? 26.319 63.304 69.312 1.00 49.16 22 ALA C C 1
ATOM 2806 O O . ALA C 1 22 ? 26.679 64.323 68.729 1.00 49.34 22 ALA C O 1
ATOM 2808 N N . TRP C 1 23 ? 26.567 63.083 70.597 1.00 49.17 23 TRP C N 1
ATOM 2809 C CA . TRP C 1 23 ? 27.378 64.000 71.398 1.00 49.16 23 TRP C CA 1
ATOM 2810 C C . TRP C 1 23 ? 28.861 63.651 71.301 1.00 49.20 23 TRP C C 1
ATOM 2811 O O . TRP C 1 23 ? 29.238 62.481 71.378 1.00 49.24 23 TRP C O 1
ATOM 2822 N N . PHE C 1 24 ? 29.701 64.671 71.150 1.00 49.31 24 PHE C N 1
ATOM 2823 C CA . PHE C 1 24 ? 31.151 64.483 71.134 1.00 49.30 24 PHE C CA 1
ATOM 2824 C C . PHE C 1 24 ? 31.843 65.406 72.125 1.00 49.24 24 PHE C C 1
ATOM 2825 O O . PHE C 1 24 ? 31.476 66.572 72.257 1.00 49.23 24 PHE C O 1
ATOM 2833 N N . THR C 1 25 ? 32.837 64.865 72.826 1.00 49.20 25 THR C N 1
ATOM 2834 C CA . THR C 1 25 ? 33.686 65.639 73.724 1.00 49.16 25 THR C CA 1
ATOM 2835 C C . THR C 1 25 ? 34.981 65.983 72.996 1.00 49.30 25 THR C C 1
ATOM 2836 O O . THR C 1 25 ? 35.227 65.483 71.897 1.00 49.24 25 THR C O 1
ATOM 2840 N N . PHE C 1 26 ? 35.811 66.820 73.615 1.00 49.53 26 PHE C N 1
ATOM 2841 C CA . PHE C 1 26 ? 37.034 67.316 72.977 1.00 49.64 26 PHE C CA 1
ATOM 2842 C C . PHE C 1 26 ? 38.283 66.539 73.374 1.00 49.86 26 PHE C C 1
ATOM 2843 O O . PHE C 1 26 ? 38.336 65.975 74.464 1.00 49.83 26 PHE C O 1
ATOM 2851 N N . PRO C 1 27 ? 39.290 66.491 72.480 1.00 50.21 27 PRO C N 1
ATOM 2852 C CA . PRO C 1 27 ? 39.267 67.026 71.116 1.00 50.56 27 PRO C CA 1
ATOM 2853 C C . PRO C 1 27 ? 38.472 66.114 70.184 1.00 50.78 27 PRO C C 1
ATOM 2854 O O . PRO C 1 27 ? 38.550 64.881 70.302 1.00 50.84 27 PRO C O 1
ATOM 2858 N N . ILE C 1 28 ? 37.714 66.717 69.273 1.00 51.04 28 ILE C N 1
ATOM 2859 C CA . ILE C 1 28 ? 36.846 65.957 68.375 1.00 51.40 28 ILE C CA 1
ATOM 2860 C C . ILE C 1 28 ? 37.692 65.271 67.298 1.00 51.75 28 ILE C C 1
ATOM 2861 O O . ILE C 1 28 ? 38.528 65.904 66.652 1.00 51.79 28 ILE C O 1
ATOM 2866 N N . ASP C 1 29 ? 37.475 63.967 67.137 1.00 52.32 29 ASP C N 1
ATOM 2867 C CA . ASP C 1 29 ? 38.177 63.145 66.148 1.00 52.46 29 ASP C CA 1
ATOM 2868 C C . ASP C 1 29 ? 37.267 62.903 64.937 1.00 52.62 29 ASP C C 1
ATOM 2869 O O . ASP C 1 29 ? 36.296 62.153 65.025 1.00 52.55 29 ASP C O 1
ATOM 2874 N N . PHE C 1 30 ? 37.595 63.537 63.810 1.00 52.94 30 PHE C N 1
ATOM 2875 C CA . PHE C 1 30 ? 36.759 63.498 62.593 1.00 53.10 30 PHE C CA 1
ATOM 2876 C C . PHE C 1 30 ? 36.416 62.085 62.113 1.00 53.22 30 PHE C C 1
ATOM 2877 O O . PHE C 1 30 ? 35.324 61.849 61.598 1.00 53.05 30 PHE C O 1
ATOM 2885 N N . GLU C 1 31 ? 37.350 61.155 62.280 1.00 53.45 31 GLU C N 1
ATOM 2886 C CA . GLU C 1 31 ? 37.128 59.771 61.879 1.00 53.56 31 GLU C CA 1
ATOM 2887 C C . GLU C 1 31 ? 36.091 59.097 62.790 1.00 53.66 31 GLU C C 1
ATOM 2888 O O . GLU C 1 31 ? 35.242 58.339 62.319 1.00 53.71 31 GLU C O 1
ATOM 2894 N N . GLU C 1 32 ? 36.166 59.380 64.088 1.00 53.73 32 GLU C N 1
ATOM 2895 C CA . GLU C 1 32 ? 35.171 58.894 65.043 1.00 53.68 32 GLU C CA 1
ATOM 2896 C C . GLU C 1 32 ? 33.789 59.462 64.723 1.00 53.52 32 GLU C C 1
ATOM 2897 O O . GLU C 1 32 ? 32.782 58.780 64.888 1.00 53.55 32 GLU C O 1
ATOM 2903 N N . VAL C 1 33 ? 33.742 60.712 64.271 1.00 53.36 33 VAL C N 1
ATOM 2904 C CA . VAL C 1 33 ? 32.480 61.330 63.881 1.00 53.23 33 VAL C CA 1
ATOM 2905 C C . VAL C 1 33 ? 31.881 60.624 62.659 1.00 53.22 33 VAL C C 1
ATOM 2906 O O . VAL C 1 33 ? 30.697 60.295 62.657 1.00 53.32 33 VAL C O 1
ATOM 2910 N N . LYS C 1 34 ? 32.696 60.374 61.637 1.00 53.15 34 LYS C N 1
ATOM 2911 C CA . LYS C 1 34 ? 32.219 59.686 60.437 1.00 53.17 34 LYS C CA 1
ATOM 2912 C C . LYS C 1 34 ? 31.513 58.376 60.797 1.00 53.07 34 LYS C C 1
ATOM 2913 O O . LYS C 1 34 ? 30.373 58.147 60.399 1.00 52.93 34 LYS C O 1
ATOM 2919 N N . GLU C 1 35 ? 32.195 57.538 61.570 1.00 53.12 35 GLU C N 1
ATOM 2920 C CA . GLU C 1 35 ? 31.674 56.230 61.968 1.00 53.13 35 GLU C CA 1
ATOM 2921 C C . GLU C 1 35 ? 30.419 56.319 62.842 1.00 53.01 35 GLU C C 1
ATOM 2922 O O . GLU C 1 35 ? 29.513 55.491 62.717 1.00 52.81 35 GLU C O 1
ATOM 2928 N N . LYS C 1 36 ? 30.372 57.330 63.710 1.00 53.05 36 LYS C N 1
ATOM 2929 C CA . LYS C 1 36 ? 29.346 57.435 64.757 1.00 53.00 36 LYS C CA 1
ATOM 2930 C C . LYS C 1 36 ? 28.010 57.989 64.246 1.00 52.91 36 LYS C C 1
ATOM 2931 O O . LYS C 1 36 ? 26.950 57.548 64.691 1.00 52.74 36 LYS C O 1
ATOM 2937 N N . ILE C 1 37 ? 28.059 58.956 63.330 1.00 52.93 37 ILE C N 1
ATOM 2938 C CA . ILE C 1 37 ? 26.836 59.519 62.742 1.00 53.02 37 ILE C CA 1
ATOM 2939 C C . ILE C 1 37 ? 26.663 59.116 61.273 1.00 53.07 37 ILE C C 1
ATOM 2940 O O . ILE C 1 37 ? 25.812 59.660 60.566 1.00 53.03 37 ILE C O 1
ATOM 2945 N N . GLY C 1 38 ? 27.470 58.157 60.826 1.00 53.17 38 GLY C N 1
ATOM 2946 C CA . GLY C 1 38 ? 27.297 57.552 59.512 1.00 53.35 38 GLY C CA 1
ATOM 2947 C C . GLY C 1 38 ? 27.547 58.480 58.339 1.00 53.48 38 GLY C C 1
ATOM 2948 O O . GLY C 1 38 ? 26.778 58.478 57.376 1.00 53.51 38 GLY C O 1
ATOM 2949 N N . LEU C 1 39 ? 28.615 59.274 58.414 1.00 53.58 39 LEU C N 1
ATOM 2950 C CA . LEU C 1 39 ? 29.065 60.042 57.257 1.00 53.77 39 LEU C CA 1
ATOM 2951 C C . LEU C 1 39 ? 29.773 59.118 56.268 1.00 53.89 39 LEU C C 1
ATOM 2952 O O . LEU C 1 39 ? 30.515 58.222 56.665 1.00 53.89 39 LEU C O 1
ATOM 2957 N N . ASN C 1 40 ? 29.533 59.341 54.980 1.00 54.06 40 ASN C N 1
ATOM 2958 C CA . ASN C 1 40 ? 30.193 58.578 53.923 1.00 54.21 40 ASN C CA 1
ATOM 2959 C C . ASN C 1 40 ? 30.281 59.424 52.639 1.00 54.31 40 ASN C C 1
ATOM 2960 O O . ASN C 1 40 ? 30.348 60.656 52.725 1.00 54.32 40 ASN C O 1
ATOM 2965 N N . ASP C 1 41 ? 30.299 58.789 51.467 1.00 54.37 41 ASP C N 1
ATOM 2966 C CA . ASP C 1 41 ? 30.369 59.521 50.196 1.00 54.44 41 ASP C CA 1
ATOM 2967 C C . ASP C 1 41 ? 29.045 60.205 49.837 1.00 54.56 41 ASP C C 1
ATOM 2968 O O . ASP C 1 41 ? 29.045 61.241 49.170 1.00 54.69 41 ASP C O 1
ATOM 2973 N N . GLU C 1 42 ? 27.929 59.624 50.277 1.00 54.60 42 GLU C N 1
ATOM 2974 C CA . GLU C 1 42 ? 26.601 60.195 50.036 1.00 54.58 42 GLU C CA 1
ATOM 2975 C C . GLU C 1 42 ? 26.302 61.320 51.034 1.00 54.58 42 GLU C C 1
ATOM 2976 O O . GLU C 1 42 ? 25.975 62.438 50.640 1.00 54.59 42 GLU C O 1
ATOM 2982 N N . TYR C 1 43 ? 26.424 61.015 52.323 1.00 54.58 43 TYR C N 1
ATOM 2983 C CA . TYR C 1 43 ? 26.120 61.972 53.387 1.00 54.56 43 TYR C CA 1
ATOM 2984 C C . TYR C 1 43 ? 27.403 62.550 53.994 1.00 54.50 43 TYR C C 1
ATOM 2985 O O . TYR C 1 43 ? 27.784 62.212 55.113 1.00 54.54 43 TYR C O 1
ATOM 2994 N N . GLU C 1 44 ? 28.055 63.434 53.241 1.00 54.40 44 GLU C N 1
ATOM 2995 C CA . GLU C 1 44 ? 29.338 64.028 53.641 1.00 54.32 44 GLU C CA 1
ATOM 2996 C C . GLU C 1 44 ? 29.204 65.153 54.673 1.00 54.15 44 GLU C C 1
ATOM 2997 O O . GLU C 1 44 ? 30.143 65.412 55.428 1.00 54.03 44 GLU C O 1
ATOM 3003 N N . GLU C 1 45 ? 28.047 65.816 54.698 1.00 54.08 45 GLU C N 1
ATOM 3004 C CA . GLU C 1 45 ? 27.862 67.047 55.476 1.00 54.03 45 GLU C CA 1
ATOM 3005 C C . GLU C 1 45 ? 27.313 66.838 56.887 1.00 54.01 45 GLU C C 1
ATOM 3006 O O . GLU C 1 45 ? 26.585 65.877 57.154 1.00 54.06 45 GLU C O 1
ATOM 3012 N N . TYR C 1 46 ? 27.660 67.773 57.772 1.00 53.88 46 TYR C N 1
ATOM 3013 C CA . TYR C 1 46 ? 27.226 67.754 59.167 1.00 53.73 46 TYR C CA 1
ATOM 3014 C C . TYR C 1 46 ? 26.949 69.168 59.669 1.00 53.64 46 TYR C C 1
ATOM 3015 O O . TYR C 1 46 ? 27.462 70.146 59.117 1.00 53.68 46 TYR C O 1
ATOM 3024 N N . ALA C 1 47 ? 26.150 69.257 60.732 1.00 53.52 47 ALA C N 1
ATOM 3025 C CA . ALA C 1 47 ? 25.861 70.525 61.401 1.00 53.41 47 ALA C CA 1
ATOM 3026 C C . ALA C 1 47 ? 25.908 70.350 62.920 1.00 53.30 47 ALA C C 1
ATOM 3027 O O . ALA C 1 47 ? 25.876 69.226 63.427 1.00 53.38 47 ALA C O 1
ATOM 3029 N N . ILE C 1 48 ? 25.994 71.471 63.632 1.00 53.17 48 ILE C N 1
ATOM 3030 C CA . ILE C 1 48 ? 25.981 71.487 65.093 1.00 53.20 48 ILE C CA 1
ATOM 3031 C C . ILE C 1 48 ? 24.593 71.888 65.573 1.00 53.04 48 ILE C C 1
ATOM 3032 O O . ILE C 1 48 ? 24.217 73.056 65.472 1.00 53.10 48 ILE C O 1
ATOM 3037 N N . HIS C 1 49 ? 23.835 70.924 66.093 1.00 52.95 49 HIS C N 1
ATOM 3038 C CA . HIS C 1 49 ? 22.435 71.170 66.481 1.00 52.88 49 HIS C CA 1
ATOM 3039 C C . HIS C 1 49 ? 22.222 71.419 67.973 1.00 52.59 49 HIS C C 1
ATOM 3040 O O . HIS C 1 49 ? 21.135 71.816 68.382 1.00 52.45 49 HIS C O 1
ATOM 3047 N N . ASP C 1 50 ? 23.251 71.180 68.779 1.00 52.41 50 ASP C N 1
ATOM 3048 C CA . ASP C 1 50 ? 23.227 71.552 70.192 1.00 52.26 50 ASP C CA 1
ATOM 3049 C C . ASP C 1 50 ? 24.652 71.553 70.728 1.00 52.07 50 ASP C C 1
ATOM 3050 O O . ASP C 1 50 ? 25.545 70.927 70.144 1.00 51.83 50 ASP C O 1
ATOM 3055 N N . TYR C 1 51 ? 24.861 72.266 71.832 1.00 51.91 51 TYR C N 1
ATOM 3056 C CA . TYR C 1 51 ? 26.168 72.302 72.476 1.00 51.89 51 TYR C CA 1
ATOM 3057 C C . TYR C 1 51 ? 26.090 72.702 73.937 1.00 51.76 51 TYR C C 1
ATOM 3058 O O . TYR C 1 51 ? 25.156 73.375 74.363 1.00 51.85 51 TYR C O 1
ATOM 3067 N N . GLU C 1 52 ? 27.078 72.245 74.699 1.00 51.77 52 GLU C N 1
ATOM 3068 C CA . GLU C 1 52 ? 27.359 72.774 76.024 1.00 51.70 52 GLU C CA 1
ATOM 3069 C C . GLU C 1 52 ? 28.764 73.335 75.954 1.00 51.50 52 GLU C C 1
ATOM 3070 O O . GLU C 1 52 ? 29.736 72.585 75.975 1.00 51.38 52 GLU C O 1
ATOM 3076 N N . LEU C 1 53 ? 28.857 74.655 75.824 1.00 51.47 53 LEU C N 1
ATOM 3077 C CA . LEU C 1 53 ? 30.138 75.351 75.763 1.00 51.42 53 LEU C CA 1
ATOM 3078 C C . LEU C 1 53 ? 30.076 76.631 76.593 1.00 51.32 53 LEU C C 1
ATOM 3079 O O . LEU C 1 53 ? 28.990 77.152 76.840 1.00 51.21 53 LEU C O 1
ATOM 3084 N N . PRO C 1 54 ? 31.245 77.148 77.019 1.00 51.39 54 PRO C N 1
ATOM 3085 C CA . PRO C 1 54 ? 31.317 78.454 77.671 1.00 51.49 54 PRO C CA 1
ATOM 3086 C C . PRO C 1 54 ? 31.379 79.631 76.681 1.00 51.54 54 PRO C C 1
ATOM 3087 O O . PRO C 1 54 ? 31.895 80.692 77.022 1.00 51.66 54 PRO C O 1
ATOM 3091 N N . PHE C 1 55 ? 30.850 79.439 75.475 1.00 51.60 55 PHE C N 1
ATOM 3092 C CA . PHE C 1 55 ? 30.758 80.500 74.471 1.00 51.64 55 PHE C CA 1
ATOM 3093 C C . PHE C 1 55 ? 29.807 80.073 73.352 1.00 51.76 55 PHE C C 1
ATOM 3094 O O . PHE C 1 55 ? 29.461 78.892 73.237 1.00 51.95 55 PHE C O 1
ATOM 3102 N N . THR C 1 56 ? 29.390 81.033 72.530 1.00 51.75 56 THR C N 1
ATOM 3103 C CA . THR C 1 56 ? 28.439 80.759 71.448 1.00 51.75 56 THR C CA 1
ATOM 3104 C C . THR C 1 56 ? 29.136 80.122 70.247 1.00 51.71 56 THR C C 1
ATOM 3105 O O . THR C 1 56 ? 30.333 80.297 70.049 1.00 51.74 56 THR C O 1
ATOM 3109 N N . VAL C 1 57 ? 28.370 79.377 69.459 1.00 51.66 57 VAL C N 1
ATOM 3110 C CA . VAL C 1 57 ? 28.881 78.725 68.263 1.00 51.70 57 VAL C CA 1
ATOM 3111 C C . VAL C 1 57 ? 27.723 78.571 67.267 1.00 51.72 57 VAL C C 1
ATOM 3112 O O . VAL C 1 57 ? 26.563 78.515 67.673 1.00 51.81 57 VAL C O 1
ATOM 3116 N N . ASP C 1 58 ? 28.032 78.530 65.973 1.00 51.78 58 ASP C N 1
ATOM 3117 C CA . ASP C 1 58 ? 27.001 78.455 64.927 1.00 51.80 58 ASP C CA 1
ATOM 3118 C C . ASP C 1 58 ? 26.670 77.016 64.537 1.00 51.69 58 ASP C C 1
ATOM 3119 O O . ASP C 1 58 ? 27.411 76.087 64.858 1.00 51.66 58 ASP C O 1
ATOM 3124 N N . GLU C 1 59 ? 25.558 76.851 63.824 1.00 51.59 59 GLU C N 1
ATOM 3125 C CA . GLU C 1 59 ? 25.183 75.561 63.247 1.00 51.55 59 GLU C CA 1
ATOM 3126 C C . GLU C 1 59 ? 26.288 75.026 62.353 1.00 51.39 59 GLU C C 1
ATOM 3127 O O . GLU C 1 59 ? 26.549 73.827 62.330 1.00 51.66 59 GLU C O 1
ATOM 3133 N N . TYR C 1 60 ? 26.932 75.926 61.618 1.00 51.15 60 TYR C N 1
ATOM 3134 C CA . TYR C 1 60 ? 27.859 75.545 60.556 1.00 50.90 60 TYR C CA 1
ATOM 3135 C C . TYR C 1 60 ? 29.323 75.728 60.960 1.00 50.60 60 TYR C C 1
ATOM 3136 O O . TYR C 1 60 ? 30.210 75.710 60.107 1.00 50.61 60 TYR C O 1
ATOM 3145 N N . THR C 1 61 ? 29.571 75.882 62.261 1.00 50.07 61 THR C N 1
ATOM 3146 C CA . THR C 1 61 ? 30.930 75.932 62.791 1.00 49.78 61 THR C CA 1
ATOM 3147 C C . THR C 1 61 ? 31.621 74.594 62.555 1.00 49.47 61 THR C C 1
ATOM 3148 O O . THR C 1 61 ? 31.075 73.548 62.894 1.00 49.61 61 THR C O 1
ATOM 3152 N N . SER C 1 62 ? 32.818 74.634 61.977 1.00 49.10 62 SER C N 1
ATOM 3153 C CA . SER C 1 62 ? 33.545 73.421 61.605 1.00 48.95 62 SER C CA 1
ATOM 3154 C C . SER C 1 62 ? 34.163 72.703 62.803 1.00 48.85 62 SER C C 1
ATOM 3155 O O . SER C 1 62 ? 34.378 73.297 63.861 1.00 48.96 62 SER C O 1
ATOM 3158 N N . ILE C 1 63 ? 34.473 71.423 62.614 1.00 48.67 63 ILE C N 1
ATOM 3159 C CA . ILE C 1 63 ? 35.154 70.626 63.640 1.00 48.44 63 ILE C CA 1
ATOM 3160 C C . ILE C 1 63 ? 36.547 71.213 63.896 1.00 48.16 63 ILE C C 1
ATOM 3161 O O . ILE C 1 63 ? 37.018 71.241 65.032 1.00 48.08 63 ILE C O 1
ATOM 3166 N N . GLY C 1 64 ? 37.189 71.697 62.836 1.00 47.93 64 GLY C N 1
ATOM 3167 C CA . GLY C 1 64 ? 38.454 72.423 62.957 1.00 47.79 64 GLY C CA 1
ATOM 3168 C C . GLY C 1 64 ? 38.341 73.688 63.793 1.00 47.49 64 GLY C C 1
ATOM 3169 O O . GLY C 1 64 ? 39.205 73.965 64.623 1.00 47.36 64 GLY C O 1
ATOM 3170 N N . GLU C 1 65 ? 37.278 74.456 63.574 1.00 47.25 65 GLU C N 1
ATOM 3171 C CA . GLU C 1 65 ? 37.027 75.660 64.369 1.00 47.24 65 GLU C CA 1
ATOM 3172 C C . GLU C 1 65 ? 36.783 75.318 65.836 1.00 47.04 65 GLU C C 1
ATOM 3173 O O . GLU C 1 65 ? 37.308 75.980 66.730 1.00 46.90 65 GLU C O 1
ATOM 3179 N N . LEU C 1 66 ? 35.990 74.278 66.073 1.00 46.90 66 LEU C N 1
ATOM 3180 C CA . LEU C 1 66 ? 35.673 73.846 67.430 1.00 46.83 66 LEU C CA 1
ATOM 3181 C C . LEU C 1 66 ? 36.917 73.407 68.207 1.00 46.79 66 LEU C C 1
ATOM 3182 O O . LEU C 1 66 ? 37.131 73.851 69.339 1.00 46.95 66 LEU C O 1
ATOM 3187 N N . ASN C 1 67 ? 37.736 72.547 67.607 1.00 46.56 67 ASN C N 1
ATOM 3188 C CA . ASN C 1 67 ? 38.968 72.096 68.261 1.00 46.37 67 ASN C CA 1
ATOM 3189 C C . ASN C 1 67 ? 39.946 73.232 68.534 1.00 46.12 67 ASN C C 1
ATOM 3190 O O . ASN C 1 67 ? 40.663 73.213 69.535 1.00 46.05 67 ASN C O 1
ATOM 3195 N N . ARG C 1 68 ? 39.969 74.219 67.648 1.00 45.84 68 ARG C N 1
ATOM 3196 C CA . ARG C 1 68 ? 40.902 75.332 67.777 1.00 45.88 68 ARG C CA 1
ATOM 3197 C C . ARG C 1 68 ? 40.511 76.257 68.938 1.00 45.85 68 ARG C C 1
ATOM 3198 O O . ARG C 1 68 ? 41.378 76.766 69.649 1.00 45.76 68 ARG C O 1
ATOM 3206 N N . LEU C 1 69 ? 39.210 76.461 69.134 1.00 45.94 69 LEU C N 1
ATOM 3207 C CA . LEU C 1 69 ? 38.718 77.239 70.275 1.00 46.06 69 LEU C CA 1
ATOM 3208 C C . LEU C 1 69 ? 39.022 76.503 71.574 1.00 46.06 69 LEU C C 1
ATOM 3209 O O . LEU C 1 69 ? 39.429 77.109 72.558 1.00 46.07 69 LEU C O 1
ATOM 3214 N N . TRP C 1 70 ? 38.834 75.190 71.558 1.00 46.29 70 TRP C N 1
ATOM 3215 C CA . TRP C 1 70 ? 39.203 74.332 72.681 1.00 46.58 70 TRP C CA 1
ATOM 3216 C C . TRP C 1 70 ? 40.696 74.436 73.028 1.00 46.79 70 TRP C C 1
ATOM 3217 O O . TRP C 1 70 ? 41.053 74.565 74.197 1.00 46.69 70 TRP C O 1
ATOM 3228 N N . GLU C 1 71 ? 41.563 74.382 72.018 1.00 47.29 71 GLU C N 1
ATOM 3229 C CA . GLU C 1 71 ? 43.001 74.581 72.238 1.00 47.72 71 GLU C CA 1
ATOM 3230 C C . GLU C 1 71 ? 43.275 75.911 72.928 1.00 48.19 71 GLU C C 1
ATOM 3231 O O . GLU C 1 71 ? 44.089 75.979 73.843 1.00 48.41 71 GLU C O 1
ATOM 3237 N N . MET C 1 72 ? 42.596 76.961 72.480 1.00 48.67 72 MET C N 1
ATOM 3238 C CA . MET C 1 72 ? 42.782 78.283 73.044 1.00 49.19 72 MET C CA 1
ATOM 3239 C C . MET C 1 72 ? 42.365 78.310 74.508 1.00 49.65 72 MET C C 1
ATOM 3240 O O . MET C 1 72 ? 43.086 78.841 75.354 1.00 50.13 72 MET C O 1
ATOM 3245 N N . VAL C 1 73 ? 41.207 77.736 74.808 1.00 49.88 73 VAL C N 1
ATOM 3246 C CA . VAL C 1 73 ? 40.743 77.651 76.185 1.00 49.99 73 VAL C CA 1
ATOM 3247 C C . VAL C 1 73 ? 41.714 76.800 77.020 1.00 50.32 73 VAL C C 1
ATOM 3248 O O . VAL C 1 73 ? 42.041 77.154 78.152 1.00 50.58 73 VAL C O 1
ATOM 3252 N N . SER C 1 74 ? 42.199 75.701 76.449 1.00 50.56 74 SER C N 1
ATOM 3253 C CA . SER C 1 74 ? 43.116 74.801 77.156 1.00 50.85 74 SER C CA 1
ATOM 3254 C C . SER C 1 74 ? 44.497 75.396 77.452 1.00 51.04 74 SER C C 1
ATOM 3255 O O . SER C 1 74 ? 45.191 74.922 78.348 1.00 51.02 74 SER C O 1
ATOM 3258 N N . GLU C 1 75 ? 44.900 76.410 76.691 1.00 51.36 75 GLU C N 1
ATOM 3259 C CA . GLU C 1 75 ? 46.185 77.078 76.913 1.00 51.70 75 GLU C CA 1
ATOM 3260 C C . GLU C 1 75 ? 46.115 78.043 78.093 1.00 51.73 75 GLU C C 1
ATOM 3261 O O . GLU C 1 75 ? 47.123 78.279 78.755 1.00 51.80 75 GLU C O 1
ATOM 3267 N N . LEU C 1 76 ? 44.934 78.603 78.350 1.00 51.77 76 LEU C N 1
ATOM 3268 C CA . LEU C 1 76 ? 44.779 79.625 79.384 1.00 51.90 76 LEU C CA 1
ATOM 3269 C C . LEU C 1 76 ? 45.101 79.082 80.777 1.00 52.01 76 LEU C C 1
ATOM 3270 O O . LEU C 1 76 ? 44.957 77.884 81.022 1.00 52.01 76 LEU C O 1
ATOM 3275 N N . PRO C 1 77 ? 45.549 79.965 81.694 1.00 52.15 77 PRO C N 1
ATOM 3276 C CA . PRO C 1 77 ? 45.669 79.622 83.106 1.00 52.26 77 PRO C CA 1
ATOM 3277 C C . PRO C 1 77 ? 44.373 79.041 83.657 1.00 52.37 77 PRO C C 1
ATOM 3278 O O . PRO C 1 77 ? 43.289 79.509 83.303 1.00 52.18 77 PRO C O 1
ATOM 3282 N N . GLU C 1 78 ? 44.493 78.035 84.520 1.00 52.64 78 GLU C N 1
ATOM 3283 C CA . GLU C 1 78 ? 43.326 77.349 85.075 1.00 52.86 78 GLU C CA 1
ATOM 3284 C C . GLU C 1 78 ? 42.258 78.350 85.537 1.00 52.92 78 GLU C C 1
ATOM 3285 O O . GLU C 1 78 ? 41.090 78.241 85.155 1.00 52.93 78 GLU C O 1
ATOM 3291 N N . GLU C 1 79 ? 42.666 79.340 86.327 1.00 52.95 79 GLU C N 1
ATOM 3292 C CA . GLU C 1 79 ? 41.708 80.300 86.883 1.00 52.94 79 GLU C CA 1
ATOM 3293 C C . GLU C 1 79 ? 40.955 81.072 85.806 1.00 52.88 79 GLU C C 1
ATOM 3294 O O . GLU C 1 79 ? 39.779 81.378 85.993 1.00 53.02 79 GLU C O 1
ATOM 3300 N N . LEU C 1 80 ? 41.610 81.370 84.683 1.00 52.78 80 LEU C N 1
ATOM 3301 C CA . LEU C 1 80 ? 40.928 82.037 83.568 1.00 52.68 80 LEU C CA 1
ATOM 3302 C C . LEU C 1 80 ? 39.894 81.113 82.925 1.00 52.59 80 LEU C C 1
ATOM 3303 O O . LEU C 1 80 ? 38.805 81.556 82.565 1.00 52.59 80 LEU C O 1
ATOM 3308 N N . GLN C 1 81 ? 40.227 79.831 82.797 1.00 52.57 81 GLN C N 1
ATOM 3309 C CA . GLN C 1 81 ? 39.298 78.847 82.227 1.00 52.57 81 GLN C CA 1
ATOM 3310 C C . GLN C 1 81 ? 37.999 78.736 83.026 1.00 52.55 81 GLN C C 1
ATOM 3311 O O . GLN C 1 81 ? 36.920 78.579 82.449 1.00 52.53 81 GLN C O 1
ATOM 3317 N N . SER C 1 82 ? 38.105 78.829 84.350 1.00 52.45 82 SER C N 1
ATOM 3318 C CA . SER C 1 82 ? 36.934 78.740 85.220 1.00 52.45 82 SER C CA 1
ATOM 3319 C C . SER C 1 82 ? 36.170 80.065 85.365 1.00 52.39 82 SER C C 1
ATOM 3320 O O . SER C 1 82 ? 35.189 80.128 86.101 1.00 52.29 82 SER C O 1
ATOM 3323 N N . GLU C 1 83 ? 36.603 81.115 84.665 1.00 52.38 83 GLU C N 1
ATOM 3324 C CA . GLU C 1 83 ? 35.904 82.401 84.701 1.00 52.35 83 GLU C CA 1
ATOM 3325 C C . GLU C 1 83 ? 35.696 82.984 83.297 1.00 52.36 83 GLU C C 1
ATOM 3326 O O . GLU C 1 83 ? 35.766 84.204 83.094 1.00 52.26 83 GLU C O 1
ATOM 3332 N N . LEU C 1 84 ? 35.409 82.110 82.333 1.00 52.35 84 LEU C N 1
ATOM 3333 C CA . LEU C 1 84 ? 35.255 82.537 80.941 1.00 52.32 84 LEU C CA 1
ATOM 3334 C C . LEU C 1 84 ? 34.054 83.450 80.755 1.00 52.32 84 LEU C C 1
ATOM 3335 O O . LEU C 1 84 ? 34.144 84.464 80.060 1.00 52.53 84 LEU C O 1
ATOM 3340 N N . SER C 1 85 ? 32.937 83.085 81.375 1.00 52.13 85 SER C N 1
ATOM 3341 C CA . SER C 1 85 ? 31.722 83.892 81.320 1.00 52.02 85 SER C CA 1
ATOM 3342 C C . SER C 1 85 ? 32.001 85.355 81.712 1.00 51.96 85 SER C C 1
ATOM 3343 O O . SER C 1 85 ? 31.594 86.286 81.007 1.00 51.75 85 SER C O 1
ATOM 3346 N N . ALA C 1 86 ? 32.714 85.545 82.822 1.00 51.92 86 ALA C N 1
ATOM 3347 C CA . ALA C 1 86 ? 33.050 86.888 83.303 1.00 51.86 86 ALA C CA 1
ATOM 3348 C C . ALA C 1 86 ? 33.975 87.606 82.330 1.00 51.86 86 ALA C C 1
ATOM 3349 O O . ALA C 1 86 ? 33.799 88.797 82.068 1.00 51.91 86 ALA C O 1
ATOM 3351 N N . LEU C 1 87 ? 34.958 86.882 81.798 1.00 51.74 87 LEU C N 1
ATOM 3352 C CA . LEU C 1 87 ? 35.927 87.482 80.878 1.00 51.75 87 LEU C CA 1
ATOM 3353 C C . LEU C 1 87 ? 35.285 87.914 79.564 1.00 51.64 87 LEU C C 1
ATOM 3354 O O . LEU C 1 87 ? 35.625 88.969 79.026 1.00 51.46 87 LEU C O 1
ATOM 3359 N N . LEU C 1 88 ? 34.348 87.106 79.067 1.00 51.71 88 LEU C N 1
ATOM 3360 C CA . LEU C 1 88 ? 33.656 87.390 77.801 1.00 51.66 88 LEU C CA 1
ATOM 3361 C C . LEU C 1 88 ? 32.637 88.532 77.914 1.00 51.54 88 LEU C C 1
ATOM 3362 O O . LEU C 1 88 ? 32.058 88.947 76.912 1.00 51.56 88 LEU C O 1
ATOM 3367 N N . THR C 1 89 ? 32.413 89.022 79.131 1.00 51.44 89 THR C N 1
ATOM 3368 C CA . THR C 1 89 ? 31.719 90.289 79.343 1.00 51.36 89 THR C CA 1
ATOM 3369 C C . THR C 1 89 ? 32.589 91.442 78.864 1.00 51.38 89 THR C C 1
ATOM 3370 O O . THR C 1 89 ? 32.081 92.469 78.422 1.00 51.58 89 THR C O 1
ATOM 3374 N N . HIS C 1 90 ? 33.903 91.256 78.957 1.00 51.40 90 HIS C N 1
ATOM 3375 C CA . HIS C 1 90 ? 34.877 92.301 78.680 1.00 51.33 90 HIS C CA 1
ATOM 3376 C C . HIS C 1 90 ? 35.497 92.121 77.289 1.00 51.25 90 HIS C C 1
ATOM 3377 O O . HIS C 1 90 ? 35.438 93.020 76.448 1.00 51.33 90 HIS C O 1
ATOM 3384 N N . PHE C 1 91 ? 36.092 90.959 77.051 1.00 51.18 91 PHE C N 1
ATOM 3385 C CA . PHE C 1 91 ? 36.600 90.623 75.724 1.00 51.15 91 PHE C CA 1
ATOM 3386 C C . PHE C 1 91 ? 35.442 90.177 74.840 1.00 51.07 91 PHE C C 1
ATOM 3387 O O . PHE C 1 91 ? 34.432 89.691 75.340 1.00 51.33 91 PHE C O 1
ATOM 3395 N N . SER C 1 92 ? 35.589 90.346 73.531 1.00 50.95 92 SER C N 1
ATOM 3396 C CA . SER C 1 92 ? 34.502 90.073 72.591 1.00 51.01 92 SER C CA 1
ATOM 3397 C C . SER C 1 92 ? 34.485 88.639 72.068 1.00 51.01 92 SER C C 1
ATOM 3398 O O . SER C 1 92 ? 33.528 88.240 71.418 1.00 50.94 92 SER C O 1
ATOM 3401 N N . SER C 1 93 ? 35.537 87.872 72.349 1.00 51.28 93 SER C N 1
ATOM 3402 C CA . SER C 1 93 ? 35.651 86.490 71.871 1.00 51.32 93 SER C CA 1
ATOM 3403 C C . SER C 1 93 ? 36.771 85.737 72.587 1.00 51.55 93 SER C C 1
ATOM 3404 O O . SER C 1 93 ? 37.632 86.351 73.229 1.00 51.59 93 SER C O 1
ATOM 3407 N N . ILE C 1 94 ? 36.771 84.411 72.447 1.00 51.72 94 ILE C N 1
ATOM 3408 C CA . ILE C 1 94 ? 37.872 83.580 72.945 1.00 51.84 94 ILE C CA 1
ATOM 3409 C C . ILE C 1 94 ? 39.172 83.945 72.228 1.00 51.94 94 ILE C C 1
ATOM 3410 O O . ILE C 1 94 ? 40.234 83.952 72.842 1.00 51.99 94 ILE C O 1
ATOM 3415 N N . GLU C 1 95 ? 39.074 84.251 70.934 1.00 52.16 95 GLU C N 1
ATOM 3416 C CA . GLU C 1 95 ? 40.227 84.668 70.125 1.00 52.27 95 GLU C CA 1
ATOM 3417 C C . GLU C 1 95 ? 40.924 85.895 70.708 1.00 52.02 95 GLU C C 1
ATOM 3418 O O . GLU C 1 95 ? 42.152 85.949 70.775 1.00 51.87 95 GLU C O 1
ATOM 3424 N N . GLU C 1 96 ? 40.135 86.880 71.124 1.00 51.83 96 GLU C N 1
ATOM 3425 C CA . GLU C 1 96 ? 40.690 88.116 71.672 1.00 51.78 96 GLU C CA 1
ATOM 3426 C C . GLU C 1 96 ? 41.282 87.871 73.053 1.00 51.62 96 GLU C C 1
ATOM 3427 O O . GLU C 1 96 ? 42.364 88.367 73.360 1.00 51.35 96 GLU C O 1
ATOM 3433 N N . LEU C 1 97 ? 40.564 87.110 73.876 1.00 51.61 97 LEU C N 1
ATOM 3434 C CA . LEU C 1 97 ? 41.053 86.715 75.195 1.00 51.66 97 LEU C CA 1
ATOM 3435 C C . LEU C 1 97 ? 42.392 85.994 75.089 1.00 51.74 97 LEU C C 1
ATOM 3436 O O . LEU C 1 97 ? 43.306 86.254 75.874 1.00 51.69 97 LEU C O 1
ATOM 3441 N N . SER C 1 98 ? 42.496 85.098 74.108 1.00 51.85 98 SER C N 1
ATOM 3442 C CA . SER C 1 98 ? 43.719 84.337 73.863 1.00 51.87 98 SER C CA 1
ATOM 3443 C C . SER C 1 98 ? 44.884 85.252 73.509 1.00 51.93 98 SER C C 1
ATOM 3444 O O . SER C 1 98 ? 45.977 85.107 74.049 1.00 51.90 98 SER C O 1
ATOM 3447 N N . GLU C 1 99 ? 44.641 86.198 72.607 1.00 52.17 99 GLU C N 1
ATOM 3448 C CA . GLU C 1 99 ? 45.660 87.180 72.203 1.00 52.36 99 GLU C CA 1
ATOM 3449 C C . GLU C 1 99 ? 46.099 88.125 73.336 1.00 52.28 99 GLU C C 1
ATOM 3450 O O . GLU C 1 99 ? 47.239 88.580 73.362 1.00 52.26 99 GLU C O 1
ATOM 3456 N N . HIS C 1 100 ? 45.193 88.416 74.263 1.00 52.17 100 HIS C N 1
ATOM 3457 C CA . HIS C 1 100 ? 45.447 89.393 75.317 1.00 51.99 100 HIS C CA 1
ATOM 3458 C C . HIS C 1 100 ? 45.760 88.792 76.690 1.00 51.87 100 HIS C C 1
ATOM 3459 O O . HIS C 1 100 ? 45.872 89.527 77.667 1.00 51.72 100 HIS C O 1
ATOM 3466 N N . GLN C 1 101 ? 45.928 87.473 76.765 1.00 51.78 101 GLN C N 1
ATOM 3467 C CA . GLN C 1 101 ? 46.092 86.795 78.054 1.00 51.75 101 GLN C CA 1
ATOM 3468 C C . GLN C 1 101 ? 47.351 87.203 78.828 1.00 51.84 101 GLN C C 1
ATOM 3469 O O . GLN C 1 101 ? 47.344 87.216 80.058 1.00 51.69 101 GLN C O 1
ATOM 3475 N N . GLU C 1 102 ? 48.418 87.549 78.114 1.00 51.96 102 GLU C N 1
ATOM 3476 C CA . GLU C 1 102 ? 49.651 88.004 78.757 1.00 52.09 102 GLU C CA 1
ATOM 3477 C C . GLU C 1 102 ? 49.469 89.350 79.482 1.00 51.92 102 GLU C C 1
ATOM 3478 O O . GLU C 1 102 ? 50.266 89.703 80.348 1.00 51.97 102 GLU C O 1
ATOM 3484 N N . ASP C 1 103 ? 48.425 90.093 79.132 1.00 51.78 103 ASP C N 1
ATOM 3485 C CA . ASP C 1 103 ? 48.125 91.360 79.793 1.00 51.75 103 ASP C CA 1
ATOM 3486 C C . ASP C 1 103 ? 47.206 91.216 81.006 1.00 51.59 103 ASP C C 1
ATOM 3487 O O . ASP C 1 103 ? 46.907 92.212 81.662 1.00 51.59 103 ASP C O 1
ATOM 3492 N N . ILE C 1 104 ? 46.759 89.997 81.305 1.00 51.40 104 ILE C N 1
ATOM 3493 C CA . ILE C 1 104 ? 45.839 89.759 82.422 1.00 51.40 104 ILE C CA 1
ATOM 3494 C C . ILE C 1 104 ? 46.601 89.380 83.695 1.00 51.33 104 ILE C C 1
ATOM 3495 O O . ILE C 1 104 ? 47.305 88.377 83.718 1.00 51.35 104 ILE C O 1
ATOM 3500 N N . ILE C 1 105 ? 46.459 90.181 84.748 1.00 51.28 105 ILE C N 1
ATOM 3501 C CA . ILE C 1 105 ? 47.072 89.883 86.046 1.00 51.32 105 ILE C CA 1
ATOM 3502 C C . ILE C 1 105 ? 46.042 89.230 86.964 1.00 51.35 105 ILE C C 1
ATOM 3503 O O . ILE C 1 105 ? 44.968 89.784 87.193 1.00 51.32 105 ILE C O 1
ATOM 3508 N N . ILE C 1 106 ? 46.373 88.055 87.490 1.00 51.42 106 ILE C N 1
ATOM 3509 C CA . ILE C 1 106 ? 45.460 87.326 88.367 1.00 51.44 106 ILE C CA 1
ATOM 3510 C C . ILE C 1 106 ? 45.824 87.532 89.838 1.00 51.52 106 ILE C C 1
ATOM 3511 O O . ILE C 1 106 ? 46.804 86.975 90.321 1.00 51.40 106 ILE C O 1
ATOM 3516 N N . HIS C 1 107 ? 45.026 88.336 90.539 1.00 51.72 107 HIS C N 1
ATOM 3517 C CA . HIS C 1 107 ? 45.168 88.515 91.983 1.00 51.93 107 HIS C CA 1
ATOM 3518 C C . HIS C 1 107 ? 44.323 87.464 92.706 1.00 52.19 107 HIS C C 1
ATOM 3519 O O . HIS C 1 107 ? 43.300 87.776 93.319 1.00 52.05 107 HIS C O 1
ATOM 3526 N N . SER C 1 108 ? 44.773 86.213 92.633 1.00 52.66 108 SER C N 1
ATOM 3527 C CA . SER C 1 108 ? 43.998 85.063 93.114 1.00 52.88 108 SER C CA 1
ATOM 3528 C C . SER C 1 108 ? 43.721 85.078 94.622 1.00 53.19 108 SER C C 1
ATOM 3529 O O . SER C 1 108 ? 42.707 84.535 95.064 1.00 53.31 108 SER C O 1
ATOM 3532 N N . ASP C 1 109 ? 44.611 85.694 95.400 1.00 53.57 109 ASP C N 1
ATOM 3533 C CA . ASP C 1 109 ? 44.430 85.818 96.854 1.00 53.82 109 ASP C CA 1
ATOM 3534 C C . ASP C 1 109 ? 43.811 87.164 97.270 1.00 53.89 109 ASP C C 1
ATOM 3535 O O . ASP C 1 109 ? 43.956 87.581 98.418 1.00 53.92 109 ASP C O 1
ATOM 3540 N N . CYS C 1 110 ? 43.127 87.834 96.339 1.00 53.93 110 CYS C N 1
ATOM 3541 C CA . CYS C 1 110 ? 42.417 89.086 96.621 1.00 53.82 110 CYS C CA 1
ATOM 3542 C C . CYS C 1 110 ? 40.925 88.912 96.398 1.00 53.78 110 CYS C C 1
ATOM 3543 O O . CYS C 1 110 ? 40.503 88.483 95.324 1.00 53.85 110 CYS C O 1
ATOM 3546 N N . ASP C 1 111 ? 40.134 89.267 97.407 1.00 53.68 111 ASP C N 1
ATOM 3547 C CA . ASP C 1 111 ? 38.677 89.161 97.329 1.00 53.55 111 ASP C CA 1
ATOM 3548 C C . ASP C 1 111 ? 38.010 90.459 96.846 1.00 53.33 111 ASP C C 1
ATOM 3549 O O . ASP C 1 111 ? 36.906 90.422 96.304 1.00 53.50 111 ASP C O 1
ATOM 3554 N N . ASP C 1 112 ? 38.667 91.599 97.049 1.00 53.02 112 ASP C N 1
ATOM 3555 C CA . ASP C 1 112 ? 38.123 92.894 96.617 1.00 52.81 112 ASP C CA 1
ATOM 3556 C C . ASP C 1 112 ? 39.231 93.927 96.408 1.00 52.52 112 ASP C C 1
ATOM 3557 O O . ASP C 1 112 ? 40.400 93.654 96.690 1.00 52.42 112 ASP C O 1
ATOM 3562 N N . MET C 1 113 ? 38.862 95.116 95.937 1.00 52.15 113 MET C N 1
ATOM 3563 C CA . MET C 1 113 ? 39.862 96.127 95.589 1.00 51.98 113 MET C CA 1
ATOM 3564 C C . MET C 1 113 ? 40.658 96.627 96.791 1.00 51.73 113 MET C C 1
ATOM 3565 O O . MET C 1 113 ? 41.769 97.119 96.622 1.00 51.71 113 MET C O 1
ATOM 3570 N N . TYR C 1 114 ? 40.094 96.501 97.990 1.00 51.49 114 TYR C N 1
ATOM 3571 C CA . TYR C 1 114 ? 40.832 96.762 99.226 1.00 51.30 114 TYR C CA 1
ATOM 3572 C C . TYR C 1 114 ? 42.063 95.866 99.312 1.00 51.19 114 TYR C C 1
ATOM 3573 O O . TYR C 1 114 ? 43.156 96.344 99.622 1.00 51.44 114 TYR C O 1
ATOM 3582 N N . ASP C 1 115 ? 41.887 94.573 99.044 1.00 50.85 115 ASP C N 1
ATOM 3583 C CA . ASP C 1 115 ? 43.011 93.636 99.061 1.00 50.77 115 ASP C CA 1
ATOM 3584 C C . ASP C 1 115 ? 44.046 93.974 97.989 1.00 50.49 115 ASP C C 1
ATOM 3585 O O . ASP C 1 115 ? 45.247 93.907 98.239 1.00 50.65 115 ASP C O 1
ATOM 3590 N N . VAL C 1 116 ? 43.578 94.337 96.801 1.00 50.20 116 VAL C N 1
ATOM 3591 C CA . VAL C 1 116 ? 44.469 94.718 95.709 1.00 50.05 116 VAL C CA 1
ATOM 3592 C C . VAL C 1 116 ? 45.254 95.973 96.076 1.00 49.81 116 VAL C C 1
ATOM 3593 O O . VAL C 1 116 ? 46.448 96.069 95.809 1.00 49.38 116 VAL C O 1
ATOM 3597 N N . ALA C 1 117 ? 44.565 96.925 96.702 1.00 49.98 117 ALA C N 1
ATOM 3598 C CA . ALA C 1 117 ? 45.165 98.186 97.128 1.00 49.95 117 ALA C CA 1
ATOM 3599 C C . ALA C 1 117 ? 46.267 97.945 98.149 1.00 49.99 117 ALA C C 1
ATOM 3600 O O . ALA C 1 117 ? 47.355 98.528 98.050 1.00 49.99 117 ALA C O 1
ATOM 3602 N N . ARG C 1 118 ? 45.989 97.080 99.121 1.00 49.98 118 ARG C N 1
ATOM 3603 C CA . ARG C 1 118 ? 46.985 96.731 100.126 1.00 50.10 118 ARG C CA 1
ATOM 3604 C C . ARG C 1 118 ? 48.166 95.975 99.502 1.00 50.04 118 ARG C C 1
ATOM 3605 O O . ARG C 1 118 ? 49.322 96.208 99.865 1.00 49.99 118 ARG C O 1
ATOM 3613 N N . TYR C 1 119 ? 47.882 95.077 98.566 1.00 50.00 119 TYR C N 1
ATOM 3614 C CA . TYR C 1 119 ? 48.946 94.381 97.851 1.00 50.07 119 TYR C CA 1
ATOM 3615 C C . TYR C 1 119 ? 49.900 95.390 97.204 1.00 50.04 119 TYR C C 1
ATOM 3616 O O . TYR C 1 119 ? 51.105 95.357 97.448 1.00 49.93 119 TYR C O 1
ATOM 3625 N N . TYR C 1 120 ? 49.359 96.299 96.404 1.00 50.18 120 TYR C N 1
ATOM 3626 C CA . TYR C 1 120 ? 50.202 97.248 95.677 1.00 50.50 120 TYR C CA 1
ATOM 3627 C C . TYR C 1 120 ? 50.978 98.191 96.599 1.00 50.62 120 TYR C C 1
ATOM 3628 O O . TYR C 1 120 ? 52.176 98.399 96.401 1.00 50.55 120 TYR C O 1
ATOM 3637 N N . ILE C 1 121 ? 50.309 98.739 97.609 1.00 50.76 121 ILE C N 1
ATOM 3638 C CA . ILE C 1 121 ? 50.951 99.694 98.516 1.00 50.98 121 ILE C CA 1
ATOM 3639 C C . ILE C 1 121 ? 51.911 99.028 99.497 1.00 51.13 121 ILE C C 1
ATOM 3640 O O . ILE C 1 121 ? 53.058 99.452 99.617 1.00 51.02 121 ILE C O 1
ATOM 3645 N N . GLU C 1 122 ? 51.438 97.996 100.194 1.00 51.67 122 GLU C N 1
ATOM 3646 C CA . GLU C 1 122 ? 52.212 97.363 101.271 1.00 51.82 122 GLU C CA 1
ATOM 3647 C C . GLU C 1 122 ? 53.229 96.360 100.734 1.00 51.90 122 GLU C C 1
ATOM 3648 O O . GLU C 1 122 ? 54.409 96.447 101.064 1.00 51.94 122 GLU C O 1
ATOM 3654 N N . GLU C 1 123 ? 52.786 95.421 99.901 1.00 52.02 123 GLU C N 1
ATOM 3655 C CA . GLU C 1 123 ? 53.672 94.352 99.431 1.00 52.29 123 GLU C CA 1
ATOM 3656 C C . GLU C 1 123 ? 54.587 94.773 98.284 1.00 52.39 123 GLU C C 1
ATOM 3657 O O . GLU C 1 123 ? 55.685 94.233 98.149 1.00 52.58 123 GLU C O 1
ATOM 3663 N N . THR C 1 124 ? 54.132 95.725 97.470 1.00 52.51 124 THR C N 1
ATOM 3664 C CA . THR C 1 124 ? 54.802 96.100 96.215 1.00 52.54 124 THR C CA 1
ATOM 3665 C C . THR C 1 124 ? 55.512 97.449 96.261 1.00 52.58 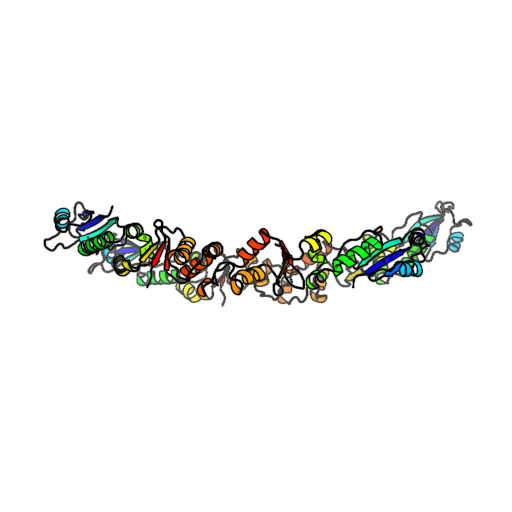124 THR C C 1
ATOM 3666 O O . THR C 1 124 ? 56.512 97.638 95.577 1.00 52.70 124 THR C O 1
ATOM 3670 N N . GLY C 1 125 ? 54.989 98.390 97.041 1.00 52.73 125 GLY C N 1
ATOM 3671 C CA . GLY C 1 125 ? 55.552 99.740 97.112 1.00 52.75 125 GLY C CA 1
ATOM 3672 C C . GLY C 1 125 ? 55.179 100.614 95.923 1.00 52.84 125 GLY C C 1
ATOM 3673 O O . GLY C 1 125 ? 55.986 101.415 95.461 1.00 53.09 125 GLY C O 1
ATOM 3674 N N . ALA C 1 126 ? 53.947 100.471 95.441 1.00 52.89 126 ALA C N 1
ATOM 3675 C CA . ALA C 1 126 ? 53.453 101.237 94.295 1.00 52.89 126 ALA C CA 1
ATOM 3676 C C . ALA C 1 126 ? 53.499 102.742 94.533 1.00 52.95 126 ALA C C 1
ATOM 3677 O O . ALA C 1 126 ? 53.870 103.490 93.638 1.00 53.25 126 ALA C O 1
ATOM 3679 N N . LEU C 1 127 ? 53.119 103.180 95.730 1.00 52.94 127 LEU C N 1
ATOM 3680 C CA . LEU C 1 127 ? 53.130 104.604 96.076 1.00 52.94 127 LEU C CA 1
ATOM 3681 C C . LEU C 1 127 ? 54.364 104.995 96.906 1.00 52.99 127 LEU C C 1
ATOM 3682 O O . LEU C 1 127 ? 54.382 106.049 97.536 1.00 52.70 127 LEU C O 1
ATOM 3687 N N . GLY C 1 128 ? 55.397 104.153 96.894 1.00 53.16 128 GLY C N 1
ATOM 3688 C CA . GLY C 1 128 ? 56.614 104.400 97.676 1.00 53.22 128 GLY C CA 1
ATOM 3689 C C . GLY C 1 128 ? 56.697 103.567 98.946 1.00 53.21 128 GLY C C 1
ATOM 3690 O O . GLY C 1 128 ? 55.779 102.814 99.272 1.00 53.17 128 GLY C O 1
ATOM 3691 N N . GLU C 1 129 ? 57.802 103.714 99.669 1.00 53.15 129 GLU C N 1
ATOM 3692 C CA . GLU C 1 129 ? 58.044 102.906 100.858 1.00 53.27 129 GLU C CA 1
ATOM 3693 C C . GLU C 1 129 ? 57.175 103.356 102.023 1.00 53.10 129 GLU C C 1
ATOM 3694 O O . GLU C 1 129 ? 57.175 104.534 102.387 1.00 53.06 129 GLU C O 1
ATOM 3700 N N . VAL C 1 130 ? 56.439 102.402 102.594 1.00 53.04 130 VAL C N 1
ATOM 3701 C CA . VAL C 1 130 ? 55.558 102.652 103.733 1.00 52.99 130 VAL C CA 1
ATOM 3702 C C . VAL C 1 130 ? 56.289 102.401 105.059 1.00 53.02 130 VAL C C 1
ATOM 3703 O O . VAL C 1 130 ? 56.893 101.342 105.239 1.00 53.13 130 VAL C O 1
ATOM 3707 N N . PRO C 1 131 ? 56.243 103.374 105.990 1.00 53.06 131 PRO C N 1
ATOM 3708 C CA . PRO C 1 131 ? 56.824 103.146 107.320 1.00 52.98 131 PRO C CA 1
ATOM 3709 C C . PRO C 1 131 ? 56.027 102.118 108.120 1.00 52.91 131 PRO C C 1
ATOM 3710 O O . PRO C 1 131 ? 54.815 102.036 107.973 1.00 53.00 131 PRO C O 1
ATOM 3714 N N . ALA C 1 132 ? 56.706 101.352 108.965 1.00 52.86 132 ALA C N 1
ATOM 3715 C CA . ALA C 1 132 ? 56.064 100.282 109.726 1.00 52.86 132 ALA C CA 1
ATOM 3716 C C . ALA C 1 132 ? 54.787 100.740 110.431 1.00 52.89 132 ALA C C 1
ATOM 3717 O O . ALA C 1 132 ? 53.741 100.102 110.313 1.00 52.90 132 ALA C O 1
ATOM 3719 N N . SER C 1 133 ? 54.878 101.857 111.149 1.00 52.96 133 SER C N 1
ATOM 3720 C CA . SER C 1 133 ? 53.797 102.309 112.025 1.00 52.86 133 SER C CA 1
ATOM 3721 C C . SER C 1 133 ? 52.650 102.986 111.282 1.00 52.87 133 SER C C 1
ATOM 3722 O O . SER C 1 133 ? 51.632 103.293 111.896 1.00 52.97 133 SER C O 1
ATOM 3725 N N . LEU C 1 134 ? 52.813 103.219 109.978 1.00 52.86 134 LEU C N 1
ATOM 3726 C CA . LEU C 1 134 ? 51.719 103.704 109.125 1.00 52.75 134 LEU C CA 1
ATOM 3727 C C . LEU C 1 134 ? 50.956 102.588 108.404 1.00 52.62 134 LEU C C 1
ATOM 3728 O O . LEU C 1 134 ? 49.878 102.840 107.861 1.00 52.67 134 LEU C O 1
ATOM 3733 N N . GLN C 1 135 ? 51.495 101.366 108.393 1.00 52.57 135 GLN C N 1
ATOM 3734 C CA . GLN C 1 135 ? 50.907 100.261 107.604 1.00 52.60 135 GLN C CA 1
ATOM 3735 C C . GLN C 1 135 ? 49.407 100.072 107.836 1.00 52.47 135 GLN C C 1
ATOM 3736 O O . GLN C 1 135 ? 48.684 99.701 106.916 1.00 52.46 135 GLN C O 1
ATOM 3742 N N . ASN C 1 136 ? 48.947 100.339 109.055 1.00 52.49 136 ASN C N 1
ATOM 3743 C CA . ASN C 1 136 ? 47.526 100.251 109.389 1.00 52.41 136 ASN C CA 1
ATOM 3744 C C . ASN C 1 136 ? 46.873 101.617 109.648 1.00 52.33 136 ASN C C 1
ATOM 3745 O O . ASN C 1 136 ? 45.945 101.729 110.444 1.00 52.20 136 ASN C O 1
ATOM 3750 N N . TYR C 1 137 ? 47.368 102.649 108.963 1.00 52.27 137 TYR C N 1
ATOM 3751 C CA . TYR C 1 137 ? 46.709 103.956 108.918 1.00 52.26 137 TYR C CA 1
ATOM 3752 C C . TYR C 1 137 ? 46.521 104.436 107.479 1.00 52.29 137 TYR C C 1
ATOM 3753 O O . TYR C 1 137 ? 46.309 105.626 107.238 1.00 52.48 137 TYR C O 1
ATOM 3762 N N . ILE C 1 138 ? 46.585 103.509 106.526 1.00 52.23 138 ILE C N 1
ATOM 3763 C CA . ILE C 1 138 ? 46.442 103.846 105.115 1.00 52.17 138 ILE C CA 1
ATOM 3764 C C . ILE C 1 138 ? 45.054 103.458 104.627 1.00 52.06 138 ILE C C 1
ATOM 3765 O O . ILE C 1 138 ? 44.607 102.333 104.836 1.00 52.14 138 ILE C O 1
ATOM 3770 N N . ASP C 1 139 ? 44.382 104.402 103.977 1.00 52.00 139 ASP C N 1
ATOM 3771 C CA . ASP C 1 139 ? 43.029 104.199 103.477 1.00 51.90 139 ASP C CA 1
ATOM 3772 C C . ASP C 1 139 ? 43.061 103.372 102.186 1.00 51.76 139 ASP C C 1
ATOM 3773 O O . ASP C 1 139 ? 42.942 103.907 101.082 1.00 51.72 139 ASP C O 1
ATOM 3778 N N . TYR C 1 140 ? 43.214 102.061 102.337 1.00 51.58 140 TYR C N 1
ATOM 3779 C CA . TYR C 1 140 ? 43.312 101.159 101.186 1.00 51.61 140 TYR C CA 1
ATOM 3780 C C . TYR C 1 140 ? 42.022 101.120 100.359 1.00 51.53 140 TYR C C 1
ATOM 3781 O O . TYR C 1 140 ? 42.074 101.004 99.138 1.00 51.26 140 TYR C O 1
ATOM 3790 N N . GLN C 1 141 ? 40.873 101.215 101.030 1.00 51.89 141 GLN C N 1
ATOM 3791 C CA . GLN C 1 141 ? 39.564 101.267 100.358 1.00 51.80 141 GLN C CA 1
ATOM 3792 C C . GLN C 1 141 ? 39.506 102.422 99.347 1.00 51.62 141 GLN C C 1
ATOM 3793 O O . GLN C 1 141 ? 38.945 102.270 98.262 1.00 51.59 141 GLN C O 1
ATOM 3799 N N . ALA C 1 142 ? 40.108 103.557 99.694 1.00 51.32 142 ALA C N 1
ATOM 3800 C CA . ALA C 1 142 ? 40.147 104.716 98.797 1.00 51.21 142 ALA C CA 1
ATOM 3801 C C . ALA C 1 142 ? 41.014 104.460 97.561 1.00 51.04 142 ALA C C 1
ATOM 3802 O O . ALA C 1 142 ? 40.607 104.765 96.439 1.00 51.02 142 ALA C O 1
ATOM 3804 N N . TYR C 1 143 ? 42.204 103.900 97.769 1.00 50.88 143 TYR C N 1
ATOM 3805 C CA . TYR C 1 143 ? 43.109 103.576 96.663 1.00 50.75 143 TYR C CA 1
ATOM 3806 C C . TYR C 1 143 ? 42.522 102.486 95.770 1.00 50.69 143 TYR C C 1
ATOM 3807 O O . TYR C 1 143 ? 42.571 102.587 94.545 1.00 50.80 143 TYR C O 1
ATOM 3816 N N . GLY C 1 144 ? 41.966 101.447 96.387 1.00 50.57 144 GLY C N 1
ATOM 3817 C CA . GLY C 1 144 ? 41.271 100.400 95.643 1.00 50.41 144 GLY C CA 1
ATOM 3818 C C . GLY C 1 144 ? 40.194 100.987 94.748 1.00 50.26 144 GLY C C 1
ATOM 3819 O O . GLY C 1 144 ? 40.047 100.591 93.594 1.00 50.27 144 GLY C O 1
ATOM 3820 N N . ARG C 1 145 ? 39.448 101.945 95.289 1.00 50.08 145 ARG C N 1
ATOM 3821 C CA . ARG C 1 145 ? 38.379 102.607 94.557 1.00 49.99 145 ARG C CA 1
ATOM 3822 C C . ARG C 1 145 ? 38.936 103.454 93.422 1.00 50.01 145 ARG C C 1
ATOM 3823 O O . ARG C 1 145 ? 38.392 103.454 92.317 1.00 49.97 145 ARG C O 1
ATOM 3831 N N . ASP C 1 146 ? 40.015 104.182 93.710 1.00 50.02 146 ASP C N 1
ATOM 3832 C CA . ASP C 1 146 ? 40.675 105.012 92.708 1.00 49.95 146 ASP C CA 1
ATOM 3833 C C . ASP C 1 146 ? 41.249 104.136 91.591 1.00 49.97 146 ASP C C 1
ATOM 3834 O O . ASP C 1 146 ? 41.193 104.506 90.419 1.00 50.12 146 ASP C O 1
ATOM 3839 N N . LEU C 1 147 ? 41.780 102.969 91.947 1.00 49.93 147 LEU C N 1
ATOM 3840 C CA . LEU C 1 147 ? 42.219 102.000 90.943 1.00 49.90 147 LEU C CA 1
ATOM 3841 C C . LEU C 1 147 ? 41.044 101.490 90.116 1.00 49.79 147 LEU C C 1
ATOM 3842 O O . LEU C 1 147 ? 41.139 101.402 88.904 1.00 49.80 147 LEU C O 1
ATOM 3847 N N . ASP C 1 148 ? 39.944 101.156 90.781 1.00 50.02 148 ASP C N 1
ATOM 3848 C CA . ASP C 1 148 ? 38.755 100.611 90.114 1.00 50.13 148 ASP C CA 1
ATOM 3849 C C . ASP C 1 148 ? 38.081 101.632 89.204 1.00 50.14 148 ASP C C 1
ATOM 3850 O O . ASP C 1 148 ? 37.534 101.265 88.170 1.00 50.23 148 ASP C O 1
ATOM 3855 N N . LEU C 1 149 ? 38.118 102.907 89.590 1.00 50.16 149 LEU C N 1
ATOM 3856 C CA . LEU C 1 149 ? 37.528 103.979 88.777 1.00 50.16 149 LEU C CA 1
ATOM 3857 C C . LEU C 1 149 ? 38.313 104.276 87.499 1.00 50.39 149 LEU C C 1
ATOM 3858 O O . LEU C 1 149 ? 37.740 104.783 86.531 1.00 50.58 149 LEU C O 1
ATOM 3863 N N . SER C 1 150 ? 39.610 103.962 87.493 1.00 50.53 150 SER C N 1
ATOM 3864 C CA . SER C 1 150 ? 40.501 104.334 86.387 1.00 50.59 150 SER C CA 1
ATOM 3865 C C . SER C 1 150 ? 40.981 103.129 85.581 1.00 50.80 150 SER C C 1
ATOM 3866 O O . SER C 1 150 ? 40.972 103.162 84.352 1.00 51.11 150 SER C O 1
ATOM 3869 N N . GLY C 1 151 ? 41.402 102.073 86.267 1.00 50.94 151 GLY C N 1
ATOM 3870 C CA . GLY C 1 151 ? 41.860 100.852 85.603 1.00 50.85 151 GLY C CA 1
ATOM 3871 C C . GLY C 1 151 ? 40.721 99.923 85.229 1.00 50.87 151 GLY C C 1
ATOM 3872 O O . GLY C 1 151 ? 39.551 100.306 85.274 1.00 50.71 151 GLY C O 1
ATOM 3873 N N . THR C 1 152 ? 41.080 98.698 84.852 1.00 50.94 152 THR C N 1
ATOM 3874 C CA . THR C 1 152 ? 40.117 97.651 84.517 1.00 51.08 152 THR C CA 1
ATOM 3875 C C . THR C 1 152 ? 40.344 96.459 85.444 1.00 51.12 152 THR C C 1
ATOM 3876 O O . THR C 1 152 ? 41.294 95.697 85.273 1.00 51.06 152 THR C O 1
ATOM 3880 N N . PHE C 1 153 ? 39.472 96.320 86.437 1.00 51.16 153 PHE C N 1
ATOM 3881 C CA . PHE C 1 153 ? 39.543 95.219 87.388 1.00 51.27 153 PHE C CA 1
ATOM 3882 C C . PHE C 1 153 ? 38.227 94.441 87.369 1.00 51.22 153 PHE C C 1
ATOM 3883 O O . PHE C 1 153 ? 37.160 95.007 87.604 1.00 51.32 153 PHE C O 1
ATOM 3891 N N . ILE C 1 154 ? 38.310 93.150 87.076 1.00 51.21 154 ILE C N 1
ATOM 3892 C CA . ILE C 1 154 ? 37.141 92.279 87.059 1.00 51.41 154 ILE C CA 1
ATOM 3893 C C . ILE C 1 154 ? 37.140 91.435 88.326 1.00 51.56 154 ILE C C 1
ATOM 3894 O O . ILE C 1 154 ? 38.169 90.878 88.700 1.00 51.89 154 ILE C O 1
ATOM 3899 N N . SER C 1 155 ? 35.985 91.338 88.977 1.00 51.62 155 SER C N 1
ATOM 3900 C CA . SER C 1 155 ? 35.857 90.606 90.233 1.00 51.60 155 SER C CA 1
ATOM 3901 C C . SER C 1 155 ? 35.232 89.234 90.000 1.00 51.49 155 SER C C 1
ATOM 3902 O O . SER C 1 155 ? 34.127 89.151 89.470 1.00 51.29 155 SER C O 1
ATOM 3905 N N . THR C 1 156 ? 35.935 88.169 90.399 1.00 51.52 156 THR C N 1
ATOM 3906 C CA . THR C 1 156 ? 35.429 86.796 90.246 1.00 51.70 156 THR C CA 1
ATOM 3907 C C . THR C 1 156 ? 35.623 85.930 91.488 1.00 51.60 156 THR C C 1
ATOM 3908 O O . THR C 1 156 ? 36.310 86.318 92.431 1.00 51.38 156 THR C O 1
ATOM 3912 N N . ASN C 1 157 ? 35.023 84.740 91.454 1.00 51.69 157 ASN C N 1
ATOM 3913 C CA . ASN C 1 157 ? 35.188 83.739 92.512 1.00 51.82 157 ASN C CA 1
ATOM 3914 C C . ASN C 1 157 ? 36.631 83.255 92.684 1.00 51.89 157 ASN C C 1
ATOM 3915 O O . ASN C 1 157 ? 37.020 82.846 93.777 1.00 51.95 157 ASN C O 1
ATOM 3920 N N . HIS C 1 158 ? 37.421 83.309 91.613 1.00 51.98 158 HIS C N 1
ATOM 3921 C CA . HIS C 1 158 ? 38.821 82.881 91.659 1.00 51.98 158 HIS C CA 1
ATOM 3922 C C . HIS C 1 158 ? 39.787 84.053 91.793 1.00 52.03 158 HIS C C 1
ATOM 3923 O O . HIS C 1 158 ? 40.978 83.919 91.494 1.00 52.02 158 HIS C O 1
ATOM 3930 N N . GLY C 1 159 ? 39.270 85.193 92.254 1.00 52.11 159 GLY C N 1
ATOM 3931 C CA . GLY C 1 159 ? 40.083 86.382 92.519 1.00 52.01 159 GLY C CA 1
ATOM 3932 C C . GLY C 1 159 ? 39.731 87.553 91.626 1.00 51.97 159 GLY C C 1
ATOM 3933 O O . GLY C 1 159 ? 38.801 87.480 90.821 1.00 51.98 159 GLY C O 1
ATOM 3934 N N . ILE C 1 160 ? 40.484 88.637 91.780 1.00 51.99 160 ILE C N 1
ATOM 3935 C CA . ILE C 1 160 ? 40.315 89.835 90.968 1.00 51.99 160 ILE C CA 1
ATOM 3936 C C . ILE C 1 160 ? 41.286 89.796 89.790 1.00 52.04 160 ILE C C 1
ATOM 3937 O O . ILE C 1 160 ? 42.485 89.587 89.980 1.00 52.02 160 ILE C O 1
ATOM 3942 N N . PHE 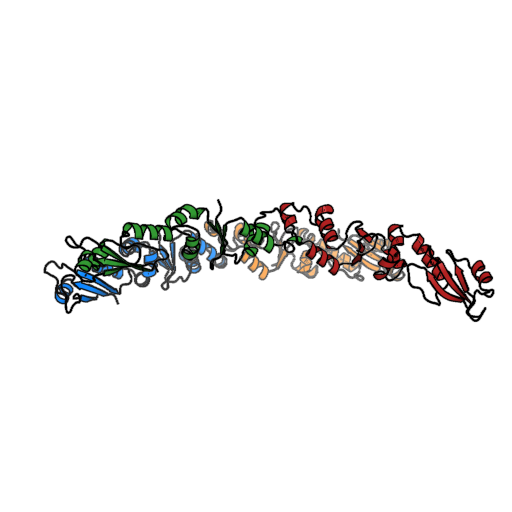C 1 161 ? 40.767 89.994 88.581 1.00 52.08 161 PHE C N 1
ATOM 3943 C CA . PHE C 1 161 ? 41.593 90.013 87.380 1.00 52.22 161 PHE C CA 1
ATOM 3944 C C . PHE C 1 161 ? 41.832 91.452 86.965 1.00 52.27 161 PHE C C 1
ATOM 3945 O O . PHE C 1 161 ? 40.883 92.211 86.804 1.00 52.58 161 PHE C O 1
ATOM 3953 N N . GLU C 1 162 ? 43.094 91.819 86.779 1.00 52.28 162 GLU C N 1
ATOM 3954 C CA . GLU C 1 162 ? 43.456 93.155 86.319 1.00 52.38 162 GLU C CA 1
ATOM 3955 C C . GLU C 1 162 ? 43.894 93.076 84.861 1.00 52.51 162 GLU C C 1
ATOM 3956 O O . GLU C 1 162 ? 44.714 92.227 84.513 1.00 52.71 162 GLU C O 1
ATOM 3962 N N . ILE C 1 163 ? 43.329 93.928 84.004 1.00 52.54 163 ILE C N 1
ATOM 3963 C CA . ILE C 1 163 ? 43.768 94.021 82.610 1.00 52.68 163 ILE C CA 1
ATOM 3964 C C . ILE C 1 163 ? 44.587 95.303 82.463 1.00 52.80 163 ILE C C 1
ATOM 3965 O O . ILE C 1 163 ? 44.075 96.399 82.694 1.00 52.96 163 ILE C O 1
ATOM 3970 N N . VAL C 1 164 ? 45.856 95.153 82.088 1.00 52.88 164 VAL C N 1
ATOM 3971 C CA . VAL C 1 164 ? 46.778 96.282 81.932 1.00 52.96 164 VAL C CA 1
ATOM 3972 C C . VAL C 1 164 ? 47.072 96.519 80.457 1.00 53.09 164 VAL C C 1
ATOM 3973 O O . VAL C 1 164 ? 46.909 95.617 79.637 1.00 53.15 164 VAL C O 1
ATOM 3977 N N . TYR C 1 165 ? 47.500 97.729 80.111 1.00 53.31 165 TYR C N 1
ATOM 3978 C CA . TYR C 1 165 ? 47.911 98.005 78.734 1.00 53.51 165 TYR C CA 1
ATOM 3979 C C . TYR C 1 165 ? 49.252 97.316 78.454 1.00 54.02 165 TYR C C 1
ATOM 3980 O O . TYR C 1 165 ? 50.119 97.313 79.340 1.00 54.40 165 TYR C O 1
ATOM 3990 N N . ASP D 1 3 ? 47.107 142.473 136.336 1.00 52.65 3 ASP D N 1
ATOM 3991 C CA . ASP D 1 3 ? 46.045 141.506 135.941 1.00 52.60 3 ASP D CA 1
ATOM 3992 C C . ASP D 1 3 ? 45.437 140.791 137.155 1.00 52.57 3 ASP D C 1
ATOM 3993 O O . ASP D 1 3 ? 44.243 140.930 137.429 1.00 52.60 3 ASP D O 1
ATOM 3998 N N . MET D 1 4 ? 46.258 140.026 137.872 1.00 52.46 4 MET D N 1
ATOM 3999 C CA . MET D 1 4 ? 45.781 139.215 139.001 1.00 52.40 4 MET D CA 1
ATOM 4000 C C . MET D 1 4 ? 45.415 140.074 140.214 1.00 52.27 4 MET D C 1
ATOM 4001 O O . MET D 1 4 ? 46.166 140.980 140.578 1.00 52.34 4 MET D O 1
ATOM 4006 N N . GLN D 1 5 ? 44.275 139.776 140.841 1.00 52.07 5 GLN D N 1
ATOM 4007 C CA . GLN D 1 5 ? 43.882 140.428 142.101 1.00 51.92 5 GLN D CA 1
ATOM 4008 C C . GLN D 1 5 ? 42.883 139.598 142.919 1.00 51.74 5 GLN D C 1
ATOM 4009 O O . GLN D 1 5 ? 42.152 138.775 142.363 1.00 51.65 5 GLN D O 1
ATOM 4015 N N . VAL D 1 6 ? 42.866 139.825 144.236 1.00 51.58 6 VAL D N 1
ATOM 4016 C CA . VAL D 1 6 ? 41.965 139.118 145.166 1.00 51.43 6 VAL D CA 1
ATOM 4017 C C . VAL D 1 6 ? 41.183 140.087 146.057 1.00 51.28 6 VAL D C 1
ATOM 4018 O O . VAL D 1 6 ? 41.667 141.174 146.372 1.00 51.33 6 VAL D O 1
ATOM 4022 N N . TYR D 1 7 ? 39.983 139.672 146.467 1.00 51.11 7 TYR D N 1
ATOM 4023 C CA . TYR D 1 7 ? 39.130 140.452 147.374 1.00 50.97 7 TYR D CA 1
ATOM 4024 C C . TYR D 1 7 ? 39.150 139.839 148.772 1.00 50.81 7 TYR D C 1
ATOM 4025 O O . TYR D 1 7 ? 38.523 138.806 149.007 1.00 50.83 7 TYR D O 1
ATOM 4034 N N . ILE D 1 8 ? 39.869 140.475 149.694 1.00 50.66 8 ILE D N 1
ATOM 4035 C CA . ILE D 1 8 ? 39.995 139.967 151.059 1.00 50.51 8 ILE D CA 1
ATOM 4036 C C . ILE D 1 8 ? 39.053 140.727 151.986 1.00 50.49 8 ILE D C 1
ATOM 4037 O O . ILE D 1 8 ? 39.078 141.963 152.029 1.00 50.51 8 ILE D O 1
ATOM 4042 N N . ALA D 1 9 ? 38.235 139.979 152.727 1.00 50.28 9 ALA D N 1
ATOM 4043 C CA . ALA D 1 9 ? 37.266 140.551 153.659 1.00 50.07 9 ALA D CA 1
ATOM 4044 C C . ALA D 1 9 ? 37.702 140.302 155.096 1.00 49.98 9 ALA D C 1
ATOM 4045 O O . ALA D 1 9 ? 38.353 139.295 155.384 1.00 50.08 9 ALA D O 1
ATOM 4047 N N . ASN D 1 10 ? 37.342 141.228 155.985 1.00 49.72 10 ASN D N 1
ATOM 4048 C CA . ASN D 1 10 ? 37.540 141.062 157.418 1.00 49.58 10 ASN D CA 1
ATOM 4049 C C . ASN D 1 10 ? 36.311 140.370 157.979 1.00 49.44 10 ASN D C 1
ATOM 4050 O O . ASN D 1 10 ? 35.202 140.867 157.826 1.00 49.52 10 ASN D O 1
ATOM 4055 N N . LEU D 1 11 ? 36.500 139.228 158.629 1.00 49.36 11 LEU D N 1
ATOM 4056 C CA . LEU D 1 11 ? 35.365 138.446 159.122 1.00 49.33 11 LEU D CA 1
ATOM 4057 C C . LEU D 1 11 ? 34.723 139.040 160.378 1.00 49.28 11 LEU D C 1
ATOM 4058 O O . LEU D 1 11 ? 33.614 138.650 160.746 1.00 49.09 11 LEU D O 1
ATOM 4063 N N . GLY D 1 12 ? 35.419 139.977 161.025 1.00 49.38 12 GLY D N 1
ATOM 4064 C CA . GLY D 1 12 ? 34.952 140.600 162.268 1.00 49.42 12 GLY D CA 1
ATOM 4065 C C . GLY D 1 12 ? 34.387 142.009 162.134 1.00 49.50 12 GLY D C 1
ATOM 4066 O O . GLY D 1 12 ? 33.539 142.406 162.936 1.00 49.63 12 GLY D O 1
ATOM 4067 N N . LYS D 1 13 ? 34.855 142.767 161.137 1.00 49.52 13 LYS D N 1
ATOM 4068 C CA . LYS D 1 13 ? 34.379 144.142 160.895 1.00 49.40 13 LYS D CA 1
ATOM 4069 C C . LYS D 1 13 ? 33.271 144.188 159.845 1.00 49.28 13 LYS D C 1
ATOM 4070 O O . LYS D 1 13 ? 33.353 143.523 158.812 1.00 49.09 13 LYS D O 1
ATOM 4076 N N . TYR D 1 14 ? 32.251 145.000 160.118 1.00 49.17 14 TYR D N 1
ATOM 4077 C CA . TYR D 1 14 ? 31.119 145.196 159.218 1.00 49.09 14 TYR D CA 1
ATOM 4078 C C . TYR D 1 14 ? 30.968 146.666 158.853 1.00 48.98 14 TYR D C 1
ATOM 4079 O O . TYR D 1 14 ? 31.332 147.551 159.627 1.00 48.99 14 TYR D O 1
ATOM 4088 N N . ASN D 1 15 ? 30.419 146.920 157.672 1.00 48.91 15 ASN D N 1
ATOM 4089 C CA . ASN D 1 15 ? 29.992 148.260 157.298 1.00 48.85 15 ASN D CA 1
ATOM 4090 C C . ASN D 1 15 ? 28.848 148.172 156.304 1.00 48.76 15 ASN D C 1
ATOM 4091 O O . ASN D 1 15 ? 28.908 147.395 155.357 1.00 48.66 15 ASN D O 1
ATOM 4096 N N . GLU D 1 16 ? 27.802 148.962 156.536 1.00 48.84 16 GLU D N 1
ATOM 4097 C CA . GLU D 1 16 ? 26.644 149.007 155.646 1.00 48.86 16 GLU D CA 1
ATOM 4098 C C . GLU D 1 16 ? 26.054 147.601 155.442 1.00 48.87 16 GLU D C 1
ATOM 4099 O O . GLU D 1 16 ? 25.666 147.232 154.332 1.00 48.90 16 GLU D O 1
ATOM 4105 N N . GLY D 1 17 ? 26.010 146.820 156.521 1.00 48.87 17 GLY D N 1
ATOM 4106 C CA . GLY D 1 17 ? 25.409 145.485 156.502 1.00 48.87 17 GLY D CA 1
ATOM 4107 C C . GLY D 1 17 ? 26.168 144.422 155.722 1.00 48.90 17 GLY D C 1
ATOM 4108 O O . GLY D 1 17 ? 25.587 143.407 155.338 1.00 48.98 17 GLY D O 1
ATOM 4109 N N . GLU D 1 18 ? 27.458 144.645 155.483 1.00 48.84 18 GLU D N 1
ATOM 4110 C CA . GLU D 1 18 ? 28.306 143.666 154.801 1.00 48.82 18 GLU D CA 1
ATOM 4111 C C . GLU D 1 18 ? 29.706 143.667 155.406 1.00 48.75 18 GLU D C 1
ATOM 4112 O O . GLU D 1 18 ? 30.137 144.665 155.993 1.00 48.60 18 GLU D O 1
ATOM 4118 N N . LEU D 1 19 ? 30.413 142.548 155.259 1.00 48.65 19 LEU D N 1
ATOM 4119 C CA . LEU D 1 19 ? 31.772 142.433 155.776 1.00 48.71 19 LEU D CA 1
ATOM 4120 C C . LEU D 1 19 ? 32.656 143.467 155.100 1.00 48.74 19 LEU D C 1
ATOM 4121 O O . LEU D 1 19 ? 32.521 143.714 153.906 1.00 48.86 19 LEU D O 1
ATOM 4126 N N . VAL D 1 20 ? 33.549 144.078 155.870 1.00 48.82 20 VAL D N 1
ATOM 4127 C CA . VAL D 1 20 ? 34.476 145.062 155.329 1.00 48.85 20 VAL D CA 1
ATOM 4128 C C . VAL D 1 20 ? 35.533 144.336 154.511 1.00 48.96 20 VAL D C 1
ATOM 4129 O O . VAL D 1 20 ? 36.184 143.425 155.016 1.00 49.00 20 VAL D O 1
ATOM 4133 N N . GLY D 1 21 ? 35.683 144.732 153.246 1.00 49.13 21 GLY D N 1
ATOM 4134 C CA . GLY D 1 21 ? 36.646 144.107 152.336 1.00 49.06 21 GLY D CA 1
ATOM 4135 C C . GLY D 1 21 ? 37.177 145.050 151.270 1.00 49.10 21 GLY D C 1
ATOM 4136 O O . GLY D 1 21 ? 36.747 146.202 151.166 1.00 49.14 21 GLY D O 1
ATOM 4137 N N . ALA D 1 22 ? 38.131 144.561 150.483 1.00 49.10 22 ALA D N 1
ATOM 4138 C CA . ALA D 1 22 ? 38.726 145.348 149.404 1.00 49.09 22 ALA D CA 1
ATOM 4139 C C . ALA D 1 22 ? 39.577 144.468 148.486 1.00 49.11 22 ALA D C 1
ATOM 4140 O O . ALA D 1 22 ? 39.977 143.365 148.863 1.00 49.13 22 ALA D O 1
ATOM 4142 N N . TRP D 1 23 ? 39.833 144.963 147.278 1.00 49.17 23 TRP D N 1
ATOM 4143 C CA . TRP D 1 23 ? 40.654 144.253 146.297 1.00 49.10 23 TRP D CA 1
ATOM 4144 C C . TRP D 1 23 ? 42.139 144.581 146.477 1.00 49.10 23 TRP D C 1
ATOM 4145 O O . TRP D 1 23 ? 42.495 145.665 146.945 1.00 49.07 23 TRP D O 1
ATOM 4156 N N . PHE D 1 24 ? 43.000 143.635 146.112 1.00 49.04 24 PHE D N 1
ATOM 4157 C CA . PHE D 1 24 ? 44.439 143.825 146.222 1.00 49.07 24 PHE D CA 1
ATOM 4158 C C . PHE D 1 24 ? 45.172 143.225 145.033 1.00 49.03 24 PHE D C 1
ATOM 4159 O O . PHE D 1 24 ? 44.894 142.095 144.625 1.00 48.90 24 PHE D O 1
ATOM 4167 N N . THR D 1 25 ? 46.107 143.994 144.482 1.00 49.01 25 THR D N 1
ATOM 4168 C CA . THR D 1 25 ? 46.978 143.513 143.420 1.00 49.06 25 THR D CA 1
ATOM 4169 C C . THR D 1 25 ? 48.237 142.894 144.025 1.00 49.13 25 THR D C 1
ATOM 4170 O O . THR D 1 25 ? 48.564 143.139 145.190 1.00 49.03 25 THR D O 1
ATOM 4174 N N . PHE D 1 26 ? 48.934 142.093 143.222 1.00 49.27 26 PHE D N 1
ATOM 4175 C CA . PHE D 1 26 ? 50.130 141.394 143.672 1.00 49.34 26 PHE D CA 1
ATOM 4176 C C . PHE D 1 26 ? 51.380 142.221 143.406 1.00 49.71 26 PHE D C 1
ATOM 4177 O O . PHE D 1 26 ? 51.387 143.050 142.496 1.00 49.66 26 PHE D O 1
ATOM 4185 N N . PRO D 1 27 ? 52.434 142.021 144.219 1.00 50.20 27 PRO D N 1
ATOM 4186 C CA . PRO D 1 27 ? 52.452 141.165 145.404 1.00 50.67 27 PRO D CA 1
ATOM 4187 C C . PRO D 1 27 ? 51.680 141.815 146.553 1.00 50.88 27 PRO D C 1
ATOM 4188 O O . PRO D 1 27 ? 51.839 143.008 146.807 1.00 50.94 27 PRO D O 1
ATOM 4192 N N . ILE D 1 28 ? 50.850 141.029 147.233 1.00 51.19 28 ILE D N 1
ATOM 4193 C CA . ILE D 1 28 ? 49.973 141.557 148.270 1.00 51.48 28 ILE D CA 1
ATOM 4194 C C . ILE D 1 28 ? 50.811 141.997 149.461 1.00 51.78 28 ILE D C 1
ATOM 4195 O O . ILE D 1 28 ? 51.645 141.236 149.954 1.00 51.97 28 ILE D O 1
ATOM 4200 N N . ASP D 1 29 ? 50.596 143.231 149.904 1.00 52.33 29 ASP D N 1
ATOM 4201 C CA . ASP D 1 29 ? 51.340 143.804 151.026 1.00 52.51 29 ASP D CA 1
ATOM 4202 C C . ASP D 1 29 ? 50.557 143.594 152.327 1.00 52.70 29 ASP D C 1
ATOM 4203 O O . ASP D 1 29 ? 49.387 143.972 152.428 1.00 52.66 29 ASP D O 1
ATOM 4208 N N . PHE D 1 30 ? 51.210 142.990 153.316 1.00 52.91 30 PHE D N 1
ATOM 4209 C CA . PHE D 1 30 ? 50.575 142.697 154.603 1.00 53.17 30 PHE D CA 1
ATOM 4210 C C . PHE D 1 30 ? 50.109 143.963 155.330 1.00 53.35 30 PHE D C 1
ATOM 4211 O O . PHE D 1 30 ? 48.986 144.021 155.831 1.00 53.35 30 PHE D O 1
ATOM 4219 N N . GLU D 1 31 ? 50.977 144.969 155.388 1.00 53.54 31 GLU D N 1
ATOM 4220 C CA . GLU D 1 31 ? 50.652 146.221 156.069 1.00 53.72 31 GLU D CA 1
ATOM 4221 C C . GLU D 1 31 ? 49.522 146.988 155.370 1.00 53.78 31 GLU D C 1
ATOM 4222 O O . GLU D 1 31 ? 48.705 147.634 156.031 1.00 53.83 31 GLU D O 1
ATOM 4228 N N . GLU D 1 32 ? 49.470 146.916 154.041 1.00 53.75 32 GLU D N 1
ATOM 4229 C CA . GLU D 1 32 ? 48.385 147.547 153.298 1.00 53.67 32 G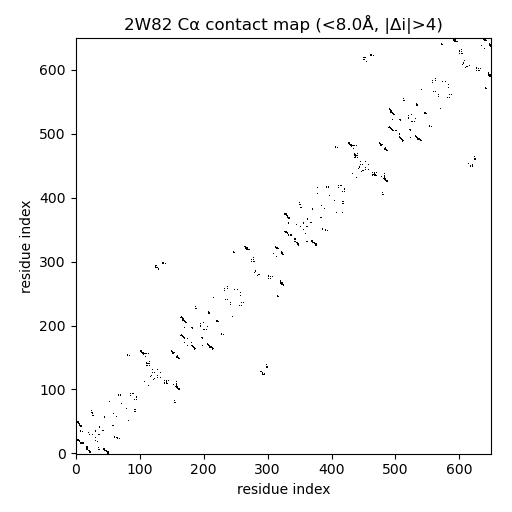LU D CA 1
ATOM 4230 C C . GLU D 1 32 ? 47.054 146.921 153.690 1.00 53.48 32 GLU D C 1
ATOM 4231 O O . GLU D 1 32 ? 46.125 147.627 154.077 1.00 53.48 32 GLU D O 1
ATOM 4237 N N . VAL D 1 33 ? 46.971 145.597 153.605 1.00 53.32 33 VAL D N 1
ATOM 4238 C CA . VAL D 1 33 ? 45.734 144.890 153.933 1.00 53.27 33 VAL D CA 1
ATOM 4239 C C . VAL D 1 33 ? 45.327 145.182 155.375 1.00 53.17 33 VAL D C 1
ATOM 4240 O O . VAL D 1 33 ? 44.166 145.491 155.645 1.00 52.99 33 VAL D O 1
ATOM 4244 N N . LYS D 1 34 ? 46.296 145.103 156.285 1.00 53.15 34 LYS D N 1
ATOM 4245 C CA . LYS D 1 34 ? 46.076 145.419 157.702 1.00 53.14 34 LYS D CA 1
ATOM 4246 C C . LYS D 1 34 ? 45.324 146.735 157.895 1.00 53.04 34 LYS D C 1
ATOM 4247 O O . LYS D 1 34 ? 44.323 146.772 158.607 1.00 53.03 34 LYS D O 1
ATOM 4253 N N . GLU D 1 35 ? 45.798 147.804 157.258 1.00 53.03 35 GLU D N 1
ATOM 4254 C CA . GLU D 1 35 ? 45.173 149.122 157.418 1.00 53.03 35 GLU D CA 1
ATOM 4255 C C . GLU D 1 35 ? 43.875 149.278 156.614 1.00 52.93 35 GLU D C 1
ATOM 4256 O O . GLU D 1 35 ? 42.963 149.980 157.047 1.00 53.02 35 GLU D O 1
ATOM 4262 N N . LYS D 1 36 ? 43.784 148.623 155.459 1.00 52.90 36 LYS D N 1
ATOM 4263 C CA . LYS D 1 36 ? 42.643 148.820 154.562 1.00 52.78 36 LYS D CA 1
ATOM 4264 C C . LYS D 1 36 ? 41.352 148.223 155.114 1.00 52.67 36 LYS D C 1
ATOM 4265 O O . LYS D 1 36 ? 40.324 148.885 155.099 1.00 52.82 36 LYS D O 1
ATOM 4271 N N . ILE D 1 37 ? 41.406 146.982 155.600 1.00 52.69 37 ILE D N 1
ATOM 4272 C CA . ILE D 1 37 ? 40.222 146.306 156.168 1.00 52.72 37 ILE D CA 1
ATOM 4273 C C . ILE D 1 37 ? 40.308 146.116 157.695 1.00 52.76 37 ILE D C 1
ATOM 4274 O O . ILE D 1 37 ? 39.563 145.319 158.274 1.00 52.69 37 ILE D O 1
ATOM 4279 N N . GLY D 1 38 ? 41.221 146.847 158.333 1.00 52.91 38 GLY D N 1
ATOM 4280 C CA . GLY D 1 38 ? 41.267 146.959 159.792 1.00 53.05 38 GLY D CA 1
ATOM 4281 C C . GLY D 1 38 ? 41.538 145.682 160.566 1.00 53.18 38 GLY D C 1
ATOM 4282 O O . GLY D 1 38 ? 40.824 145.373 161.519 1.00 53.32 38 GLY D O 1
ATOM 4283 N N . LEU D 1 39 ? 42.574 144.945 160.172 1.00 53.30 39 LEU D N 1
ATOM 4284 C CA . LEU D 1 39 ? 42.982 143.744 160.903 1.00 53.41 39 LEU D CA 1
ATOM 4285 C C . LEU D 1 39 ? 43.755 144.132 162.159 1.00 53.52 39 LEU D C 1
ATOM 4286 O O . LEU D 1 39 ? 44.224 145.262 162.288 1.00 53.55 39 LEU D O 1
ATOM 4291 N N . ASN D 1 40 ? 43.886 143.181 163.078 1.00 53.73 40 ASN D N 1
ATOM 4292 C CA . ASN D 1 40 ? 44.700 143.362 164.287 1.00 53.88 40 ASN D CA 1
ATOM 4293 C C . ASN D 1 40 ? 46.188 143.112 164.014 1.00 54.00 40 ASN D C 1
ATOM 4294 O O . ASN D 1 40 ? 46.557 142.638 162.938 1.00 53.96 40 ASN D O 1
ATOM 4299 N N . ASP D 1 41 ? 47.033 143.419 165.000 1.00 54.17 41 ASP D N 1
ATOM 4300 C CA . ASP D 1 41 ? 48.492 143.248 164.883 1.00 54.28 41 ASP D CA 1
ATOM 4301 C C . ASP D 1 41 ? 48.927 141.853 164.413 1.00 54.46 41 ASP D C 1
ATOM 4302 O O . ASP D 1 41 ? 49.996 141.705 163.812 1.00 54.45 41 ASP D O 1
ATOM 4307 N N . GLU D 1 42 ? 48.103 140.843 164.689 1.00 54.59 42 GLU D N 1
ATOM 4308 C CA . GLU D 1 42 ? 48.406 139.458 164.323 1.00 54.62 42 GLU D CA 1
ATOM 4309 C C . GLU D 1 42 ? 47.873 139.063 162.933 1.00 54.65 42 GLU D C 1
ATOM 4310 O O . GLU D 1 42 ? 47.989 137.902 162.534 1.00 54.58 42 GLU D O 1
ATOM 4316 N N . TYR D 1 43 ? 47.314 140.030 162.199 1.00 54.67 43 TYR D N 1
ATOM 4317 C CA . TYR D 1 43 ? 46.755 139.802 160.856 1.00 54.60 43 TYR D CA 1
ATOM 4318 C C . TYR D 1 43 ? 45.667 138.717 160.868 1.00 54.61 43 TYR D C 1
ATOM 4319 O O . TYR D 1 43 ? 45.570 137.917 159.937 1.00 54.68 43 TYR D O 1
ATOM 4328 N N . GLU D 1 44 ? 44.840 138.714 161.915 1.00 54.59 44 GLU D N 1
ATOM 4329 C CA . GLU D 1 44 ? 43.912 137.606 162.178 1.00 54.59 44 GLU D CA 1
ATOM 4330 C C . GLU D 1 44 ? 42.480 137.881 161.709 1.00 54.49 44 GLU D C 1
ATOM 4331 O O . GLU D 1 44 ? 42.029 139.032 161.661 1.00 54.23 44 GLU D O 1
ATOM 4337 N N . GLU D 1 45 ? 41.791 136.785 161.382 1.00 54.41 45 GLU D N 1
ATOM 4338 C CA . GLU D 1 45 ? 40.390 136.770 160.954 1.00 54.29 45 GLU D CA 1
ATOM 4339 C C . GLU D 1 45 ? 40.119 137.554 159.665 1.00 54.10 45 GLU D C 1
ATOM 4340 O O . GLU D 1 45 ? 39.358 138.521 159.657 1.00 54.13 45 GLU D O 1
ATOM 4346 N N . TYR D 1 46 ? 40.760 137.121 158.581 1.00 53.88 46 TYR D N 1
ATOM 4347 C CA . TYR D 1 46 ? 40.410 137.560 157.228 1.00 53.63 46 TYR D CA 1
ATOM 4348 C C . TYR D 1 46 ? 40.128 136.342 156.370 1.00 53.40 46 TYR D C 1
ATOM 4349 O O . TYR D 1 46 ? 40.518 135.228 156.715 1.00 53.25 46 TYR D O 1
ATOM 4358 N N . ALA D 1 47 ? 39.455 136.565 155.249 1.00 53.23 47 ALA D N 1
ATOM 4359 C CA . ALA D 1 47 ? 39.127 135.489 154.322 1.00 53.16 47 ALA D CA 1
ATOM 4360 C C . ALA D 1 47 ? 38.980 136.038 152.909 1.00 53.04 47 ALA D C 1
ATOM 4361 O O . ALA D 1 47 ? 38.764 137.233 152.722 1.00 53.09 47 ALA D O 1
ATOM 4363 N N . ILE D 1 48 ? 39.107 135.152 151.926 1.00 52.94 48 ILE D N 1
ATOM 4364 C CA . ILE D 1 48 ? 39.011 135.516 150.517 1.00 52.86 48 ILE D CA 1
ATOM 4365 C C . ILE D 1 48 ? 37.591 135.256 150.038 1.00 52.81 48 ILE D C 1
ATOM 4366 O O . ILE D 1 48 ? 37.179 134.107 149.890 1.00 52.92 48 ILE D O 1
ATOM 4371 N N . HIS D 1 49 ? 36.841 136.327 149.807 1.00 52.76 49 HIS D N 1
ATOM 4372 C CA . HIS D 1 49 ? 35.441 136.214 149.398 1.00 52.63 49 HIS D CA 1
ATOM 4373 C C . HIS D 1 49 ? 35.239 136.391 147.890 1.00 52.48 49 HIS D C 1
ATOM 4374 O O . HIS D 1 49 ? 34.139 136.169 147.388 1.00 52.46 49 HIS D O 1
ATOM 4381 N N . ASP D 1 50 ? 36.290 136.782 147.171 1.00 52.40 50 ASP D N 1
ATOM 4382 C CA . ASP D 1 50 ? 36.233 136.868 145.703 1.00 52.34 50 ASP D CA 1
ATOM 4383 C C . ASP D 1 50 ? 37.641 136.993 145.113 1.00 52.11 50 ASP D C 1
ATOM 4384 O O . ASP D 1 50 ? 38.572 137.391 145.809 1.00 52.07 50 ASP D O 1
ATOM 4389 N N . TYR D 1 51 ? 37.795 136.648 143.836 1.00 52.01 51 TYR D N 1
ATOM 4390 C CA . TYR D 1 51 ? 39.103 136.750 143.171 1.00 51.99 51 TYR D CA 1
ATOM 4391 C C . TYR D 1 51 ? 39.039 136.742 141.641 1.00 51.89 51 TYR D C 1
ATOM 4392 O O . TYR D 1 51 ? 38.090 136.226 141.046 1.00 51.83 51 TYR D O 1
ATOM 4401 N N . GLU D 1 52 ? 40.063 137.344 141.034 1.00 51.85 52 GLU D N 1
ATOM 4402 C CA . GLU D 1 52 ? 40.334 137.247 139.601 1.00 51.79 52 GLU D CA 1
ATOM 4403 C C . GLU D 1 52 ? 41.723 136.650 139.452 1.00 51.59 52 GLU D C 1
ATOM 4404 O O . GLU D 1 52 ? 42.724 137.367 139.505 1.00 51.53 52 GLU D O 1
ATOM 4410 N N . LEU D 1 53 ? 41.776 135.330 139.296 1.00 51.46 53 LEU D N 1
ATOM 4411 C CA . LEU D 1 53 ? 43.035 134.605 139.151 1.00 51.34 53 LEU D CA 1
ATOM 4412 C C . LEU D 1 53 ? 42.878 133.495 138.118 1.00 51.28 53 LEU D C 1
ATOM 4413 O O . LEU D 1 53 ? 41.759 133.060 137.842 1.00 51.20 53 LEU D O 1
ATOM 4418 N N . PRO D 1 54 ? 44.001 133.019 137.551 1.00 51.40 54 PRO D N 1
ATOM 4419 C CA . PRO D 1 54 ? 43.943 131.882 136.627 1.00 51.45 54 PRO D CA 1
ATOM 4420 C C . PRO D 1 54 ? 43.795 130.504 137.299 1.00 51.54 54 PRO D C 1
ATOM 4421 O O . PRO D 1 54 ? 43.834 129.488 136.601 1.00 51.57 54 PRO D O 1
ATOM 4425 N N . PHE D 1 55 ? 43.619 130.465 138.623 1.00 51.60 55 PHE D N 1
ATOM 4426 C CA . PHE D 1 55 ? 43.466 129.202 139.362 1.00 51.57 55 PHE D CA 1
ATOM 4427 C C . PHE D 1 55 ? 42.427 129.302 140.480 1.00 51.59 55 PHE D C 1
ATOM 4428 O O . PHE D 1 55 ? 42.022 130.400 140.863 1.00 51.71 55 PHE D O 1
ATOM 4436 N N . THR D 1 56 ? 41.998 128.147 140.989 1.00 51.61 56 THR D N 1
ATOM 4437 C CA . THR D 1 56 ? 41.059 128.081 142.114 1.00 51.63 56 THR D CA 1
ATOM 4438 C C . THR D 1 56 ? 41.767 128.432 143.419 1.00 51.65 56 THR D C 1
ATOM 4439 O O . THR D 1 56 ? 42.988 128.335 143.525 1.00 51.66 56 THR D O 1
ATOM 4443 N N . VAL D 1 57 ? 40.991 128.843 144.413 1.00 51.72 57 VAL D N 1
ATOM 4444 C CA . VAL D 1 57 ? 41.536 129.175 145.718 1.00 51.73 57 VAL D CA 1
ATOM 4445 C C . VAL D 1 57 ? 40.415 129.128 146.763 1.00 51.75 57 VAL D C 1
ATOM 4446 O O . VAL D 1 57 ? 39.262 129.432 146.455 1.00 51.78 57 VAL D O 1
ATOM 4450 N N . ASP D 1 58 ? 40.758 128.731 147.987 1.00 51.73 58 ASP D N 1
ATOM 4451 C CA . ASP D 1 58 ? 39.785 128.615 149.083 1.00 51.68 58 ASP D CA 1
ATOM 4452 C C . ASP D 1 58 ? 39.551 129.945 149.795 1.00 51.58 58 ASP D C 1
ATOM 4453 O O . ASP D 1 58 ? 40.343 130.879 149.668 1.00 51.56 58 ASP D O 1
ATOM 4458 N N . GLU D 1 59 ? 38.459 130.012 150.554 1.00 51.55 59 GLU D N 1
ATOM 4459 C CA . GLU D 1 59 ? 38.183 131.156 151.426 1.00 51.57 59 GLU D CA 1
ATOM 4460 C C . GLU D 1 59 ? 39.302 131.346 152.454 1.00 51.48 59 GLU D C 1
ATOM 4461 O O . GLU D 1 59 ? 39.649 132.480 152.808 1.00 51.41 59 GLU D O 1
ATOM 4467 N N . TYR D 1 60 ? 39.865 130.226 152.913 1.00 51.30 60 TYR D N 1
ATOM 4468 C CA . TYR D 1 60 ? 40.872 130.223 153.978 1.00 51.08 60 TYR D CA 1
ATOM 4469 C C . TYR D 1 60 ? 42.328 130.246 153.476 1.00 50.80 60 TYR D C 1
ATOM 4470 O O . TYR D 1 60 ? 43.254 130.108 154.280 1.00 50.87 60 TYR D O 1
ATOM 4479 N N . THR D 1 61 ? 42.535 130.425 152.169 1.00 50.21 61 THR D N 1
ATOM 4480 C CA . THR D 1 61 ? 43.887 130.534 151.616 1.00 49.89 61 THR D CA 1
ATOM 4481 C C . THR D 1 61 ? 44.544 131.821 152.083 1.00 49.54 61 THR D C 1
ATOM 4482 O O . THR D 1 61 ? 43.968 132.899 151.936 1.00 49.60 61 THR D O 1
ATOM 4486 N N . SER D 1 62 ? 45.752 131.709 152.631 1.00 49.20 62 SER D N 1
ATOM 4487 C CA . SER D 1 62 ? 46.425 132.855 153.253 1.00 49.08 62 SER D CA 1
ATOM 4488 C C . SER D 1 62 ? 47.030 133.822 152.245 1.00 48.88 62 SER D C 1
ATOM 4489 O O . SER D 1 62 ? 47.158 133.514 151.065 1.00 49.00 62 SER D O 1
ATOM 4492 N N . ILE D 1 63 ? 47.422 134.991 152.735 1.00 48.64 63 ILE D N 1
ATOM 4493 C CA . ILE D 1 63 ? 48.151 135.964 151.926 1.00 48.60 63 ILE D CA 1
ATOM 4494 C C . ILE D 1 63 ? 49.515 135.389 151.511 1.00 48.49 63 ILE D C 1
ATOM 4495 O O . ILE D 1 63 ? 49.947 135.550 150.365 1.00 48.52 63 ILE D O 1
ATOM 4500 N N . GLY D 1 64 ? 50.175 134.705 152.443 1.00 48.21 64 GLY D N 1
ATOM 4501 C CA . GLY D 1 64 ? 51.448 134.046 152.169 1.00 48.03 64 GLY D CA 1
ATOM 4502 C C . GLY D 1 64 ? 51.363 133.014 151.060 1.00 47.89 64 GLY D C 1
ATOM 4503 O O . GLY D 1 64 ? 52.243 132.955 150.199 1.00 47.83 64 GLY D O 1
ATOM 4504 N N . GLU D 1 65 ? 50.307 132.198 151.084 1.00 47.70 65 GLU D N 1
ATOM 4505 C CA . GLU D 1 65 ? 50.051 131.229 150.015 1.00 47.65 65 GLU D CA 1
ATOM 4506 C C . GLU D 1 65 ? 49.911 131.927 148.661 1.00 47.36 65 GLU D C 1
ATOM 4507 O O . GLU D 1 65 ? 50.539 131.529 147.682 1.00 47.30 65 GLU D O 1
ATOM 4513 N N . LEU D 1 66 ? 49.104 132.981 148.622 1.00 47.04 66 LEU D N 1
ATOM 4514 C CA . LEU D 1 66 ? 48.829 133.694 147.378 1.00 46.86 66 LEU D CA 1
ATOM 4515 C C . LEU D 1 66 ? 50.091 134.320 146.789 1.00 46.57 66 LEU D C 1
ATOM 4516 O O . LEU D 1 66 ? 50.320 134.228 145.585 1.00 46.55 66 LEU D O 1
ATOM 4521 N N . ASN D 1 67 ? 50.896 134.963 147.634 1.00 46.27 67 ASN D N 1
ATOM 4522 C CA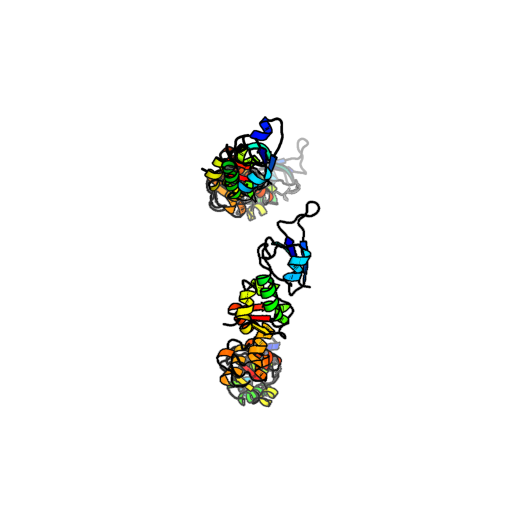 . ASN D 1 67 ? 52.147 135.580 147.186 1.00 46.10 67 ASN D CA 1
ATOM 4523 C C . ASN D 1 67 ? 53.128 134.535 146.655 1.00 45.97 67 ASN D C 1
ATOM 4524 O O . ASN D 1 67 ? 53.879 134.796 145.723 1.00 45.80 67 ASN D O 1
ATOM 4529 N N . ARG D 1 68 ? 53.104 133.347 147.248 1.00 46.07 68 ARG D N 1
ATOM 4530 C CA . ARG D 1 68 ? 53.955 132.244 146.811 1.00 46.14 68 ARG D CA 1
ATOM 4531 C C . ARG D 1 68 ? 53.469 131.658 145.478 1.00 46.13 68 ARG D C 1
ATOM 4532 O O . ARG D 1 68 ? 54.281 131.353 144.603 1.00 46.07 68 ARG D O 1
ATOM 4540 N N . LEU D 1 69 ? 52.153 131.507 145.323 1.00 46.15 69 LEU D N 1
ATOM 4541 C CA . LEU D 1 69 ? 51.577 131.080 144.042 1.00 46.35 69 LEU D CA 1
ATOM 4542 C C . LEU D 1 69 ? 51.875 132.114 142.960 1.00 46.48 69 LEU D C 1
ATOM 4543 O O . LEU D 1 69 ? 52.184 131.760 141.822 1.00 46.62 69 LEU D O 1
ATOM 4548 N N . TRP D 1 70 ? 51.807 133.390 143.327 1.00 46.58 70 TRP D N 1
ATOM 4549 C CA . TRP D 1 70 ? 52.102 134.471 142.393 1.00 46.77 70 TRP D CA 1
ATOM 4550 C C . TRP D 1 70 ? 53.547 134.413 141.891 1.00 46.97 70 TRP D C 1
ATOM 4551 O O . TRP D 1 70 ? 53.798 134.557 140.694 1.00 47.08 70 TRP D O 1
ATOM 4562 N N . GLU D 1 71 ? 54.487 134.207 142.809 1.00 47.24 71 GLU D N 1
ATOM 4563 C CA . GLU D 1 71 ? 55.904 134.093 142.462 1.00 47.49 71 GLU D CA 1
ATOM 4564 C C . GLU D 1 71 ? 56.164 132.964 141.476 1.00 47.83 71 GLU D C 1
ATOM 4565 O O . GLU D 1 71 ? 56.917 133.130 140.515 1.00 47.84 71 GLU D O 1
ATOM 4571 N N . MET D 1 72 ? 55.551 131.813 141.734 1.00 48.19 72 MET D N 1
ATOM 4572 C CA . MET D 1 72 ? 55.728 130.644 140.888 1.00 48.44 72 MET D CA 1
ATOM 4573 C C . MET D 1 72 ? 55.229 130.915 139.482 1.00 48.70 72 MET D C 1
ATOM 4574 O O . MET D 1 72 ? 55.873 130.527 138.513 1.00 48.86 72 MET D O 1
ATOM 4579 N N . VAL D 1 73 ? 54.085 131.588 139.385 1.00 49.04 73 VAL D N 1
ATOM 4580 C CA . VAL D 1 73 ? 53.488 131.939 138.095 1.00 49.20 73 VAL D CA 1
ATOM 4581 C C . VAL D 1 73 ? 54.386 132.891 137.307 1.00 49.46 73 VAL D C 1
ATOM 4582 O O . VAL D 1 73 ? 54.598 132.700 136.112 1.00 49.71 73 VAL D O 1
ATOM 4586 N N . SER D 1 74 ? 54.921 133.903 137.981 1.00 49.72 74 SER D N 1
ATOM 4587 C CA . SER D 1 74 ? 55.780 134.898 137.335 1.00 49.98 74 SER D CA 1
ATOM 4588 C C . SER D 1 74 ? 57.072 134.319 136.750 1.00 50.16 74 SER D C 1
ATOM 4589 O O . SER D 1 74 ? 57.649 134.906 135.841 1.00 50.17 74 SER D O 1
ATOM 4592 N N . GLU D 1 75 ? 57.519 133.181 137.274 1.00 50.54 75 GLU D N 1
ATOM 4593 C CA . GLU D 1 75 ? 58.738 132.521 136.797 1.00 50.91 75 GLU D CA 1
ATOM 4594 C C . GLU D 1 75 ? 58.521 131.642 135.568 1.00 51.02 75 GLU D C 1
ATOM 4595 O O . GLU D 1 75 ? 59.491 131.239 134.932 1.00 51.15 75 GLU D O 1
ATOM 4601 N N . LEU D 1 76 ? 57.264 131.330 135.249 1.00 51.18 76 LEU D N 1
ATOM 4602 C CA . LEU D 1 76 ? 56.936 130.552 134.053 1.00 51.32 76 LEU D CA 1
ATOM 4603 C C . LEU D 1 76 ? 57.118 131.399 132.789 1.00 51.60 76 LEU D C 1
ATOM 4604 O O . LEU D 1 76 ? 57.051 132.625 132.850 1.00 51.63 76 LEU D O 1
ATOM 4609 N N . PRO D 1 77 ? 57.351 130.750 131.632 1.00 51.92 77 PRO D N 1
ATOM 4610 C CA . PRO D 1 77 ? 57.449 131.503 130.384 1.00 52.01 77 PRO D CA 1
ATOM 4611 C C . PRO D 1 77 ? 56.120 132.152 130.014 1.00 52.23 77 PRO D C 1
ATOM 4612 O O . PRO D 1 77 ? 55.066 131.662 130.416 1.00 52.37 77 PRO D O 1
ATOM 4616 N N . GLU D 1 78 ? 56.176 133.233 129.240 1.00 52.43 78 GLU D N 1
ATOM 4617 C CA . GLU D 1 78 ? 54.980 134.020 128.907 1.00 52.58 78 GLU D CA 1
ATOM 4618 C C . GLU D 1 78 ? 53.874 133.132 128.320 1.00 52.68 78 GLU D C 1
ATOM 4619 O O . GLU D 1 78 ? 52.705 133.246 128.699 1.00 52.60 78 GLU D O 1
ATOM 4625 N N . GLU D 1 79 ? 54.260 132.238 127.411 1.00 52.82 79 GLU D N 1
ATOM 4626 C CA . GLU D 1 79 ? 53.303 131.379 126.698 1.00 52.92 79 GLU D CA 1
ATOM 4627 C C . GLU D 1 79 ? 52.585 130.348 127.582 1.00 52.94 79 GLU D C 1
ATOM 4628 O O . GLU D 1 79 ? 51.492 129.895 127.234 1.00 53.03 79 GLU D O 1
ATOM 4634 N N . LEU D 1 80 ? 53.194 129.972 128.706 1.00 52.86 80 LEU D N 1
ATOM 4635 C CA . LEU D 1 80 ? 52.547 129.070 129.665 1.00 52.81 80 LEU D CA 1
ATOM 4636 C C . LEU D 1 80 ? 51.691 129.845 130.665 1.00 52.88 80 LEU D C 1
ATOM 4637 O O . LEU D 1 80 ? 50.659 129.346 131.113 1.00 53.07 80 LEU D O 1
ATOM 4642 N N . GLN D 1 81 ? 52.122 131.056 131.016 1.00 52.83 81 GLN D N 1
ATOM 4643 C CA . GLN D 1 81 ? 51.334 131.936 131.878 1.00 52.83 81 GLN D CA 1
ATOM 4644 C C . GLN D 1 81 ? 49.994 132.292 131.248 1.00 52.69 81 GLN D C 1
ATOM 4645 O O . GLN D 1 81 ? 48.965 132.246 131.910 1.00 52.70 81 GLN D O 1
ATOM 4651 N N . SER D 1 82 ? 50.008 132.637 129.964 1.00 52.67 82 SER D N 1
ATOM 4652 C CA . SER D 1 82 ? 48.796 133.097 129.281 1.00 52.72 82 SER D CA 1
ATOM 4653 C C . SER D 1 82 ? 47.737 132.002 129.051 1.00 52.62 82 SER D C 1
ATOM 4654 O O . SER D 1 82 ? 46.600 132.318 128.695 1.00 52.62 82 SER D O 1
ATOM 4657 N N . GLU D 1 83 ? 48.098 130.734 129.243 1.00 52.48 83 GLU D N 1
ATOM 4658 C CA . GLU D 1 83 ? 47.113 129.646 129.217 1.00 52.54 83 GLU D CA 1
ATOM 4659 C C . GLU D 1 83 ? 47.222 128.756 130.465 1.00 52.49 83 GLU D C 1
ATOM 4660 O O . GLU D 1 83 ? 46.995 127.545 130.401 1.00 52.64 83 GLU D O 1
ATOM 4666 N N . LEU D 1 84 ? 47.536 129.371 131.603 1.00 52.25 84 LEU D N 1
ATOM 4667 C CA . LEU D 1 84 ? 47.770 128.641 132.849 1.00 52.11 84 LEU D CA 1
ATOM 4668 C C . LEU D 1 84 ? 46.531 127.871 133.293 1.00 51.94 84 LEU D C 1
ATOM 4669 O O . LEU D 1 84 ? 46.627 126.734 133.740 1.00 51.94 84 LEU D O 1
ATOM 4674 N N . SER D 1 85 ? 45.370 128.496 133.152 1.00 51.88 85 SER D N 1
ATOM 4675 C CA . SER D 1 85 ? 44.106 127.888 133.552 1.00 51.81 85 SER D CA 1
ATOM 4676 C C . SER D 1 85 ? 43.810 126.591 132.800 1.00 51.61 85 SER D C 1
ATOM 4677 O O . SER D 1 85 ? 43.336 125.623 133.393 1.00 51.50 85 SER D O 1
ATOM 4680 N N . ALA D 1 86 ? 44.088 126.579 131.499 1.00 51.55 86 ALA D N 1
ATOM 4681 C CA . ALA D 1 86 ? 43.860 125.393 130.665 1.00 51.45 86 ALA D CA 1
ATOM 4682 C C . ALA D 1 86 ? 44.841 124.276 131.004 1.00 51.36 86 ALA D C 1
ATOM 4683 O O . ALA D 1 86 ? 44.487 123.099 130.951 1.00 51.56 86 ALA D O 1
ATOM 4685 N N . LEU D 1 87 ? 46.067 124.654 131.357 1.00 51.20 87 LEU D N 1
ATOM 4686 C CA . LEU D 1 87 ? 47.097 123.693 131.765 1.00 51.13 87 LEU D CA 1
ATOM 4687 C C . LEU D 1 87 ? 46.794 123.039 133.119 1.00 51.00 87 LEU D C 1
ATOM 4688 O O . LEU D 1 87 ? 47.038 121.849 133.297 1.00 50.90 87 LEU D O 1
ATOM 4693 N N . LEU D 1 88 ? 46.259 123.814 134.062 1.00 50.91 88 LEU D N 1
ATOM 4694 C CA . LEU D 1 88 ? 45.970 123.307 135.408 1.00 50.91 88 LEU D CA 1
ATOM 4695 C C . LEU D 1 88 ? 44.781 122.332 135.468 1.00 50.98 88 LEU D C 1
ATOM 4696 O O . LEU D 1 88 ? 44.454 121.818 136.535 1.00 50.95 88 LEU D O 1
ATOM 4701 N N . THR D 1 89 ? 44.143 122.074 134.331 1.00 51.11 89 THR D N 1
ATOM 4702 C CA . THR D 1 89 ? 43.188 120.975 134.214 1.00 51.17 89 THR D CA 1
ATOM 4703 C C . THR D 1 89 ? 43.887 119.616 134.316 1.00 51.25 89 THR D C 1
ATOM 4704 O O . THR D 1 89 ? 43.378 118.704 134.965 1.00 51.21 89 THR D O 1
ATOM 4708 N N . HIS D 1 90 ? 45.037 119.485 133.651 1.00 51.36 90 HIS D N 1
ATOM 4709 C CA . HIS D 1 90 ? 45.842 118.261 133.704 1.00 51.29 90 HIS D CA 1
ATOM 4710 C C . HIS D 1 90 ? 46.684 118.231 134.974 1.00 51.11 90 HIS D C 1
ATOM 4711 O O . HIS D 1 90 ? 46.638 117.260 135.727 1.00 50.96 90 HIS D O 1
ATOM 4718 N N . PHE D 1 91 ? 47.456 119.293 135.196 1.00 51.04 91 PHE D N 1
ATOM 4719 C CA . PHE D 1 91 ? 48.384 119.354 136.328 1.00 51.08 91 PHE D CA 1
ATOM 4720 C C . PHE D 1 91 ? 47.669 119.559 137.661 1.00 51.05 91 PHE D C 1
ATOM 4721 O O . PHE D 1 91 ? 46.665 120.265 137.746 1.00 51.02 91 PHE D O 1
ATOM 4729 N N . SER D 1 92 ? 48.205 118.931 138.700 1.00 51.12 92 SER D N 1
ATOM 4730 C CA . SER D 1 92 ? 47.600 118.974 140.024 1.00 51.23 92 SER D CA 1
ATOM 4731 C C . SER D 1 92 ? 47.939 120.255 140.792 1.00 51.30 92 SER D C 1
ATOM 4732 O O . SER D 1 92 ? 47.280 120.578 141.781 1.00 51.38 92 SER D O 1
ATOM 4735 N N . SER D 1 93 ? 48.963 120.976 140.346 1.00 51.37 93 SER D N 1
ATOM 4736 C CA . SER D 1 93 ? 49.360 122.222 140.994 1.00 51.45 93 SER D CA 1
ATOM 4737 C C . SER D 1 93 ? 50.229 123.059 140.073 1.00 51.51 93 SER D C 1
ATOM 4738 O O . SER D 1 93 ? 50.659 122.592 139.019 1.00 51.52 93 SER D O 1
ATOM 4741 N N . ILE D 1 94 ? 50.496 124.292 140.495 1.00 51.64 94 ILE D N 1
ATOM 4742 C CA . ILE D 1 94 ? 51.393 125.191 139.766 1.00 51.78 94 ILE D CA 1
ATOM 4743 C C . ILE D 1 94 ? 52.823 124.671 139.880 1.00 51.83 94 ILE D C 1
ATOM 4744 O O . ILE D 1 94 ? 53.636 124.847 138.972 1.00 51.85 94 ILE D O 1
ATOM 4749 N N . GLU D 1 95 ? 53.115 124.023 141.003 1.00 51.95 95 GLU D N 1
ATOM 4750 C CA . GLU D 1 95 ? 54.424 123.432 141.247 1.00 52.08 95 GLU D CA 1
ATOM 4751 C C . GLU D 1 95 ? 54.730 122.341 140.234 1.00 51.93 95 GLU D C 1
ATOM 4752 O O . GLU D 1 95 ? 55.801 122.333 139.636 1.00 51.86 95 GLU D O 1
ATOM 4758 N N . GLU D 1 96 ? 53.783 121.425 140.04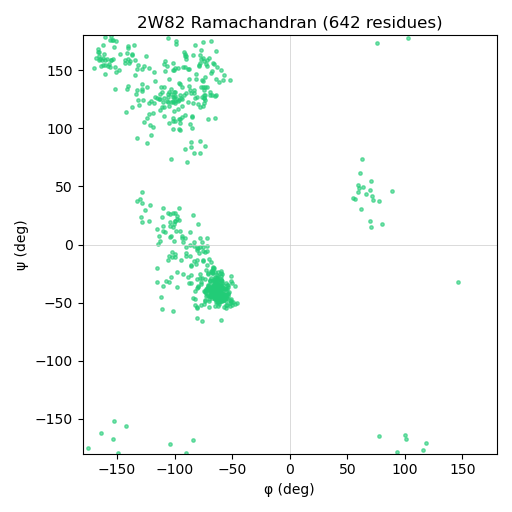9 1.00 51.93 96 GLU D N 1
ATOM 4759 C CA . GLU D 1 96 ? 53.956 120.325 139.102 1.00 52.07 96 GLU D CA 1
ATOM 4760 C C . GLU D 1 96 ? 54.123 120.855 137.671 1.00 52.14 96 GLU D C 1
ATOM 4761 O O . GLU D 1 96 ? 54.949 120.350 136.906 1.00 52.13 96 GLU D O 1
ATOM 4767 N N . LEU D 1 97 ? 53.343 121.879 137.326 1.00 52.25 97 LEU D N 1
ATOM 4768 C CA . LEU D 1 97 ? 53.468 122.564 136.040 1.00 52.29 97 LEU D CA 1
ATOM 4769 C C . LEU D 1 97 ? 54.894 123.073 135.829 1.00 52.43 97 LEU D C 1
ATOM 4770 O O . LEU D 1 97 ? 55.462 122.887 134.753 1.00 52.61 97 LEU D O 1
ATOM 4775 N N . SER D 1 98 ? 55.469 123.707 136.852 1.00 52.55 98 SER D N 1
ATOM 4776 C CA . SER D 1 98 ? 56.850 124.212 136.775 1.00 52.58 98 SER D CA 1
ATOM 4777 C C . SER D 1 98 ? 57.856 123.081 136.602 1.00 52.58 98 SER D C 1
ATOM 4778 O O . SER D 1 98 ? 58.797 123.202 135.821 1.00 52.53 98 SER D O 1
ATOM 4781 N N . GLU D 1 99 ? 57.649 121.987 137.332 1.00 52.68 99 GLU D N 1
ATOM 4782 C CA . GLU D 1 99 ? 58.515 120.807 137.235 1.00 52.78 99 GLU D CA 1
ATOM 4783 C C . GLU D 1 99 ? 58.488 120.159 135.848 1.00 52.76 99 GLU D C 1
ATOM 4784 O O . GLU D 1 99 ? 59.451 119.498 135.454 1.00 52.69 99 GLU D O 1
ATOM 4790 N N . HIS D 1 100 ? 57.389 120.340 135.116 1.00 52.75 100 HIS D N 1
ATOM 4791 C CA . HIS D 1 100 ? 57.236 119.720 133.800 1.00 52.81 100 HIS D CA 1
ATOM 4792 C C . HIS D 1 100 ? 57.154 120.725 132.648 1.00 52.73 100 HIS D C 1
ATOM 4793 O O . HIS D 1 100 ? 56.815 120.351 131.525 1.00 52.72 100 HIS D O 1
ATOM 4800 N N . GLN D 1 101 ? 57.506 121.983 132.912 1.00 52.70 101 GLN D N 1
ATOM 4801 C CA . GLN D 1 101 ? 57.409 123.046 131.901 1.00 52.68 101 GLN D CA 1
ATOM 4802 C C . GLN D 1 101 ? 58.252 122.780 130.649 1.00 52.70 101 GLN D C 1
ATOM 4803 O O . GLN D 1 101 ? 57.896 123.229 129.560 1.00 52.83 101 GLN D O 1
ATOM 4809 N N . GLU D 1 102 ? 59.360 122.057 130.797 1.00 52.64 102 GLU D N 1
ATOM 4810 C CA . GLU D 1 102 ? 60.186 121.704 129.641 1.00 52.61 102 GLU D CA 1
ATOM 4811 C C . GLU D 1 102 ? 59.600 120.544 128.818 1.00 52.55 102 GLU D C 1
ATOM 4812 O O . GLU D 1 102 ? 60.171 120.166 127.790 1.00 52.56 102 GLU D O 1
ATOM 4818 N N . ASP D 1 103 ? 58.474 119.983 129.267 1.00 52.44 103 ASP D N 1
ATOM 4819 C CA . ASP D 1 103 ? 57.792 118.895 128.553 1.00 52.42 103 ASP D CA 1
ATOM 4820 C C . ASP D 1 103 ? 56.481 119.330 127.888 1.00 52.34 103 ASP D C 1
ATOM 4821 O O . ASP D 1 103 ? 55.705 118.483 127.440 1.00 52.36 103 ASP D O 1
ATOM 4826 N N . ILE D 1 104 ? 56.229 120.637 127.827 1.00 52.22 104 ILE D N 1
ATOM 4827 C CA . ILE D 1 104 ? 55.035 121.162 127.164 1.00 52.13 104 ILE D CA 1
ATOM 4828 C C . ILE D 1 104 ? 55.383 121.654 125.756 1.00 52.09 104 ILE D C 1
ATOM 4829 O O . ILE D 1 104 ? 56.239 122.527 125.599 1.00 52.06 104 ILE D O 1
ATOM 4834 N N . ILE D 1 105 ? 54.721 121.088 124.744 1.00 52.08 105 ILE D N 1
ATOM 4835 C CA . ILE D 1 105 ? 54.883 121.504 123.345 1.00 52.03 105 ILE D CA 1
ATOM 4836 C C . ILE D 1 105 ? 53.653 122.291 122.908 1.00 51.97 105 ILE D C 1
ATOM 4837 O O . ILE D 1 105 ? 52.533 121.808 123.050 1.00 51.98 105 ILE D O 1
ATOM 4842 N N . ILE D 1 106 ? 53.859 123.492 122.371 1.00 51.99 106 ILE D N 1
ATOM 4843 C CA . ILE D 1 106 ? 52.753 124.316 121.879 1.00 52.07 106 ILE D CA 1
ATOM 4844 C C . ILE D 1 106 ? 52.638 124.238 120.347 1.00 52.16 106 ILE D C 1
ATOM 4845 O O . ILE D 1 106 ? 53.377 124.913 119.624 1.00 52.08 106 ILE D O 1
ATOM 4850 N N . HIS D 1 107 ? 51.710 123.410 119.866 1.00 52.26 107 HIS D N 1
ATOM 4851 C CA . HIS D 1 107 ? 51.397 123.324 118.436 1.00 52.44 107 HIS D CA 1
ATOM 4852 C C . HIS D 1 107 ? 50.606 124.573 118.012 1.00 52.57 107 HIS D C 1
ATOM 4853 O O . HIS D 1 107 ? 49.373 124.560 117.956 1.00 52.59 107 HIS D O 1
ATOM 4860 N N . SER D 1 108 ? 51.331 125.645 117.699 1.00 52.79 108 SER D N 1
ATOM 4861 C CA . SER D 1 108 ? 50.753 126.997 117.636 1.00 52.99 108 SER D CA 1
ATOM 4862 C C . SER D 1 108 ? 49.655 127.229 116.588 1.00 53.14 108 SER D C 1
ATOM 4863 O O . SER D 1 108 ? 48.765 128.058 116.812 1.00 53.20 108 SER D O 1
ATOM 4866 N N . ASP D 1 109 ? 49.713 126.515 115.462 1.00 53.24 109 ASP D N 1
ATOM 4867 C CA . ASP D 1 109 ? 48.769 126.743 114.358 1.00 53.30 109 ASP D CA 1
ATOM 4868 C C . ASP D 1 109 ? 47.955 125.503 113.987 1.00 53.41 109 ASP D C 1
ATOM 4869 O O . ASP D 1 109 ? 47.621 125.302 112.819 1.00 53.62 109 ASP D O 1
ATOM 4874 N N . CYS D 1 110 ? 47.624 124.684 114.983 1.00 53.42 110 CYS D N 1
ATOM 4875 C CA . CYS D 1 110 ? 46.775 123.514 114.772 1.00 53.29 110 CYS D CA 1
ATOM 4876 C C . CYS D 1 110 ? 45.376 123.756 115.335 1.00 53.36 110 CYS D C 1
ATOM 4877 O O . CYS D 1 110 ? 45.210 124.057 116.522 1.00 53.36 110 CYS D O 1
ATOM 4880 N N . ASP D 1 111 ? 44.375 123.627 114.469 1.00 53.36 111 ASP D N 1
ATOM 4881 C CA . ASP D 1 111 ? 42.974 123.763 114.866 1.00 53.23 111 ASP D CA 1
ATOM 4882 C C . ASP D 1 111 ? 42.502 122.542 115.655 1.00 53.07 111 ASP D C 1
ATOM 4883 O O . ASP D 1 111 ? 41.779 122.679 116.643 1.00 53.17 111 ASP D O 1
ATOM 4888 N N . ASP D 1 112 ? 42.923 121.358 115.216 1.00 52.73 112 ASP D N 1
ATOM 4889 C CA . ASP D 1 112 ? 42.434 120.095 115.766 1.00 52.49 112 ASP D CA 1
ATOM 4890 C C . ASP D 1 112 ? 43.509 119.003 115.703 1.00 52.11 112 ASP D C 1
ATOM 4891 O O . ASP D 1 112 ? 44.614 119.249 115.240 1.00 51.97 112 ASP D O 1
ATOM 4896 N N . MET D 1 113 ? 43.180 117.802 116.168 1.00 51.82 113 MET D N 1
ATOM 4897 C CA . MET D 1 113 ? 44.128 116.687 116.156 1.00 51.74 113 MET D CA 1
ATOM 4898 C C . MET D 1 113 ? 44.523 116.241 114.747 1.00 51.61 113 MET D C 1
ATOM 4899 O O . MET D 1 113 ? 45.639 115.765 114.544 1.00 51.63 113 MET D O 1
ATOM 4904 N N . TYR D 1 114 ? 43.623 116.393 113.779 1.00 51.42 114 TYR D N 1
ATOM 4905 C CA . TYR D 1 114 ? 43.974 116.146 112.380 1.00 51.29 114 TYR D CA 1
ATOM 4906 C C . TYR D 1 114 ? 45.199 116.990 111.999 1.00 51.18 114 TYR D C 1
ATOM 4907 O O . TYR D 1 114 ? 46.192 116.459 111.499 1.00 51.01 114 TYR D O 1
ATOM 4916 N N . ASP D 1 115 ? 45.125 118.296 112.262 1.00 50.98 115 ASP D N 1
ATOM 4917 C CA . ASP D 1 115 ? 46.251 119.202 112.035 1.00 50.81 115 ASP D CA 1
ATOM 4918 C C . ASP D 1 115 ? 47.512 118.740 112.763 1.00 50.72 115 ASP D C 1
ATOM 4919 O O . ASP D 1 115 ? 48.609 118.784 112.201 1.00 50.81 115 ASP D O 1
ATOM 4924 N N . VAL D 1 116 ? 47.354 118.293 114.005 1.00 50.52 116 VAL D N 1
ATOM 4925 C CA . VAL D 1 116 ? 48.490 117.834 114.800 1.00 50.45 116 VAL D CA 1
ATOM 4926 C C . VAL D 1 116 ? 49.155 116.608 114.172 1.00 50.27 116 VAL D C 1
ATOM 4927 O O . VAL D 1 116 ? 50.371 116.576 114.026 1.00 50.09 116 VAL D O 1
ATOM 4931 N N . ALA D 1 117 ? 48.347 115.622 113.793 1.00 50.26 117 ALA D N 1
ATOM 4932 C CA . ALA D 1 117 ? 48.843 114.377 113.188 1.00 50.30 117 ALA D CA 1
ATOM 4933 C C . ALA D 1 117 ? 49.572 114.625 111.871 1.00 50.25 117 ALA D C 1
ATOM 4934 O O . ALA D 1 117 ? 50.624 114.041 111.619 1.00 50.01 117 ALA D O 1
ATOM 4936 N N . ARG D 1 118 ? 49.003 115.496 111.041 1.00 50.43 118 ARG D N 1
ATOM 4937 C CA . ARG D 1 118 ? 49.568 115.808 109.733 1.00 50.49 118 ARG D CA 1
ATOM 4938 C C . ARG D 1 118 ? 50.899 116.536 109.860 1.00 50.51 118 ARG D C 1
ATOM 4939 O O . ARG D 1 118 ? 51.853 116.215 109.153 1.00 50.64 118 ARG D O 1
ATOM 4947 N N . TYR D 1 119 ? 50.956 117.515 110.758 1.00 50.51 119 TYR D N 1
ATOM 4948 C CA . TYR D 1 119 ? 52.186 118.253 111.016 1.00 50.40 119 TYR D CA 1
ATOM 4949 C C . TYR D 1 119 ? 53.290 117.331 111.539 1.00 50.24 119 TYR D C 1
ATOM 4950 O O . TYR D 1 119 ? 54.437 117.419 111.111 1.00 50.12 119 TYR D O 1
ATOM 4959 N N . TYR D 1 120 ? 52.921 116.451 112.464 1.00 50.32 120 TYR D N 1
ATOM 4960 C CA . TYR D 1 120 ? 53.823 115.442 113.023 1.00 50.43 120 TYR D CA 1
ATOM 4961 C C . TYR D 1 120 ? 54.456 114.571 111.933 1.00 50.54 120 TYR D C 1
ATOM 4962 O O . TYR D 1 120 ? 55.660 114.313 111.952 1.00 50.45 120 TYR D O 1
ATOM 4971 N N . ILE D 1 121 ? 53.638 114.136 110.976 1.00 50.71 121 ILE D N 1
ATOM 4972 C CA . ILE D 1 121 ? 54.087 113.234 109.918 1.00 50.73 121 ILE D CA 1
ATOM 4973 C C . ILE D 1 121 ? 54.772 113.971 108.775 1.00 50.89 121 ILE D C 1
ATOM 4974 O O . ILE D 1 121 ? 55.841 113.555 108.326 1.00 50.92 121 ILE D O 1
ATOM 4979 N N . GLU D 1 122 ? 54.160 115.057 108.308 1.00 51.01 122 GLU D N 1
ATOM 4980 C CA . GLU D 1 122 ? 54.634 115.741 107.104 1.00 51.19 122 GLU D CA 1
ATOM 4981 C C . GLU D 1 122 ? 55.732 116.760 107.357 1.00 51.17 122 GLU D C 1
ATOM 4982 O O . GLU D 1 122 ? 56.589 116.946 106.505 1.00 51.03 122 GLU D O 1
ATOM 4988 N N . GLU D 1 123 ? 55.710 117.419 108.513 1.00 51.32 123 GLU D N 1
ATOM 4989 C CA . GLU D 1 123 ? 56.621 118.540 108.771 1.00 51.44 123 GLU D CA 1
ATOM 4990 C C . GLU D 1 123 ? 57.705 118.231 109.811 1.00 51.52 123 GLU D C 1
ATOM 4991 O O . GLU D 1 123 ? 58.832 118.709 109.690 1.00 51.55 123 GLU D O 1
ATOM 4997 N N . THR D 1 124 ? 57.369 117.443 110.826 1.00 51.58 124 THR D N 1
ATOM 4998 C CA . THR D 1 124 ? 58.362 116.963 111.785 1.00 51.63 124 THR D CA 1
ATOM 4999 C C . THR D 1 124 ? 59.046 115.696 111.273 1.00 51.69 124 THR D C 1
ATOM 5000 O O . THR D 1 124 ? 60.176 115.407 111.651 1.00 51.82 124 THR D O 1
ATOM 5004 N N . GLY D 1 125 ? 58.358 114.946 110.417 1.00 51.84 125 GLY D N 1
ATOM 5005 C CA . GLY D 1 125 ? 58.901 113.716 109.853 1.00 51.98 125 GLY D CA 1
ATOM 5006 C C . GLY D 1 125 ? 59.251 112.731 110.942 1.00 52.09 125 GLY D C 1
ATOM 5007 O O . GLY D 1 125 ? 60.368 112.220 110.996 1.00 52.09 125 GLY D O 1
ATOM 5008 N N . ALA D 1 126 ? 58.291 112.485 111.825 1.00 52.24 126 ALA D N 1
ATOM 5009 C CA . ALA D 1 126 ? 58.493 111.580 112.946 1.00 52.26 126 ALA D CA 1
ATOM 5010 C C . ALA D 1 126 ? 58.650 110.145 112.455 1.00 52.31 126 ALA D C 1
ATOM 5011 O O . ALA D 1 126 ? 59.462 109.388 112.990 1.00 52.30 126 ALA D O 1
ATOM 5013 N N . LEU D 1 127 ? 57.887 109.790 111.423 1.00 52.24 127 LEU D N 1
ATOM 5014 C CA . LEU D 1 127 ? 57.900 108.437 110.873 1.00 52.21 127 LEU D CA 1
ATOM 5015 C C . LEU D 1 127 ? 58.790 108.324 109.634 1.00 52.22 127 LEU D C 1
ATOM 5016 O O . LEU D 1 127 ? 58.595 107.427 108.815 1.00 52.31 127 LEU D O 1
ATOM 5021 N N . GLY D 1 128 ? 59.771 109.220 109.513 1.00 52.13 128 GLY D N 1
ATOM 5022 C CA . GLY D 1 128 ? 60.612 109.314 108.323 1.00 52.14 128 GLY D CA 1
ATOM 5023 C C . GLY D 1 128 ? 59.911 110.006 107.160 1.00 52.26 128 GLY D C 1
ATOM 5024 O O . GLY D 1 128 ? 58.884 110.664 107.341 1.00 52.33 128 GLY D O 1
ATOM 5025 N N . GLU D 1 129 ? 60.466 109.853 105.959 1.00 52.20 129 GLU D N 1
ATOM 5026 C CA . GLU D 1 129 ? 59.890 110.460 104.764 1.00 52.15 129 GLU D CA 1
ATOM 5027 C C . GLU D 1 129 ? 58.642 109.713 104.317 1.00 52.18 129 GLU D C 1
ATOM 5028 O O . GLU D 1 129 ? 58.646 108.487 104.245 1.00 52.21 129 GLU D O 1
ATOM 5034 N N . VAL D 1 130 ? 57.578 110.459 104.027 1.00 52.24 130 VAL D N 1
ATOM 5035 C CA . VAL D 1 130 ? 56.406 109.912 103.344 1.00 52.25 130 VAL D CA 1
ATOM 5036 C C . VAL D 1 130 ? 56.239 110.651 102.013 1.00 52.29 130 VAL D C 1
ATOM 5037 O O . VAL D 1 130 ? 56.120 111.878 101.995 1.00 52.09 130 VAL D O 1
ATOM 5041 N N . PRO D 1 131 ? 56.245 109.910 100.889 1.00 52.33 131 PRO D N 1
ATOM 5042 C CA . PRO D 1 131 ? 56.115 110.565 99.588 1.00 52.28 131 PRO D CA 1
ATOM 5043 C C . PRO D 1 131 ? 54.710 111.126 99.370 1.00 52.32 131 PRO D C 1
ATOM 5044 O O . PRO D 1 131 ? 53.767 110.704 100.041 1.00 52.43 131 PRO D O 1
ATOM 5048 N N . ALA D 1 132 ? 54.584 112.069 98.440 1.00 52.27 132 ALA D N 1
ATOM 5049 C CA . ALA D 1 132 ? 53.308 112.750 98.188 1.00 52.14 132 ALA D CA 1
ATOM 5050 C C . ALA D 1 132 ? 52.196 111.776 97.811 1.00 51.99 132 ALA D C 1
ATOM 5051 O O . ALA D 1 132 ? 51.054 111.941 98.238 1.00 51.79 132 ALA D O 1
ATOM 5053 N N . SER D 1 133 ? 52.540 110.758 97.022 1.00 51.97 133 SER D N 1
ATOM 5054 C CA . SER D 1 133 ? 51.552 109.800 96.523 1.00 51.94 133 SER D CA 1
ATOM 5055 C C . SER D 1 133 ? 50.926 108.961 97.638 1.00 51.85 133 SER D C 1
ATOM 5056 O O . SER D 1 133 ? 49.767 108.570 97.533 1.00 52.13 133 SER D O 1
ATOM 5059 N N . LEU D 1 134 ? 51.681 108.685 98.696 1.00 51.69 134 LEU D N 1
ATOM 5060 C CA . LEU D 1 134 ? 51.140 107.952 99.838 1.00 51.69 134 LEU D CA 1
ATOM 5061 C C . LEU D 1 134 ? 50.312 108.866 100.743 1.00 51.64 134 LEU D C 1
ATOM 5062 O O . LEU D 1 134 ? 49.309 108.437 101.306 1.00 51.55 134 LEU D O 1
ATOM 5067 N N . GLN D 1 135 ? 50.740 110.121 100.876 1.00 51.76 135 GLN D N 1
ATOM 5068 C CA . GLN D 1 135 ? 50.072 111.103 101.744 1.00 51.67 135 GLN D CA 1
ATOM 5069 C C . GLN D 1 135 ? 48.587 111.273 101.450 1.00 51.47 135 GLN D C 1
ATOM 5070 O O . GLN D 1 135 ? 47.804 111.510 102.367 1.00 51.58 135 GLN D O 1
ATOM 5076 N N . ASN D 1 136 ? 48.210 111.173 100.176 1.00 51.27 136 ASN D N 1
ATOM 5077 C CA . ASN D 1 136 ? 46.801 111.257 99.775 1.00 51.10 136 ASN D CA 1
ATOM 5078 C C . ASN D 1 136 ? 45.924 110.204 100.433 1.00 50.74 136 ASN D C 1
ATOM 5079 O O . ASN D 1 136 ? 44.724 110.416 100.576 1.00 50.64 136 ASN D O 1
ATOM 5084 N N . TYR D 1 137 ? 46.521 109.080 100.824 1.00 50.45 137 TYR D N 1
ATOM 5085 C CA . TYR D 1 137 ? 45.775 107.971 101.414 1.00 50.43 137 TYR D CA 1
ATOM 5086 C C . TYR D 1 137 ? 46.088 107.725 102.891 1.00 50.34 137 TYR D C 1
ATOM 5087 O O . TYR D 1 137 ? 45.557 106.781 103.477 1.00 50.48 137 TYR D O 1
ATOM 5096 N N . ILE D 1 138 ? 46.935 108.559 103.494 1.00 50.37 138 ILE D N 1
ATOM 5097 C CA . ILE D 1 138 ? 47.174 108.484 104.938 1.00 50.46 138 ILE D CA 1
ATOM 5098 C C . ILE D 1 138 ? 45.991 109.109 105.679 1.00 50.52 138 ILE D C 1
ATOM 5099 O O . ILE D 1 138 ? 45.602 110.251 105.402 1.00 50.44 138 ILE D O 1
ATOM 5104 N N . ASP D 1 139 ? 45.426 108.350 106.615 1.00 50.54 139 ASP D N 1
ATOM 5105 C CA . ASP D 1 139 ? 44.240 108.763 107.353 1.00 50.66 139 ASP D CA 1
ATOM 5106 C C . ASP D 1 139 ? 44.652 109.504 108.617 1.00 50.89 139 ASP D C 1
ATOM 5107 O O . ASP D 1 139 ? 44.695 108.927 109.705 1.00 51.04 139 ASP D O 1
ATOM 5112 N N . TYR D 1 140 ? 44.946 110.792 108.470 1.00 51.07 140 TYR D N 1
ATOM 5113 C CA . TYR D 1 140 ? 45.456 111.596 109.579 1.00 51.02 140 TYR D CA 1
ATOM 5114 C C . TYR D 1 140 ? 44.433 111.739 110.708 1.00 51.05 140 TYR D C 1
ATOM 5115 O O . TYR D 1 140 ? 44.803 111.875 111.867 1.00 51.28 140 TYR D O 1
ATOM 5124 N N . GLN D 1 141 ? 43.149 111.695 110.377 1.00 51.19 141 GLN D N 1
ATOM 5125 C CA . GLN D 1 141 ? 42.106 111.760 111.405 1.00 51.34 141 GLN D CA 1
ATOM 5126 C C . GLN D 1 141 ? 42.265 110.612 112.416 1.00 51.26 141 GLN D C 1
ATOM 5127 O O . GLN D 1 141 ? 42.233 110.837 113.629 1.00 51.38 141 GLN D O 1
ATOM 5133 N N . ALA D 1 142 ? 42.466 109.395 111.910 1.00 51.17 142 ALA D N 1
ATOM 5134 C CA . ALA D 1 142 ? 42.679 108.216 112.758 1.00 51.00 142 ALA D CA 1
ATOM 5135 C C . ALA D 1 142 ? 43.966 108.323 113.587 1.00 50.88 142 ALA D C 1
ATOM 5136 O O . ALA D 1 142 ? 43.974 107.974 114.768 1.00 50.95 142 ALA D O 1
ATOM 5138 N N . TYR D 1 143 ? 45.046 108.804 112.976 1.00 50.67 143 TYR D N 1
ATOM 5139 C CA . TYR D 1 143 ? 46.315 108.942 113.689 1.00 50.75 143 TYR D CA 1
ATOM 5140 C C . TYR D 1 143 ? 46.164 109.976 114.797 1.00 50.79 143 TYR D C 1
ATOM 5141 O O . TYR D 1 143 ? 46.562 109.739 115.939 1.00 50.87 143 TYR D O 1
ATOM 5150 N N . GLY D 1 144 ? 45.574 111.118 114.450 1.00 50.82 144 GLY D N 1
ATOM 5151 C CA . GLY D 1 144 ? 45.280 112.169 115.422 1.00 50.80 144 GLY D CA 1
ATOM 5152 C C . GLY D 1 144 ? 44.376 111.695 116.545 1.00 50.71 144 GLY D C 1
ATOM 5153 O O . GLY D 1 144 ? 44.557 112.084 117.696 1.00 50.78 144 GLY D O 1
ATOM 5154 N N . ARG D 1 145 ? 43.402 110.855 116.209 1.00 50.69 145 ARG D N 1
ATOM 5155 C CA . ARG D 1 145 ? 42.535 110.256 117.216 1.00 50.78 145 ARG D CA 1
ATOM 5156 C C . ARG D 1 145 ? 43.349 109.394 118.180 1.00 50.63 145 ARG D C 1
ATOM 5157 O O . ARG D 1 145 ? 43.176 109.489 119.396 1.00 50.65 145 ARG D O 1
ATOM 5165 N N . ASP D 1 146 ? 44.240 108.567 117.637 1.00 50.47 146 ASP D N 1
ATOM 5166 C CA . ASP D 1 146 ? 45.052 107.668 118.459 1.00 50.50 146 ASP D CA 1
ATOM 5167 C C . ASP D 1 146 ? 46.137 108.385 119.282 1.00 50.46 146 ASP D C 1
ATOM 5168 O O . ASP D 1 146 ? 46.551 107.882 120.327 1.00 50.32 146 ASP D O 1
ATOM 5173 N N . LEU D 1 147 ? 46.587 109.550 118.821 1.00 50.52 147 LEU D N 1
ATOM 5174 C CA . LEU D 1 147 ? 47.489 110.387 119.609 1.00 50.69 147 LEU D CA 1
ATOM 5175 C C . LEU D 1 147 ? 46.779 110.940 120.842 1.00 50.90 147 LEU D C 1
ATOM 5176 O O . LEU D 1 147 ? 47.348 110.980 121.938 1.00 51.17 147 LEU D O 1
ATOM 5181 N N . ASP D 1 148 ? 45.535 111.369 120.658 1.00 51.03 148 ASP D N 1
ATOM 5182 C CA . ASP D 1 148 ? 44.765 111.969 121.744 1.00 51.01 148 ASP D CA 1
ATOM 5183 C C . ASP D 1 148 ? 44.404 110.922 122.808 1.00 51.01 148 ASP D C 1
ATOM 5184 O O . ASP D 1 148 ? 44.292 111.249 123.996 1.00 51.14 148 ASP D O 1
ATOM 5189 N N . LEU D 1 149 ? 44.219 109.673 122.385 1.00 51.00 149 LEU D N 1
ATOM 5190 C CA . LEU D 1 149 ? 43.879 108.597 123.320 1.00 51.08 149 LEU D CA 1
ATOM 5191 C C . LEU D 1 149 ? 45.106 108.142 124.099 1.00 51.03 149 LEU D C 1
ATOM 5192 O O . LEU D 1 149 ? 44.995 107.769 125.264 1.00 51.06 149 LEU D O 1
ATOM 5197 N N . SER D 1 150 ? 46.272 108.180 123.458 1.00 51.04 150 SER D N 1
ATOM 5198 C CA . SER D 1 150 ? 47.510 107.720 124.087 1.00 51.05 150 SER D CA 1
ATOM 5199 C C . SER D 1 150 ? 48.255 108.831 124.831 1.00 51.05 150 SER D C 1
ATOM 5200 O O . SER D 1 150 ? 49.237 108.555 125.520 1.00 51.10 150 SER D O 1
ATOM 5203 N N . GLY D 1 151 ? 47.793 110.074 124.694 1.00 51.06 151 GLY D N 1
ATOM 5204 C CA . GLY D 1 151 ? 48.470 111.225 125.296 1.00 50.95 151 GLY D CA 1
ATOM 5205 C C . GLY D 1 151 ? 47.522 112.278 125.835 1.00 50.91 151 GLY D C 1
ATOM 5206 O O . GLY D 1 151 ? 46.367 111.994 126.158 1.00 50.90 151 GLY D O 1
ATOM 5207 N N . THR D 1 152 ? 48.018 113.503 125.936 1.00 50.82 152 THR D N 1
ATOM 5208 C CA . THR D 1 152 ? 47.243 114.596 126.495 1.00 50.78 152 THR D CA 1
ATOM 5209 C C . THR D 1 152 ? 47.432 115.836 125.648 1.00 50.67 152 THR D C 1
ATOM 5210 O O . THR D 1 152 ? 48.545 116.336 125.503 1.00 50.63 152 THR D O 1
ATOM 5214 N N . PHE D 1 153 ? 46.334 116.315 125.078 1.00 50.68 153 PHE D N 1
ATOM 5215 C CA . PHE D 1 153 ? 46.348 117.517 124.265 1.00 50.75 153 PHE D CA 1
ATOM 5216 C C . PHE D 1 153 ? 45.270 118.464 124.767 1.00 50.82 153 PHE D C 1
ATOM 5217 O O . PHE D 1 153 ? 44.144 118.048 125.031 1.00 51.06 153 PHE D O 1
ATOM 5225 N N . ILE D 1 154 ? 45.628 119.734 124.909 1.00 50.79 154 ILE D N 1
ATOM 5226 C CA . ILE D 1 154 ? 44.740 120.730 125.481 1.00 50.84 154 ILE D CA 1
ATOM 5227 C C . ILE D 1 154 ? 44.465 121.827 124.454 1.00 50.96 154 ILE D C 1
ATOM 5228 O O . ILE D 1 154 ? 45.364 122.577 124.072 1.00 50.96 154 ILE D O 1
ATOM 5233 N N . SER D 1 155 ? 43.216 121.898 124.004 1.00 51.09 155 SER D N 1
ATOM 5234 C CA . SER D 1 155 ? 42.758 122.977 123.139 1.00 51.08 155 SER D CA 1
ATOM 5235 C C . SER D 1 155 ? 42.806 124.301 123.899 1.00 51.10 155 SER D C 1
ATOM 5236 O O . SER D 1 155 ? 42.271 124.404 124.999 1.00 51.07 155 SER D O 1
ATOM 5239 N N . THR D 1 156 ? 43.455 125.304 123.315 1.00 51.07 156 THR D N 1
ATOM 5240 C CA . THR D 1 156 ? 43.456 126.652 123.874 1.00 51.10 156 THR D CA 1
ATOM 5241 C C . THR D 1 156 ? 43.354 127.693 122.764 1.00 51.09 156 THR D C 1
ATOM 5242 O O . THR D 1 156 ? 43.497 127.374 121.584 1.00 50.99 156 THR D O 1
ATOM 5246 N N . ASN D 1 157 ? 43.125 128.942 123.161 1.00 51.19 157 ASN D N 1
ATOM 5247 C CA . ASN D 1 157 ? 43.110 130.069 122.228 1.00 51.24 157 ASN D CA 1
ATOM 5248 C C . ASN D 1 157 ? 44.484 130.376 121.637 1.00 51.31 157 ASN D C 1
ATOM 5249 O O . ASN D 1 157 ? 44.573 131.098 120.647 1.00 51.49 157 ASN D O 1
ATOM 5254 N N . HIS D 1 158 ? 45.544 129.837 122.244 1.00 51.34 158 HIS D N 1
ATOM 5255 C CA . HIS D 1 158 ? 46.897 129.917 121.684 1.00 51.33 158 HIS D CA 1
ATOM 5256 C C . HIS D 1 158 ? 47.329 128.585 121.066 1.00 51.32 158 HIS D C 1
ATOM 5257 O O . HIS D 1 158 ? 48.522 128.293 120.984 1.00 51.39 158 HIS D O 1
ATOM 5264 N N . GLY D 1 159 ? 46.363 127.780 120.629 1.00 51.35 159 GLY D N 1
ATOM 5265 C CA . GLY D 1 159 ? 46.659 126.522 119.937 1.00 51.42 159 GLY D CA 1
ATOM 5266 C C . GLY D 1 159 ? 46.533 125.297 120.821 1.00 51.40 159 GLY D C 1
ATOM 5267 O O . GLY D 1 159 ? 45.994 125.367 121.924 1.00 51.42 159 GLY D O 1
ATOM 5268 N N . ILE D 1 160 ? 47.032 124.169 120.328 1.00 51.34 160 ILE D N 1
ATOM 5269 C CA . ILE D 1 160 ? 46.915 122.901 121.036 1.00 51.41 160 ILE D CA 1
ATOM 5270 C C . ILE D 1 160 ? 48.198 122.638 121.806 1.00 51.56 160 ILE D C 1
ATOM 5271 O O . ILE D 1 160 ? 49.263 122.498 121.206 1.00 51.68 160 ILE D O 1
ATOM 5276 N N . PHE D 1 161 ? 48.088 122.590 123.134 1.00 51.68 161 PHE D N 1
ATOM 5277 C CA . PHE D 1 161 ? 49.224 122.305 124.010 1.00 51.82 161 PHE D CA 1
ATOM 5278 C C . PHE D 1 161 ? 49.312 120.802 124.225 1.00 51.95 161 PHE D C 1
ATOM 5279 O O . PHE D 1 161 ? 48.315 120.168 124.546 1.00 52.06 161 PHE D O 1
ATOM 5287 N N . GLU D 1 162 ? 50.499 120.236 124.045 1.00 52.19 162 GLU D N 1
ATOM 5288 C CA . GLU D 1 162 ? 50.715 118.811 124.269 1.00 52.33 162 GLU D CA 1
ATOM 5289 C C . GLU D 1 162 ? 51.616 118.626 125.479 1.00 52.41 162 GLU D C 1
ATOM 5290 O O . GLU D 1 162 ? 52.628 119.316 125.609 1.00 52.33 162 GLU D O 1
ATOM 5296 N N . ILE D 1 163 ? 51.254 117.685 126.350 1.00 52.51 163 ILE D N 1
ATOM 5297 C CA . ILE D 1 163 ? 52.055 117.363 127.529 1.00 52.59 163 ILE D CA 1
ATOM 5298 C C . ILE D 1 163 ? 52.631 115.959 127.379 1.00 52.75 163 ILE D C 1
ATOM 5299 O O . ILE D 1 163 ? 51.885 115.003 127.146 1.00 52.83 163 ILE D O 1
ATOM 5304 N N . VAL D 1 164 ? 53.956 115.852 127.506 1.00 52.80 164 VAL D N 1
ATOM 5305 C CA . VAL D 1 164 ? 54.671 114.579 127.414 1.00 52.79 164 VAL D CA 1
ATOM 5306 C C . VAL D 1 164 ? 55.470 114.331 128.694 1.00 52.84 164 VAL D C 1
ATOM 5307 O O . VAL D 1 164 ? 55.283 113.323 129.377 1.00 52.83 164 VAL D O 1
#

Organism: Enterococcus faecalis (NCBI:txid1351)

Solvent-accessible surface area: 39039 Å² total; per-residue (Å²): 180,26,54,0,47,0,1,5,80,41,105,145,89,164,79,119,43,32,25,17,105,6,90,29,83,3,81,87,82,88,0,47,138,143,1,34,12,77,114,134,76,106,103,45,10,7,94,75,75,105,27,64,18,123,18,68,98,177,15,44,0,34,94,1,27,125,14,72,87,13,12,60,130,7,49,133,52,1,61,66,21,6,90,25,0,48,117,94,13,99,37,5,89,60,0,20,128,73,50,162,47,16,69,48,8,71,118,3,127,74,31,72,40,0,0,101,83,37,2,67,134,69,39,49,24,32,142,35,40,89,58,0,68,111,39,14,56,8,128,36,20,0,142,64,37,56,126,101,38,47,28,27,86,27,148,83,7,2,0,20,35,60,256,172,30,56,0,55,0,5,11,47,42,80,90,116,134,53,97,146,45,23,20,113,5,94,29,81,3,70,82,93,64,0,49,140,119,3,55,23,66,126,135,72,95,96,44,6,6,60,74,73,110,32,34,31,117,18,64,97,183,15,44,0,36,94,1,28,129,40,76,79,31,12,55,136,5,42,143,100,5,58,62,21,4,68,28,1,27,117,84,6,106,42,4,101,79,0,42,136,74,55,153,59,18,74,59,12,75,141,10,124,72,35,89,35,0,0,106,99,40,3,69,156,68,38,44,16,32,137,39,30,96,69,0,84,142,31,12,51,15,134,35,23,0,168,63,37,62,143,95,38,47,31,25,85,31,150,101,6,5,2,25,21,130,180,30,44,0,61,0,4,0,52,22,56,92,110,107,74,84,152,52,24,13,107,8,90,31,82,10,79,100,117,95,0,72,157,137,2,40,13,75,132,132,41,118,116,53,6,6,64,76,75,95,31,50,29,114,16,74,104,182,11,42,12,50,99,2,34,112,25,71,82,23,9,55,113,5,56,146,54,1,64,62,22,7,94,28,0,46,123,90,12,100,37,4,86,64,0,16,148,75,43,171,45,17,67,48,14,60,142,12,129,64,27,89,47,0,0,59,79,40,1,69,123,72,34,51,24,26,161,30,25,88,62,0,55,118,48,11,64,5,116,36,23,0,132,66,34,56,122,97,41,46,31,29,83,24,149,81,5,4,0,21,30,57,257,175,26,52,0,53,0,0,7,73,53,116,149,103,166,69,126,46,36,24,23,112,8,94,29,82,6,80,84,102,87,0,50,155,131,2,32,15,64,115,120,68,86,120,46,7,6,78,74,75,101,30,39,19,121,21,71,110,178,12,39,0,37,92,1,30,128,34,71,81,17,10,61,135,6,53,141,91,5,50,65,21,2,72,24,0,35,120,91,9,101,36,14,103,60,0,36,137,71,64,158,53,22,85,46,28,75,141,16,133,72,30,93,39,3,0,108,119,84,2,48,120,86,35,44,36,42,172,17,50,75,50,0,50,125,31,12,58,9,135,12,25,0,132,46,37,64,142,99,38,42,33,24,97,24,151,98,13,10,0,32,20,128